Protein AF-0000000074729157 (afdb_homodimer)

pLDDT: mean 85.1, std 21.2, range [20.06, 98.94]

InterPro domains:
  IPR007848 Methyltransferase small domain [PF05175] (56-159)
  IPR029063 S-adenosyl-L-methionine-dependent methyltransferase superfamily [G3DSA:3.40.50.150] (53-272)
  IPR029063 S-adenosyl-L-methionine-dependent methyltransferase superfamily [SSF53335] (53-217)
  IPR050210 tRNA (adenine-N(6)-)-methyltransferase [PTHR47739] (27-270)

Foldseek 3Di:
DPPPPPPCPCLPPQVPQDWDDDPPPNQWTWTAWQQLLAIFIGGNDLDDDDGLQLLQLLLQDDQPDAEEEEEAQQFRNSNVLLNQSSHVRYAYEYEHQDVVRPVRNVVRLPDPSSVSRSVRYHYFHADLLDDPVRCVVRPLAFQQGLEYEYEAAADAPPPPPPPVPDPSPPPRHDDPVRCQSVVVSRLGRHHAQGKYKYKYFPVCVVVVVVSCPQFWAPKEWAFEAQEPPGGGGMIIIMTGTRDPDHYDYDPHDHQAYHDDNHGDPLNCCSTHVVHHPNDDDD/DPPPCVPCPCLPPQVPQDWDDDPPPNQWTWTAWQQLLAIFIGGPDQDDDDGLLLLQLLLQDDQPDAEEEEEAQQFRNSNVLLNQSRHVRYAYEYEHQDVVRLVRNVVRLPDPSSVSRSVRYHYFHDDLLDDPVRCVVRPLAFQQGLEYEYEAQADAPPPPPPPVPDPSSPPRHDDPVRCQSVVVSRLGRHHAFGKYKYKYFPVCVVVVVVSCPQFWAPKEWAFEAQEPPGGGGMIIIMTGTRDPDHYDYDPHDHQAYHDDNHGDPLNSCSTHVVHHPNDDDD

Radius of gyration: 26.29 Å; Cα contacts (8 Å, |Δi|>4): 1247; chains: 2; bounding box: 60×77×59 Å

Solvent-accessible surface area (backbone atoms only — not comparable to full-atom values): 29660 Å² total; per-residue (Å²): 133,81,74,77,76,70,75,71,71,70,76,55,75,56,87,75,49,47,75,42,77,46,81,82,58,90,55,38,32,35,35,33,38,39,73,58,55,33,56,37,37,40,56,68,66,81,55,91,67,84,49,65,64,29,53,51,47,28,21,57,47,36,84,81,51,59,46,34,32,33,24,49,64,27,54,40,28,56,29,52,48,46,30,37,64,60,25,85,59,38,34,32,36,34,27,20,65,52,64,72,43,39,49,29,27,54,54,25,46,67,34,79,69,24,53,93,40,32,86,40,54,44,81,37,72,37,53,65,66,53,55,68,69,57,28,38,74,50,65,57,37,72,49,68,18,42,25,33,36,35,58,66,59,77,50,51,66,80,74,52,76,62,63,89,76,62,87,58,63,68,88,58,34,35,56,96,69,49,65,45,42,54,47,51,41,48,58,45,22,27,26,80,73,16,36,40,37,37,34,43,52,29,56,44,48,66,60,54,53,59,59,33,57,92,44,36,13,42,30,38,40,32,37,34,15,59,26,69,86,36,48,28,58,30,27,38,37,38,27,23,28,70,37,83,50,65,40,38,42,41,65,49,48,48,42,22,36,82,72,72,86,44,60,23,71,68,38,44,38,32,52,37,66,46,37,55,73,77,50,75,85,130,134,82,73,77,76,70,74,70,71,70,76,55,76,56,86,75,50,47,75,42,77,46,81,83,57,89,54,38,32,34,35,34,37,40,73,57,56,33,56,36,37,40,58,67,66,83,55,92,66,84,50,66,63,31,52,51,48,28,20,59,47,37,84,81,51,61,46,36,32,34,23,50,65,26,54,42,30,55,28,52,48,48,31,37,64,59,26,85,59,37,33,33,36,35,27,23,64,51,63,72,42,40,48,30,28,54,55,23,44,67,33,79,68,24,53,91,41,32,87,41,53,46,82,38,73,36,53,66,66,52,56,68,70,56,27,39,74,50,66,57,38,73,49,69,19,41,24,32,37,35,58,67,59,77,53,51,63,79,75,52,75,60,63,89,75,63,85,58,62,68,88,60,34,36,57,97,69,48,65,46,43,54,47,50,42,47,56,44,22,27,24,79,74,15,37,40,38,37,34,42,52,28,56,43,49,65,62,55,53,58,60,33,57,92,43,37,14,42,32,38,38,32,36,34,13,58,26,69,84,36,47,27,57,30,26,37,37,37,26,23,28,70,37,81,50,65,42,38,42,42,65,50,49,48,40,23,35,83,72,72,87,42,61,23,70,67,38,45,37,33,52,36,66,45,38,54,72,77,51,75,85,131

Nearest PDB structures (foldseek):
  2ozv-assembly1_A  TM=9.471E-01  e=4.839E-24  Agrobacterium fabrum str. C58
  3lpm-assembly1_B  TM=9.005E-01  e=1.002E-17  Listeria monocytogenes serotype 4b str. CLIP 80459
  7wm6-assembly2_D  TM=8.726E-01  e=7.373E-18  Mycoplasma capricolum subsp. capricolum
  7wm6-assembly1_A  TM=8.474E-01  e=1.281E-17  Mycoplasma capricolum subsp. capricolum
  7wm5-assembly1_A-2  TM=8.295E-01  e=1.029E-14  Mycoplasma capricolum subsp. capricolum

Secondary structure (DSSP, 8-state):
--------------TT--EEE-SSSTTEEEEEEGGGTEEEEEESSSS----HHHHHHHHTS-TT--EEEEEET-TTSHHHHHHHHH-TTEEEEEEES-HHHHHHHHHHHTSGGGHHHHTTEEEEE--TTS-HHHHHHTT--TT-EEEEEE------TTTS---TT-GGGSTTS--TTTTHHHHHHHHHHEEEEEEEEEEEEGGGHHHHHHHHTTTEEEEEEEEEESSTTSPPSEEEEEEEET--PPPEE---EE-B-SSSSPBPHHHHHHHHH-----PPP-/--------------TT--EEE-SSSTTEEEEEEGGGTEEEEEESSSS----HHHHHHHHTS-TT--EEEEEET-TTSHHHHHHHHH-TTEEEEEEES-HHHHHHHHHHHTSGGGHHHHTTEEEEE--TTS-HHHHHHTT--TT-EEEEEE------TTT----TT-GGGSTTS--TTTTHHHHHHHHHHEEEEEEEEEEEEGGGHHHHHHHHTTTEEEEEEEEEESSTTSPPSEEEEEEEET--PPPEE---EE-B-SSSSPBPHHHHHHHHH-----PPP-

Structure (mmCIF, N/CA/C/O backbone):
data_AF-0000000074729157-model_v1
#
loop_
_entity.id
_entity.type
_entity.pdbx_description
1 polymer 'Methyltransferase small domain-containing protein'
#
loop_
_atom_site.group_PDB
_atom_site.id
_atom_site.type_symbol
_atom_site.label_atom_id
_atom_site.label_alt_id
_atom_site.label_comp_id
_atom_site.label_asym_id
_atom_site.label_entity_id
_atom_site.label_seq_id
_atom_site.pdbx_PDB_ins_code
_atom_site.Cartn_x
_atom_site.Cartn_y
_atom_site.Cartn_z
_atom_site.occupancy
_atom_site.B_iso_or_equiv
_atom_site.auth_seq_id
_atom_site.auth_comp_id
_atom_site.auth_asym_id
_atom_site.auth_atom_id
_atom_site.pdbx_PDB_model_num
ATOM 1 N N . MET A 1 1 ? -30.781 2.566 -0.365 1 21.08 1 MET A N 1
ATOM 2 C CA . MET A 1 1 ? -29.734 1.839 0.362 1 21.08 1 MET A CA 1
ATOM 3 C C . MET A 1 1 ? -28.891 1.007 -0.592 1 21.08 1 MET A C 1
ATOM 5 O O . MET A 1 1 ? -29.234 -0.137 -0.898 1 21.08 1 MET A O 1
ATOM 9 N N . LEU A 1 2 ? -28.438 1.643 -1.691 1 21.61 2 LEU A N 1
ATOM 10 C CA . LEU A 1 2 ? -27.906 1.044 -2.912 1 21.61 2 LEU A CA 1
ATOM 11 C C . LEU A 1 2 ? -26.609 0.288 -2.629 1 21.61 2 LEU A C 1
ATOM 13 O O . LEU A 1 2 ? -25.641 0.876 -2.156 1 21.61 2 LEU A O 1
ATOM 17 N N . ALA A 1 3 ? -26.734 -0.958 -2.129 1 22.89 3 ALA A N 1
ATOM 18 C CA . ALA A 1 3 ? -25.703 -1.984 -1.94 1 22.89 3 ALA A CA 1
ATOM 19 C C . ALA A 1 3 ? -24.734 -2.016 -3.117 1 22.89 3 ALA A C 1
ATOM 21 O O . ALA A 1 3 ? -25.156 -2.186 -4.266 1 22.89 3 ALA A O 1
ATOM 22 N N . TRP A 1 4 ? -23.719 -1.11 -3.049 1 23.73 4 TRP A N 1
ATOM 23 C CA . TRP A 1 4 ? -22.641 -1.076 -4.031 1 23.73 4 TRP A CA 1
ATOM 24 C C . TRP A 1 4 ? -22.078 -2.475 -4.273 1 23.73 4 TRP A C 1
ATOM 26 O O . TRP A 1 4 ? -21.625 -3.135 -3.34 1 23.73 4 TRP A O 1
ATOM 36 N N . ASN A 1 5 ? -22.766 -3.221 -5.09 1 26.5 5 ASN A N 1
ATOM 37 C CA . ASN A 1 5 ? -22.391 -4.512 -5.648 1 26.5 5 ASN A CA 1
ATOM 38 C C . ASN A 1 5 ? -20.922 -4.512 -6.102 1 26.5 5 ASN A C 1
ATOM 40 O O . ASN A 1 5 ? -20.594 -3.953 -7.148 1 26.5 5 ASN A O 1
ATOM 44 N N . THR A 1 6 ? -20.031 -4.215 -5.254 1 28.59 6 THR A N 1
ATOM 45 C CA . THR A 1 6 ? -18.609 -4.059 -5.52 1 28.59 6 THR A CA 1
ATOM 46 C C . THR A 1 6 ? -18.016 -5.355 -6.062 1 28.59 6 THR A C 1
ATOM 48 O O . THR A 1 6 ? -16.797 -5.496 -6.16 1 28.59 6 THR A O 1
ATOM 51 N N . ASN A 1 7 ? -18.891 -6.398 -6.086 1 28.98 7 ASN A N 1
ATOM 52 C CA . ASN A 1 7 ? -18.219 -7.598 -6.586 1 28.98 7 ASN A CA 1
ATOM 53 C C . ASN A 1 7 ? -17.797 -7.43 -8.039 1 28.98 7 ASN A C 1
ATOM 55 O O . ASN A 1 7 ? -18.547 -7.762 -8.953 1 28.98 7 ASN A O 1
ATOM 59 N N . CYS A 1 8 ? -17.312 -6.414 -8.531 1 29.88 8 CYS A N 1
ATOM 60 C CA . CYS A 1 8 ? -16.828 -6.465 -9.906 1 29.88 8 CYS A CA 1
ATOM 61 C C . CYS A 1 8 ? -15.961 -7.695 -10.141 1 29.88 8 CYS A C 1
ATOM 63 O O . CYS A 1 8 ? -14.773 -7.688 -9.828 1 29.88 8 CYS A O 1
ATOM 65 N N . ASP A 1 9 ? -16.406 -8.828 -9.969 1 32.38 9 ASP A N 1
ATOM 66 C CA . ASP A 1 9 ? -15.797 -10.008 -10.578 1 32.38 9 ASP A CA 1
ATOM 67 C C . ASP A 1 9 ? -15.344 -9.711 -12.008 1 32.38 9 ASP A C 1
ATOM 69 O O . ASP A 1 9 ? -16.141 -9.758 -12.938 1 32.38 9 ASP A O 1
ATOM 73 N N . LEU A 1 10 ? -14.594 -8.781 -12.289 1 32.84 10 LEU A N 1
ATOM 74 C CA . LEU A 1 10 ? -14.094 -8.578 -13.641 1 32.84 10 LEU A CA 1
ATOM 75 C C . LEU A 1 10 ? -13.578 -9.891 -14.227 1 32.84 10 LEU A C 1
ATOM 77 O O . LEU A 1 10 ? -12.414 -10.25 -14.023 1 32.84 10 LEU A O 1
ATOM 81 N N . GLN A 1 11 ? -14.336 -10.906 -14.203 1 33.84 11 GLN A N 1
ATOM 82 C CA . GLN A 1 11 ? -14 -11.93 -15.188 1 33.84 11 GLN A CA 1
ATOM 83 C C . GLN A 1 11 ? -13.672 -11.305 -16.547 1 33.84 11 GLN A C 1
ATOM 85 O O . GLN A 1 11 ? -14.523 -11.242 -17.422 1 33.84 11 GLN A O 1
ATOM 90 N N . GLU A 1 12 ? -12.914 -10.258 -16.5 1 42.5 12 GLU A N 1
ATOM 91 C CA . GLU A 1 12 ? -12.617 -9.68 -17.797 1 42.5 12 GLU A CA 1
ATOM 92 C C . GLU A 1 12 ? -11.961 -10.703 -18.734 1 42.5 12 GLU A C 1
ATOM 94 O O . GLU A 1 12 ? -11.055 -11.43 -18.312 1 42.5 12 GLU A O 1
ATOM 99 N N . THR A 1 13 ? -12.711 -11.078 -19.672 1 43.34 13 THR A N 1
ATOM 100 C CA . THR A 1 13 ? -12.273 -11.961 -20.75 1 43.34 13 THR A CA 1
ATOM 101 C C . THR A 1 13 ? -10.93 -11.492 -21.312 1 43.34 13 THR A C 1
ATOM 103 O O . THR A 1 13 ? -10.758 -10.312 -21.625 1 43.34 13 THR A O 1
ATOM 106 N N . ILE A 1 14 ? -9.914 -12.227 -20.938 1 47.62 14 ILE A N 1
ATOM 107 C CA . ILE A 1 14 ? -8.633 -12.016 -21.594 1 47.62 14 ILE A CA 1
ATOM 108 C C . ILE A 1 14 ? -8.828 -11.938 -23.109 1 47.62 14 ILE A C 1
ATOM 110 O O . ILE A 1 14 ? -9.562 -12.75 -23.688 1 47.62 14 ILE A O 1
ATOM 114 N N . PRO A 1 15 ? -8.391 -10.922 -23.594 1 41 15 PRO A N 1
ATOM 115 C CA . PRO A 1 15 ? -8.422 -10.984 -25.047 1 41 15 PRO A CA 1
ATOM 116 C C . PRO A 1 15 ? -7.828 -12.273 -25.609 1 41 15 PRO A C 1
ATOM 118 O O . PRO A 1 15 ? -6.723 -12.664 -25.219 1 41 15 PRO A O 1
ATOM 121 N N . ASP A 1 16 ? -8.641 -12.977 -26.375 1 43.91 16 ASP A N 1
ATOM 122 C CA . ASP A 1 16 ? -8.281 -14.148 -27.156 1 43.91 16 ASP A CA 1
ATOM 123 C C . ASP A 1 16 ? -8.242 -15.398 -26.281 1 43.91 16 ASP A C 1
ATOM 125 O O . ASP A 1 16 ? -7.484 -16.328 -26.578 1 43.91 16 ASP A O 1
ATOM 129 N N . MET A 1 17 ? -8.719 -15.18 -25.172 1 47.81 17 MET A N 1
ATOM 130 C CA . MET A 1 17 ? -9.016 -16.453 -24.531 1 47.81 17 MET A CA 1
ATOM 131 C C . MET A 1 17 ? -10.031 -17.25 -25.344 1 47.81 17 MET A C 1
ATOM 133 O O . MET A 1 17 ? -11.164 -16.797 -25.531 1 47.81 17 MET A O 1
ATOM 137 N N . THR A 1 18 ? -9.633 -18.031 -26.297 1 44.94 18 THR A N 1
ATOM 138 C CA . THR A 1 18 ? -10.547 -18.844 -27.078 1 44.94 18 THR A CA 1
ATOM 139 C C . THR A 1 18 ? -10.984 -20.078 -26.312 1 44.94 18 THR A C 1
ATOM 141 O O . THR A 1 18 ? -10.148 -20.812 -25.781 1 44.94 18 THR A O 1
ATOM 144 N N . GLU A 1 19 ? -12.172 -20.094 -25.906 1 48.84 19 GLU A N 1
ATOM 145 C CA . GLU A 1 19 ? -12.789 -21.297 -25.344 1 48.84 19 GLU A CA 1
ATOM 146 C C . GLU A 1 19 ? -12.969 -22.375 -26.406 1 48.84 19 GLU A C 1
ATOM 148 O O . GLU A 1 19 ? -13.586 -22.125 -27.453 1 48.84 19 GLU A O 1
ATOM 153 N N . VAL A 1 20 ? -12.078 -23.438 -26.422 1 46.75 20 VAL A N 1
ATOM 154 C CA . VAL A 1 20 ? -12.352 -24.578 -27.281 1 46.75 20 VAL A CA 1
ATOM 155 C C . VAL A 1 20 ? -13.133 -25.625 -26.5 1 46.75 20 VAL A C 1
ATOM 157 O O . VAL A 1 20 ? -12.711 -26.062 -25.422 1 46.75 20 VAL A O 1
ATOM 160 N N . GLN A 1 21 ? -14.391 -25.766 -26.812 1 44.75 21 GLN A N 1
ATOM 161 C CA . GLN A 1 21 ? -15.234 -26.781 -26.172 1 44.75 21 GLN A CA 1
ATOM 162 C C . GLN A 1 21 ? -14.688 -28.188 -26.422 1 44.75 21 GLN A C 1
ATOM 164 O O . GLN A 1 21 ? -14.352 -28.531 -27.547 1 44.75 21 GLN A O 1
ATOM 169 N N . ASP A 1 22 ? -14.016 -28.828 -25.5 1 46.47 22 ASP A N 1
ATOM 170 C CA . ASP A 1 22 ? -13.742 -30.25 -25.609 1 46.47 22 ASP A CA 1
ATOM 171 C C . ASP A 1 22 ? -15.031 -31.062 -25.531 1 46.47 22 ASP A C 1
ATOM 173 O O . ASP A 1 22 ? -15.773 -30.969 -24.562 1 46.47 22 ASP A O 1
ATOM 177 N N . PRO A 1 23 ? -15.406 -31.719 -26.578 1 46 23 PRO A N 1
ATOM 178 C CA . PRO A 1 23 ? -16.656 -32.5 -26.734 1 46 23 PRO A CA 1
ATOM 179 C C . PRO A 1 23 ? -16.828 -33.531 -25.625 1 46 23 PRO A C 1
ATOM 181 O O . PRO A 1 23 ? -17.938 -34.062 -25.453 1 46 23 PRO A O 1
ATOM 184 N N . SER A 1 24 ? -15.75 -34.156 -25.141 1 47.34 24 SER A N 1
ATOM 185 C CA . SER A 1 24 ? -16.078 -35.312 -24.328 1 47.34 24 SER A CA 1
ATOM 186 C C . SER A 1 24 ? -16.891 -34.938 -23.109 1 47.34 24 SER A C 1
ATOM 188 O O . SER A 1 24 ? -17.812 -35.656 -22.703 1 47.34 24 SER A O 1
ATOM 190 N N . SER A 1 25 ? -16.328 -34.312 -21.938 1 51.53 25 SER A N 1
ATOM 191 C CA . SER A 1 25 ? -17.141 -34.062 -20.75 1 51.53 25 SER A CA 1
ATOM 192 C C . SER A 1 25 ? -17.656 -32.625 -20.719 1 51.53 25 SER A C 1
ATOM 194 O O . SER A 1 25 ? -16.875 -31.672 -20.734 1 51.53 25 SER A O 1
ATOM 196 N N . GLY A 1 26 ? -18.891 -32.344 -21.234 1 61.12 26 GLY A N 1
ATOM 197 C CA . GLY A 1 26 ? -19.719 -31.156 -21.328 1 61.12 26 GLY A CA 1
ATOM 198 C C . GLY A 1 26 ? -19.453 -30.141 -20.234 1 61.12 26 GLY A C 1
ATOM 199 O O . GLY A 1 26 ? -19.875 -28.984 -20.328 1 61.12 26 GLY A O 1
ATOM 200 N N . ASP A 1 27 ? -18.562 -30.5 -19.188 1 81.62 27 ASP A N 1
ATOM 201 C CA . ASP A 1 27 ? -18.484 -29.625 -18.016 1 81.62 27 ASP A CA 1
ATOM 202 C C . ASP A 1 27 ? -17.094 -28.984 -17.906 1 81.62 27 ASP A C 1
ATOM 204 O O . ASP A 1 27 ? -16.797 -28.328 -16.906 1 81.62 27 ASP A O 1
ATOM 208 N N . VAL A 1 28 ? -16.172 -29.25 -19.047 1 88.06 28 VAL A N 1
ATOM 209 C CA . VAL A 1 28 ? -14.797 -28.734 -19 1 88.06 28 VAL A CA 1
ATOM 210 C C . VAL A 1 28 ? -14.508 -27.922 -20.266 1 88.06 28 VAL A C 1
ATOM 212 O O . VAL A 1 28 ? -14.938 -28.281 -21.359 1 88.06 28 VAL A O 1
ATOM 215 N N . THR A 1 29 ? -13.852 -26.766 -20.094 1 90.12 29 THR A N 1
ATOM 216 C CA . THR A 1 29 ? -13.445 -25.953 -21.234 1 90.12 29 THR A CA 1
ATOM 217 C C . THR A 1 29 ? -11.945 -26.047 -21.469 1 90.12 29 THR A C 1
ATOM 219 O O . THR A 1 29 ? -11.195 -26.453 -20.578 1 90.12 29 THR A O 1
ATOM 222 N N . HIS A 1 30 ? -11.555 -25.922 -22.688 1 93.06 30 HIS A N 1
ATOM 223 C CA . HIS A 1 30 ? -10.172 -25.859 -23.141 1 93.06 30 HIS A CA 1
ATOM 224 C C . HIS A 1 30 ? -9.789 -24.422 -23.516 1 93.06 30 HIS A C 1
ATOM 226 O O . HIS A 1 30 ? -10.188 -23.922 -24.562 1 93.06 30 HIS A O 1
ATOM 232 N N . ASP A 1 31 ? -8.992 -23.781 -22.641 1 92.38 31 ASP A N 1
ATOM 233 C CA . ASP A 1 31 ? -8.766 -22.344 -22.75 1 92.38 31 ASP A CA 1
ATOM 234 C C . ASP A 1 31 ? -7.301 -22.031 -23.047 1 92.38 31 ASP A C 1
ATOM 236 O O . ASP A 1 31 ? -6.406 -22.672 -22.469 1 92.38 31 ASP A O 1
ATOM 240 N N . ALA A 1 32 ? -7.094 -21.031 -23.953 1 94.25 32 ALA A N 1
ATOM 241 C CA . ALA A 1 32 ? -5.742 -20.609 -24.297 1 94.25 32 ALA A CA 1
ATOM 242 C C . ALA A 1 32 ? -5.324 -19.391 -23.5 1 94.25 32 ALA A C 1
ATOM 244 O O . ALA A 1 32 ? -6.129 -18.469 -23.281 1 94.25 32 ALA A O 1
ATOM 245 N N . PHE A 1 33 ? -4.082 -19.391 -23.078 1 93.5 33 PHE A N 1
ATOM 246 C CA . PHE A 1 33 ? -3.441 -18.25 -22.438 1 93.5 33 PHE A CA 1
ATOM 247 C C . PHE A 1 33 ? -2.145 -17.891 -23.156 1 93.5 33 PHE A C 1
ATOM 249 O O . PHE A 1 33 ? -1.596 -18.703 -23.906 1 93.5 33 PHE A O 1
ATOM 256 N N . LEU A 1 34 ? -1.656 -16.656 -22.953 1 94.69 34 LEU A N 1
ATOM 257 C CA . LEU A 1 34 ? -0.407 -16.156 -23.516 1 94.69 34 LEU A CA 1
ATOM 258 C C . LEU A 1 34 ? -0.372 -16.359 -25.031 1 94.69 34 LEU A C 1
ATOM 260 O O . LEU A 1 34 ? 0.605 -16.875 -25.562 1 94.69 34 LEU A O 1
ATOM 264 N N . GLY A 1 35 ? -1.46 -16.062 -25.656 1 90.5 35 GLY A N 1
ATOM 265 C CA . GLY A 1 35 ? -1.516 -16.125 -27.109 1 90.5 35 GLY A CA 1
ATOM 266 C C . GLY A 1 35 ? -1.432 -17.531 -27.656 1 90.5 35 GLY A C 1
ATOM 267 O O . GLY A 1 35 ? -0.866 -17.766 -28.734 1 90.5 35 GLY A O 1
ATOM 268 N N . GLY A 1 36 ? -1.784 -18.5 -26.812 1 93.94 36 GLY A N 1
ATOM 269 C CA . GLY A 1 36 ? -1.791 -19.875 -27.281 1 93.94 36 GLY A CA 1
ATOM 270 C C . GLY A 1 36 ? -0.552 -20.656 -26.859 1 93.94 36 GLY A C 1
ATOM 271 O O . GLY A 1 36 ? -0.355 -21.797 -27.297 1 93.94 36 GLY A O 1
ATOM 272 N N . ARG A 1 37 ? 0.252 -20.109 -26.078 1 95.69 37 ARG A N 1
ATOM 273 C CA . ARG A 1 37 ? 1.448 -20.797 -25.609 1 95.69 37 ARG A CA 1
ATOM 274 C C . ARG A 1 37 ? 1.126 -21.703 -24.422 1 95.69 37 ARG A C 1
ATOM 276 O O . ARG A 1 37 ? 1.926 -22.562 -24.062 1 95.69 37 ARG A O 1
ATOM 283 N N . VAL A 1 38 ? 0.023 -21.406 -23.844 1 97.12 38 VAL A N 1
ATOM 284 C CA . VAL A 1 38 ? -0.43 -22.188 -22.703 1 97.12 38 VAL A CA 1
ATOM 285 C C . VAL A 1 38 ? -1.897 -22.578 -22.875 1 97.12 38 VAL A C 1
ATOM 287 O O . VAL A 1 38 ? -2.729 -21.734 -23.219 1 97.12 38 VAL A O 1
ATOM 290 N N . TYR A 1 39 ? -2.203 -23.797 -22.672 1 96.5 39 TYR A N 1
ATOM 291 C CA . TYR A 1 39 ? -3.584 -24.281 -22.688 1 96.5 39 TYR A CA 1
ATOM 292 C C . TYR A 1 39 ? -3.943 -24.938 -21.359 1 96.5 39 TYR A C 1
ATOM 294 O O . TYR A 1 39 ? -3.137 -25.688 -20.797 1 96.5 39 TYR A O 1
ATOM 302 N N . VAL A 1 40 ? -5.117 -24.641 -20.891 1 96.25 40 VAL A N 1
ATOM 303 C CA . VAL A 1 40 ? -5.594 -25.25 -19.656 1 96.25 40 VAL A CA 1
ATOM 304 C C . VAL A 1 40 ? -6.992 -25.828 -19.875 1 96.25 40 VAL A C 1
ATOM 306 O O . VAL A 1 40 ? -7.699 -25.422 -20.812 1 96.25 40 VAL A O 1
ATOM 309 N N . TYR A 1 41 ? -7.305 -26.859 -19.125 1 94.38 41 TYR A N 1
ATOM 310 C CA . TYR A 1 41 ? -8.656 -27.422 -19.031 1 94.38 41 TYR A CA 1
ATOM 311 C C . TYR A 1 41 ? -9.336 -26.969 -17.734 1 94.38 41 TYR A C 1
ATOM 313 O O . TYR A 1 41 ? -8.812 -27.188 -16.641 1 94.38 41 TYR A O 1
ATOM 321 N N . GLN A 1 42 ? -10.414 -26.297 -17.906 1 90.88 42 GLN A N 1
ATOM 322 C CA . GLN A 1 42 ? -11.094 -25.766 -16.719 1 90.88 42 GLN A CA 1
ATOM 323 C C . GLN A 1 42 ? -12.562 -26.188 -16.703 1 90.88 42 GLN A C 1
ATOM 325 O O . GLN A 1 42 ? -13.203 -26.281 -17.75 1 90.88 42 GLN A O 1
ATOM 330 N N . PRO A 1 43 ? -13.062 -26.375 -15.422 1 84.62 43 PRO A N 1
ATOM 331 C CA . PRO A 1 43 ? -14.5 -26.625 -15.344 1 84.62 43 PRO A CA 1
ATOM 332 C C . PRO A 1 43 ? -15.336 -25.438 -15.828 1 84.62 43 PRO A C 1
ATOM 334 O O . PRO A 1 43 ? -14.969 -24.281 -15.586 1 84.62 43 PRO A O 1
ATOM 337 N N . LYS A 1 44 ? -16.422 -25.641 -16.562 1 75.38 44 LYS A N 1
ATOM 338 C CA . LYS A 1 44 ? -17.281 -24.594 -17.125 1 75.38 44 LYS A CA 1
ATOM 339 C C . LYS A 1 44 ? -17.984 -23.812 -16.016 1 75.38 44 LYS A C 1
ATOM 341 O O . LYS A 1 44 ? -18.141 -22.594 -16.109 1 75.38 44 LYS A O 1
ATOM 346 N N . LYS A 1 45 ? -18.578 -24.469 -15.047 1 66.19 45 LYS A N 1
ATOM 347 C CA . LYS A 1 45 ? -19.344 -23.828 -13.977 1 66.19 45 LYS A CA 1
ATOM 348 C C . LYS A 1 45 ? -18.734 -24.156 -12.609 1 66.19 45 LYS A C 1
ATOM 350 O O . LYS A 1 45 ? -17.984 -25.125 -12.469 1 66.19 45 LYS A O 1
ATOM 355 N N . GLY A 1 46 ? -19.047 -23.375 -11.648 1 55.78 46 GLY A N 1
ATOM 356 C CA . GLY A 1 46 ? -18.906 -23.672 -10.234 1 55.78 46 GLY A CA 1
ATOM 357 C C . GLY A 1 46 ? -17.531 -23.297 -9.68 1 55.78 46 GLY A C 1
ATOM 358 O O . GLY A 1 46 ? -17.391 -23.031 -8.484 1 55.78 46 GLY A O 1
ATOM 359 N N . ARG A 1 47 ? -16.375 -23.672 -10.43 1 59.09 47 ARG A N 1
ATOM 360 C CA . ARG A 1 47 ? -15.07 -23.531 -9.797 1 59.09 47 ARG A CA 1
ATOM 361 C C . ARG A 1 47 ? -14.375 -22.266 -10.273 1 59.09 47 ARG A C 1
ATOM 363 O O . ARG A 1 47 ? -14.797 -21.641 -11.25 1 59.09 47 ARG A O 1
ATOM 370 N N . HIS A 1 48 ? -13.516 -21.766 -9.375 1 63.56 48 HIS A N 1
ATOM 371 C CA . HIS A 1 48 ? -12.719 -20.594 -9.719 1 63.56 48 HIS A CA 1
ATOM 372 C C . HIS A 1 48 ? -12.008 -20.766 -11.055 1 63.56 48 HIS A C 1
ATOM 374 O O . HIS A 1 48 ? -11.273 -21.734 -11.242 1 63.56 48 HIS A O 1
ATOM 380 N N . ARG A 1 49 ? -12.461 -20.109 -11.992 1 72.94 49 ARG A N 1
ATOM 381 C CA . ARG A 1 49 ? -11.797 -20.109 -13.289 1 72.94 49 ARG A CA 1
ATOM 382 C C . ARG A 1 49 ? -10.625 -19.125 -13.305 1 72.94 49 ARG A C 1
ATOM 384 O O . ARG A 1 49 ? -10.711 -18.047 -12.734 1 72.94 49 ARG A O 1
ATOM 391 N N . ALA A 1 50 ? -9.5 -19.734 -13.789 1 74 50 ALA A N 1
ATOM 392 C CA . ALA A 1 50 ? -8.312 -18.891 -13.898 1 74 50 ALA A CA 1
ATOM 393 C C . ALA A 1 50 ? -8.539 -17.75 -14.891 1 74 50 ALA A C 1
ATOM 395 O O . ALA A 1 50 ? -9.25 -17.922 -15.883 1 74 50 ALA A O 1
ATOM 396 N N . GLY A 1 51 ? -8.07 -16.609 -14.547 1 83.69 51 GLY A N 1
ATOM 397 C CA . GLY A 1 51 ? -8.164 -15.438 -15.406 1 83.69 51 GLY A CA 1
ATOM 398 C C . GLY A 1 51 ? -6.945 -14.531 -15.336 1 83.69 51 GLY A C 1
ATOM 399 O O . GLY A 1 51 ? -5.812 -15.016 -15.336 1 83.69 51 GLY A O 1
ATOM 400 N N . LEU A 1 52 ? -7.129 -13.328 -15.391 1 87.12 52 LEU A N 1
ATOM 401 C CA . LEU A 1 52 ? -6.121 -12.273 -15.461 1 87.12 52 LEU A CA 1
ATOM 402 C C . LEU A 1 52 ? -5.16 -12.367 -14.281 1 87.12 52 LEU A C 1
ATOM 404 O O . LEU A 1 52 ? -3.957 -12.148 -14.438 1 87.12 52 LEU A O 1
ATOM 408 N N . ASP A 1 53 ? -5.625 -12.844 -13.18 1 94.06 53 ASP A N 1
ATOM 409 C CA . ASP A 1 53 ? -4.801 -12.898 -11.984 1 94.06 53 ASP A CA 1
ATOM 410 C C . ASP A 1 53 ? -3.639 -13.875 -12.156 1 94.06 53 ASP A C 1
ATOM 412 O O . ASP A 1 53 ? -2.5 -13.562 -11.797 1 94.06 53 ASP A O 1
ATOM 416 N N . ALA A 1 54 ? -3.934 -15.031 -12.734 1 95.75 54 ALA A N 1
ATOM 417 C CA . ALA A 1 54 ? -2.91 -16.062 -12.93 1 95.75 54 ALA A CA 1
ATOM 418 C C . ALA A 1 54 ? -1.803 -15.562 -13.852 1 95.75 54 ALA A C 1
ATOM 420 O O . ALA A 1 54 ? -0.619 -15.789 -13.594 1 95.75 54 ALA A O 1
ATOM 421 N N . VAL A 1 55 ? -2.219 -14.898 -14.914 1 95.69 55 VAL A N 1
ATOM 422 C CA . VAL A 1 55 ? -1.267 -14.422 -15.914 1 95.69 55 VAL A CA 1
ATOM 423 C C . VAL A 1 55 ? -0.369 -13.352 -15.297 1 95.69 55 VAL A C 1
ATOM 425 O O . VAL A 1 55 ? 0.85 -13.367 -15.484 1 95.69 55 VAL A O 1
ATOM 428 N N . PHE A 1 56 ? -0.958 -12.453 -14.516 1 96.06 56 PHE A N 1
ATOM 429 C CA . PHE A 1 56 ? -0.181 -11.383 -13.906 1 96.06 56 PHE A CA 1
ATOM 430 C C . PHE A 1 56 ? 0.709 -11.914 -12.797 1 96.06 56 PHE A C 1
ATOM 432 O O . PHE A 1 56 ? 1.812 -11.406 -12.578 1 96.06 56 PHE A O 1
ATOM 439 N N . LEU A 1 57 ? 0.21 -12.883 -12.055 1 97.69 57 LEU A N 1
ATOM 440 C CA . LEU A 1 57 ? 1.04 -13.539 -11.055 1 97.69 57 LEU A CA 1
ATOM 441 C C . LEU A 1 57 ? 2.309 -14.102 -11.68 1 97.69 57 LEU A C 1
ATOM 443 O O . LEU A 1 57 ? 3.414 -13.859 -11.188 1 97.69 57 LEU A O 1
ATOM 447 N N . ALA A 1 58 ? 2.17 -14.797 -12.781 1 98.12 58 ALA A N 1
ATOM 448 C CA . ALA A 1 58 ? 3.311 -15.359 -13.5 1 98.12 58 ALA A CA 1
ATOM 449 C C . ALA A 1 58 ? 4.211 -14.258 -14.047 1 98.12 58 ALA A C 1
ATOM 451 O O . ALA A 1 58 ? 5.441 -14.367 -13.992 1 98.12 58 ALA A O 1
ATOM 452 N N . ALA A 1 59 ? 3.598 -13.188 -14.562 1 97.38 59 ALA A N 1
ATOM 453 C CA . ALA A 1 59 ? 4.328 -12.078 -15.18 1 97.38 59 ALA A CA 1
ATOM 454 C C . ALA A 1 59 ? 5.156 -11.328 -14.141 1 97.38 59 ALA A C 1
ATOM 456 O O . ALA A 1 59 ? 6.086 -10.594 -14.484 1 97.38 59 ALA A O 1
ATOM 457 N N . ALA A 1 60 ? 4.797 -11.484 -12.891 1 97.31 60 ALA A N 1
ATOM 458 C CA . ALA A 1 60 ? 5.473 -10.766 -11.812 1 97.31 60 ALA A CA 1
ATOM 459 C C . ALA A 1 60 ? 6.824 -11.398 -11.5 1 97.31 60 ALA A C 1
ATOM 461 O O . ALA A 1 60 ? 7.648 -10.805 -10.797 1 97.31 60 ALA A O 1
ATOM 462 N N . LEU A 1 61 ? 7.094 -12.586 -11.945 1 97.56 61 LEU A N 1
ATOM 463 C CA . LEU A 1 61 ? 8.406 -13.203 -11.797 1 97.56 61 LEU A CA 1
ATOM 464 C C . LEU A 1 61 ? 9.414 -12.562 -12.75 1 97.56 61 LEU A C 1
ATOM 466 O O . LEU A 1 61 ? 9.172 -12.492 -13.961 1 97.56 61 LEU A O 1
ATOM 470 N N . PRO A 1 62 ? 10.5 -12.156 -12.258 1 96.19 62 PRO A N 1
ATOM 471 C CA . PRO A 1 62 ? 11.516 -11.562 -13.125 1 96.19 62 PRO A CA 1
ATOM 472 C C . PRO A 1 62 ? 12 -12.516 -14.211 1 96.19 62 PRO A C 1
ATOM 474 O O . PRO A 1 62 ? 11.992 -13.734 -14.008 1 96.19 62 PRO A O 1
ATOM 477 N N . VAL A 1 63 ? 12.469 -11.914 -15.242 1 94.25 63 VAL A N 1
ATOM 478 C CA . VAL A 1 63 ? 12.867 -12.688 -16.422 1 94.25 63 VAL A CA 1
ATOM 479 C C . VAL A 1 63 ? 14.078 -13.555 -16.078 1 94.25 63 VAL A C 1
ATOM 481 O O . VAL A 1 63 ? 14.273 -14.617 -16.672 1 94.25 63 VAL A O 1
ATOM 484 N N . GLU A 1 64 ? 14.797 -13.164 -15.055 1 94.38 64 GLU A N 1
ATOM 485 C CA . GLU A 1 64 ? 16.016 -13.883 -14.695 1 94.38 64 GLU A CA 1
ATOM 486 C C . GLU A 1 64 ? 15.719 -15 -13.695 1 94.38 64 GLU A C 1
ATOM 488 O O . GLU A 1 64 ? 16.625 -15.68 -13.234 1 94.38 64 GLU A O 1
ATOM 493 N N . THR A 1 65 ? 14.492 -15.203 -13.375 1 96.94 65 THR A N 1
ATOM 494 C CA . THR A 1 65 ? 14.125 -16.188 -12.367 1 96.94 65 THR A CA 1
ATOM 495 C C . THR A 1 65 ? 14.555 -17.594 -12.805 1 96.94 65 THR A C 1
ATOM 497 O O . THR A 1 65 ? 14.352 -17.984 -13.953 1 96.94 65 THR A O 1
ATOM 500 N N . THR A 1 66 ? 15.188 -18.312 -11.922 1 98.06 66 THR A N 1
ATOM 501 C CA . THR A 1 66 ? 15.602 -19.703 -12.141 1 98.06 66 THR A CA 1
ATOM 502 C C . THR A 1 66 ? 15.281 -20.562 -10.93 1 98.06 66 THR A C 1
ATOM 504 O O . THR A 1 66 ? 14.938 -20.047 -9.867 1 98.06 66 THR A O 1
ATOM 507 N N . GLY A 1 67 ? 15.328 -21.859 -11.133 1 98.5 67 GLY A N 1
ATOM 508 C CA . GLY A 1 67 ? 15.172 -22.766 -10 1 98.5 67 GLY A CA 1
ATOM 509 C C . GLY A 1 67 ? 13.758 -23.281 -9.844 1 98.5 67 GLY A C 1
ATOM 510 O O . GLY A 1 67 ? 13.016 -23.391 -10.828 1 98.5 67 GLY A O 1
ATOM 511 N N . ARG A 1 68 ? 13.422 -23.688 -8.656 1 98.88 68 ARG A N 1
ATOM 512 C CA . ARG A 1 68 ? 12.172 -24.391 -8.383 1 98.88 68 ARG A CA 1
ATOM 513 C C . ARG A 1 68 ? 11.109 -23.422 -7.867 1 98.88 68 ARG A C 1
ATOM 515 O O . ARG A 1 68 ? 11.328 -22.719 -6.887 1 98.88 68 ARG A O 1
ATOM 522 N N . ILE A 1 69 ? 9.992 -23.406 -8.508 1 98.88 69 ILE A N 1
ATOM 523 C CA . ILE A 1 69 ? 8.82 -22.625 -8.102 1 98.88 69 ILE A CA 1
ATOM 524 C C . ILE A 1 69 ? 7.73 -23.562 -7.594 1 98.88 69 ILE A C 1
ATOM 526 O O . ILE A 1 69 ? 7.457 -24.594 -8.211 1 98.88 69 ILE A O 1
ATOM 530 N N . VAL A 1 70 ? 7.195 -23.281 -6.48 1 98.94 70 VAL A N 1
ATOM 531 C CA . VAL A 1 70 ? 6.02 -23.984 -6.004 1 98.94 70 VAL A CA 1
ATOM 532 C C . VAL A 1 70 ? 4.789 -23.094 -6.098 1 98.94 70 VAL A C 1
ATOM 534 O O . VAL A 1 70 ? 4.785 -21.984 -5.559 1 98.94 70 VAL A O 1
ATOM 537 N N . ASP A 1 71 ? 3.771 -23.484 -6.848 1 98.81 71 ASP A N 1
ATOM 538 C CA . ASP A 1 71 ? 2.488 -22.797 -6.973 1 98.81 71 ASP A CA 1
ATOM 539 C C . ASP A 1 71 ? 1.482 -23.328 -5.953 1 98.81 71 ASP A C 1
ATOM 541 O O . ASP A 1 71 ? 0.906 -24.406 -6.137 1 98.81 71 ASP A O 1
ATOM 545 N N . LEU A 1 72 ? 1.251 -22.594 -4.875 1 98.5 72 LEU A N 1
ATOM 546 C CA . LEU A 1 72 ? 0.385 -23.016 -3.775 1 98.5 72 LEU A CA 1
ATOM 547 C C . LEU A 1 72 ? -1.079 -22.734 -4.105 1 98.5 72 LEU A C 1
ATOM 549 O O . LEU A 1 72 ? -1.465 -21.594 -4.34 1 98.5 72 LEU A O 1
ATOM 553 N N . GLY A 1 73 ? -1.917 -23.734 -4.035 1 96.12 73 GLY A N 1
ATOM 554 C CA . GLY A 1 73 ? -3.283 -23.578 -4.508 1 96.12 73 GLY A CA 1
ATOM 555 C C . GLY A 1 73 ? -3.371 -23.312 -6 1 96.12 73 GLY A C 1
ATOM 556 O O . GLY A 1 73 ? -3.994 -22.344 -6.426 1 96.12 73 GLY A O 1
ATOM 557 N N . SER A 1 74 ? -2.861 -24.281 -6.77 1 96.75 74 SER A N 1
ATOM 558 C CA . SER A 1 74 ? -2.555 -24.016 -8.172 1 96.75 74 SER A CA 1
ATOM 559 C C . SER A 1 74 ? -3.811 -24.094 -9.039 1 96.75 74 SER A C 1
ATOM 561 O O . SER A 1 74 ? -3.811 -23.625 -10.18 1 96.75 74 SER A O 1
ATOM 563 N N . GLY A 1 75 ? -4.922 -24.641 -8.508 1 94.25 75 GLY A N 1
ATOM 564 C CA . GLY A 1 75 ? -6.051 -24.922 -9.383 1 94.25 75 GLY A CA 1
ATOM 565 C C . GLY A 1 75 ? -5.684 -25.766 -10.578 1 94.25 75 GLY A C 1
ATOM 566 O O . GLY A 1 75 ? -5.012 -26.797 -10.438 1 94.25 75 GLY A O 1
ATOM 567 N N . VAL A 1 76 ? -6.133 -25.359 -11.711 1 95.12 76 VAL A N 1
ATOM 568 C CA . VAL A 1 76 ? -5.871 -26.156 -12.906 1 95.12 76 VAL A CA 1
ATOM 569 C C . VAL A 1 76 ? -4.473 -25.844 -13.438 1 95.12 76 VAL A C 1
ATOM 571 O O . VAL A 1 76 ? -4.09 -26.312 -14.508 1 95.12 76 VAL A O 1
ATOM 574 N N . GLY A 1 77 ? -3.732 -25.031 -12.742 1 97.31 77 GLY A N 1
ATOM 575 C CA . GLY A 1 77 ? -2.309 -24.891 -13 1 97.31 77 GLY A CA 1
ATOM 576 C C . GLY A 1 77 ? -1.98 -23.688 -13.867 1 97.31 77 GLY A C 1
ATOM 577 O O . GLY A 1 77 ? -0.853 -23.547 -14.344 1 97.31 77 GLY A O 1
ATOM 578 N N . THR A 1 78 ? -2.916 -22.75 -14.047 1 96.94 78 THR A N 1
ATOM 579 C CA . THR A 1 78 ? -2.768 -21.672 -15.016 1 96.94 78 THR A CA 1
ATOM 580 C C . THR A 1 78 ? -1.544 -20.812 -14.695 1 96.94 78 THR A C 1
ATOM 582 O O . THR A 1 78 ? -0.69 -20.594 -15.555 1 96.94 78 THR A O 1
ATOM 585 N N . ALA A 1 79 ? -1.388 -20.359 -13.492 1 98 79 ALA A N 1
ATOM 586 C CA . ALA A 1 79 ? -0.27 -19.484 -13.125 1 98 79 ALA A CA 1
ATOM 587 C C . ALA A 1 79 ? 1.062 -20.219 -13.289 1 98 79 ALA A C 1
ATOM 589 O O . ALA A 1 79 ? 2.006 -19.672 -13.867 1 98 79 ALA A O 1
ATOM 590 N N . GLY A 1 80 ? 1.154 -21.422 -12.789 1 98.69 80 GLY A N 1
ATOM 591 C CA . GLY A 1 80 ? 2.365 -22.219 -12.922 1 98.69 80 GLY A CA 1
ATOM 592 C C . GLY A 1 80 ? 2.748 -22.484 -14.367 1 98.69 80 GLY A C 1
ATOM 593 O O . GLY A 1 80 ? 3.922 -22.391 -14.727 1 98.69 80 GLY A O 1
ATOM 594 N N . PHE A 1 81 ? 1.729 -22.828 -15.203 1 98.56 81 PHE A N 1
ATOM 595 C CA . PHE A 1 81 ? 1.98 -23.078 -16.625 1 98.56 81 PHE A CA 1
ATOM 596 C C . PHE A 1 81 ? 2.496 -21.812 -17.297 1 98.56 81 PHE A C 1
ATOM 598 O O . PHE A 1 81 ? 3.457 -21.875 -18.078 1 98.56 81 PHE A O 1
ATOM 605 N N . CYS A 1 82 ? 1.829 -20.703 -16.984 1 98.06 82 CYS A N 1
ATOM 606 C CA . CYS A 1 82 ? 2.256 -19.438 -17.578 1 98.06 82 CYS A CA 1
ATOM 607 C C . CYS A 1 82 ? 3.688 -19.094 -17.188 1 98.06 82 CYS A C 1
ATOM 609 O O . CYS A 1 82 ? 4.477 -18.641 -18.016 1 98.06 82 CYS A O 1
ATOM 611 N N . ALA A 1 83 ? 4.031 -19.297 -15.961 1 98.5 83 ALA A N 1
ATOM 612 C CA . ALA A 1 83 ? 5.398 -19.062 -15.508 1 98.5 83 ALA A CA 1
ATOM 613 C C . ALA A 1 83 ? 6.395 -19.922 -16.266 1 98.5 83 ALA A C 1
ATOM 615 O O . ALA A 1 83 ? 7.418 -19.422 -16.75 1 98.5 83 ALA A O 1
ATOM 616 N N . ALA A 1 84 ? 6.074 -21.188 -16.391 1 98.5 84 ALA A N 1
ATOM 617 C CA . ALA A 1 84 ? 6.961 -22.141 -17.078 1 98.5 84 ALA A CA 1
ATOM 618 C C . ALA A 1 84 ? 7.117 -21.781 -18.547 1 98.5 84 ALA A C 1
ATOM 620 O O . ALA A 1 84 ? 8.203 -21.922 -19.125 1 98.5 84 ALA A O 1
ATOM 621 N N . ALA A 1 85 ? 6.027 -21.375 -19.125 1 97.75 85 ALA A N 1
ATOM 622 C CA . ALA A 1 85 ? 6.074 -21 -20.531 1 97.75 85 ALA A CA 1
ATOM 623 C C . ALA A 1 85 ? 6.941 -19.766 -20.75 1 97.75 85 ALA A C 1
ATOM 625 O O . ALA A 1 85 ? 7.656 -19.656 -21.75 1 97.75 85 ALA A O 1
ATOM 626 N N . ARG A 1 86 ? 6.91 -18.844 -19.828 1 96.94 86 ARG A N 1
ATOM 627 C CA . ARG A 1 86 ? 7.621 -17.578 -19.922 1 96.94 86 ARG A CA 1
ATOM 628 C C . ARG A 1 86 ? 9.102 -17.75 -19.594 1 96.94 86 ARG A C 1
ATOM 630 O O . ARG A 1 86 ? 9.953 -17.062 -20.156 1 96.94 86 ARG A O 1
ATOM 637 N N . LEU A 1 87 ? 9.367 -18.609 -18.625 1 97.56 87 LEU A N 1
ATOM 638 C CA . LEU A 1 87 ? 10.703 -18.703 -18.047 1 97.56 87 LEU A CA 1
ATOM 639 C C . LEU A 1 87 ? 11.305 -20.078 -18.281 1 97.56 87 LEU A C 1
ATOM 641 O O . LEU A 1 87 ? 10.969 -21.047 -17.594 1 97.56 87 LEU A O 1
ATOM 645 N N . PRO A 1 88 ? 12.258 -20.219 -19.125 1 96.44 88 PRO A N 1
ATOM 646 C CA . PRO A 1 88 ? 12.742 -21.531 -19.562 1 96.44 88 PRO A CA 1
ATOM 647 C C . PRO A 1 88 ? 13.602 -22.203 -18.5 1 96.44 88 PRO A C 1
ATOM 649 O O . PRO A 1 88 ? 13.797 -23.422 -18.547 1 96.44 88 PRO A O 1
ATOM 652 N N . ASP A 1 89 ? 14.086 -21.469 -17.484 1 97.88 89 ASP A N 1
ATOM 653 C CA . ASP A 1 89 ? 15.078 -22.047 -16.578 1 97.88 89 ASP A CA 1
ATOM 654 C C . ASP A 1 89 ? 14.453 -22.359 -15.219 1 97.88 89 ASP A C 1
ATOM 656 O O . ASP A 1 89 ? 15.156 -22.422 -14.211 1 97.88 89 ASP A O 1
ATOM 660 N N . ILE A 1 90 ? 13.125 -22.5 -15.211 1 98.5 90 ILE A N 1
ATOM 661 C CA . ILE A 1 90 ? 12.484 -22.859 -13.945 1 98.5 90 ILE A CA 1
ATOM 662 C C . ILE A 1 90 ? 11.805 -24.219 -14.07 1 98.5 90 ILE A C 1
ATOM 664 O O . ILE A 1 90 ? 11.523 -24.672 -15.18 1 98.5 90 ILE A O 1
ATOM 668 N N . SER A 1 91 ? 11.633 -24.906 -12.953 1 98.81 91 SER A N 1
ATOM 669 C CA . SER A 1 91 ? 10.68 -26 -12.781 1 98.81 91 SER A CA 1
ATOM 670 C C . SER A 1 91 ? 9.57 -25.609 -11.812 1 98.81 91 SER A C 1
ATOM 672 O O . SER A 1 91 ? 9.766 -24.766 -10.93 1 98.81 91 SER A O 1
ATOM 674 N N . VAL A 1 92 ? 8.406 -26.172 -12.023 1 98.88 92 VAL A N 1
ATOM 675 C CA . VAL A 1 92 ? 7.25 -25.75 -11.234 1 98.88 92 VAL A CA 1
ATOM 676 C C . VAL A 1 92 ? 6.59 -26.984 -10.594 1 98.88 92 VAL A C 1
ATOM 678 O O . VAL A 1 92 ? 6.426 -28.016 -11.25 1 98.88 92 VAL A O 1
ATOM 681 N N . THR A 1 93 ? 6.309 -26.922 -9.352 1 98.94 93 THR A N 1
ATOM 682 C CA . THR A 1 93 ? 5.426 -27.875 -8.688 1 98.94 93 THR A CA 1
ATOM 683 C C . THR A 1 93 ? 4.062 -27.25 -8.414 1 98.94 93 THR A C 1
ATOM 685 O O . THR A 1 93 ? 3.971 -26.234 -7.715 1 98.94 93 THR A O 1
ATOM 688 N N . LEU A 1 94 ? 3.027 -27.797 -9.008 1 98.81 94 LEU A N 1
ATOM 689 C CA . LEU A 1 94 ? 1.656 -27.391 -8.734 1 98.81 94 LEU A CA 1
ATOM 690 C C . LEU A 1 94 ? 1.102 -28.109 -7.516 1 98.81 94 LEU A C 1
ATOM 692 O O . LEU A 1 94 ? 1.078 -29.344 -7.48 1 98.81 94 LEU A O 1
ATOM 696 N N . VAL A 1 95 ? 0.662 -27.375 -6.504 1 98.62 95 VAL A N 1
ATOM 697 C CA . VAL A 1 95 ? 0.088 -27.984 -5.309 1 98.62 95 VAL A CA 1
ATOM 698 C C . VAL A 1 95 ? -1.408 -27.688 -5.246 1 98.62 95 VAL A C 1
ATOM 700 O O . VAL A 1 95 ? -1.817 -26.531 -5.227 1 98.62 95 VAL A O 1
ATOM 703 N N . GLU A 1 96 ? -2.162 -28.672 -5.23 1 96.12 96 GLU A N 1
ATOM 704 C CA . GLU A 1 96 ? -3.615 -28.547 -5.242 1 96.12 96 GLU A CA 1
ATOM 705 C C . GLU A 1 96 ? -4.273 -29.641 -4.41 1 96.12 96 GLU A C 1
ATOM 707 O O . GLU A 1 96 ? -3.852 -30.797 -4.453 1 96.12 96 GLU A O 1
ATOM 712 N N . ILE A 1 97 ? -5.234 -29.203 -3.654 1 94.62 97 ILE A N 1
ATOM 713 C CA . ILE A 1 97 ? -5.883 -30.125 -2.723 1 94.62 97 ILE A CA 1
ATOM 714 C C . ILE A 1 97 ? -6.969 -30.906 -3.447 1 94.62 97 ILE A C 1
ATOM 716 O O . ILE A 1 97 ? -7.277 -32.031 -3.066 1 94.62 97 ILE A O 1
ATOM 720 N N . ASP A 1 98 ? -7.648 -30.359 -4.418 1 92.12 98 ASP A N 1
ATOM 721 C CA . ASP A 1 98 ? -8.727 -31 -5.164 1 92.12 98 ASP A CA 1
ATOM 722 C C . ASP A 1 98 ? -8.172 -31.922 -6.25 1 92.12 98 ASP A C 1
ATOM 724 O O . ASP A 1 98 ? -7.664 -31.453 -7.27 1 92.12 98 ASP A O 1
ATOM 728 N N . GLU A 1 99 ? -8.352 -33.156 -6.086 1 93.19 99 GLU A N 1
ATOM 729 C CA . GLU A 1 99 ? -7.785 -34.156 -7 1 93.19 99 GLU A CA 1
ATOM 730 C C . GLU A 1 99 ? -8.383 -34 -8.398 1 93.19 99 GLU A C 1
ATOM 732 O O . GLU A 1 99 ? -7.691 -34.219 -9.398 1 93.19 99 GLU A O 1
ATOM 737 N N . ALA A 1 100 ? -9.641 -33.719 -8.414 1 91.38 100 ALA A N 1
ATOM 738 C CA . ALA A 1 100 ? -10.305 -33.562 -9.703 1 91.38 100 ALA A CA 1
ATOM 739 C C . ALA A 1 100 ? -9.719 -32.375 -10.484 1 91.38 100 ALA A C 1
ATOM 741 O O . ALA A 1 100 ? -9.539 -32.469 -11.703 1 91.38 100 ALA A O 1
ATOM 742 N N . VAL A 1 101 ? -9.461 -31.312 -9.797 1 92 101 VAL A N 1
ATOM 743 C CA . VAL A 1 101 ? -8.867 -30.125 -10.406 1 92 101 VAL A CA 1
ATOM 744 C C . VAL A 1 101 ? -7.438 -30.422 -10.844 1 92 101 VAL A C 1
ATOM 746 O O . VAL A 1 101 ? -7.031 -30.062 -11.953 1 92 101 VAL A O 1
ATOM 749 N N . LEU A 1 102 ? -6.719 -31.109 -10.047 1 94.69 102 LEU A N 1
ATOM 750 C CA . LEU A 1 102 ? -5.344 -31.5 -10.352 1 94.69 102 LEU A CA 1
ATOM 751 C C . LEU A 1 102 ? -5.297 -32.406 -11.57 1 94.69 102 LEU A C 1
ATOM 753 O O . LEU A 1 102 ? -4.348 -32.344 -12.359 1 94.69 102 LEU A O 1
ATOM 757 N N . SER A 1 103 ? -6.312 -33.25 -11.727 1 95.81 103 SER A N 1
ATOM 758 C CA . SER A 1 103 ? -6.391 -34.125 -12.875 1 95.81 103 SER A CA 1
ATOM 759 C C . SER A 1 103 ? -6.527 -33.344 -14.172 1 95.81 103 SER A C 1
ATOM 761 O O . SER A 1 103 ? -6.016 -33.75 -15.219 1 95.81 103 SER A O 1
ATOM 763 N N . LEU A 1 104 ? -7.238 -32.219 -14.039 1 95.44 104 LEU A N 1
ATOM 764 C CA . LEU A 1 104 ? -7.344 -31.375 -15.211 1 95.44 104 LEU A CA 1
ATOM 765 C C . LEU A 1 104 ? -5.984 -30.766 -15.562 1 95.44 104 LEU A C 1
ATOM 767 O O . LEU A 1 104 ? -5.664 -30.609 -16.75 1 95.44 104 LEU A O 1
ATOM 771 N N . ALA A 1 105 ? -5.211 -30.422 -14.594 1 97.19 105 ALA A N 1
ATOM 772 C CA . ALA A 1 105 ? -3.85 -29.969 -14.836 1 97.19 105 ALA A CA 1
ATOM 773 C C . ALA A 1 105 ? -3.01 -31.047 -15.5 1 97.19 105 ALA A C 1
ATOM 775 O O . ALA A 1 105 ? -2.24 -30.766 -16.422 1 97.19 105 ALA A O 1
ATOM 776 N N . GLN A 1 106 ? -3.158 -32.25 -15.047 1 97.75 106 GLN A N 1
ATOM 777 C CA . GLN A 1 106 ? -2.455 -33.375 -15.648 1 97.75 106 GLN A CA 1
ATOM 778 C C . GLN A 1 106 ? -2.834 -33.531 -17.125 1 97.75 106 GLN A C 1
ATOM 780 O O . GLN A 1 106 ? -1.968 -33.75 -17.969 1 97.75 106 GLN A O 1
ATOM 785 N N . LYS A 1 107 ? -4.113 -33.469 -17.344 1 97.06 107 LYS A N 1
ATOM 786 C CA . LYS A 1 107 ? -4.594 -33.531 -18.719 1 97.06 107 LYS A CA 1
ATOM 787 C C . LYS A 1 107 ? -3.949 -32.469 -19.578 1 97.06 107 LYS A C 1
ATOM 789 O O . LYS A 1 107 ? -3.557 -32.719 -20.719 1 97.06 107 LYS A O 1
ATOM 794 N N . ALA A 1 108 ? -3.867 -31.25 -19.031 1 97.81 108 ALA A N 1
ATOM 795 C CA . ALA A 1 108 ? -3.283 -30.125 -19.766 1 97.81 108 ALA A CA 1
ATOM 796 C C . ALA A 1 108 ? -1.818 -30.391 -20.094 1 97.81 108 ALA A C 1
ATOM 798 O O . ALA A 1 108 ? -1.324 -29.953 -21.141 1 97.81 108 ALA A O 1
ATOM 799 N N . LEU A 1 109 ? -1.109 -31.094 -19.281 1 98.06 109 LEU A N 1
ATOM 800 C CA . LEU A 1 109 ? 0.304 -31.391 -19.5 1 98.06 109 LEU A CA 1
ATOM 801 C C . LEU A 1 109 ? 0.486 -32.375 -20.656 1 98.06 109 LEU A C 1
ATOM 803 O O . LEU A 1 109 ? 1.589 -32.5 -21.203 1 98.06 109 LEU A O 1
ATOM 807 N N . GLN A 1 110 ? -0.578 -33.062 -21.016 1 97.19 110 GLN A N 1
ATOM 808 C CA . GLN A 1 110 ? -0.53 -33.969 -22.156 1 97.19 110 GLN A CA 1
ATOM 809 C C . GLN A 1 110 ? -0.927 -33.281 -23.453 1 97.19 110 GLN A C 1
ATOM 811 O O . GLN A 1 110 ? -0.875 -33.875 -24.531 1 97.19 110 GLN A O 1
ATOM 816 N N . ASP A 1 111 ? -1.422 -32.094 -23.266 1 96.12 111 ASP A N 1
ATOM 817 C CA . ASP A 1 111 ? -1.787 -31.328 -24.438 1 96.12 111 ASP A CA 1
ATOM 818 C C . ASP A 1 111 ? -0.571 -31.062 -25.328 1 96.12 111 ASP A C 1
ATOM 820 O O . ASP A 1 111 ? 0.466 -30.594 -24.844 1 96.12 111 ASP A O 1
ATOM 824 N N . PRO A 1 112 ? -0.632 -31.312 -26.641 1 96.44 112 PRO A N 1
ATOM 825 C CA . PRO A 1 112 ? 0.502 -31.094 -27.547 1 96.44 112 PRO A CA 1
ATOM 826 C C . PRO A 1 112 ? 1.018 -29.656 -27.516 1 96.44 112 PRO A C 1
ATOM 828 O O . PRO A 1 112 ? 2.211 -29.422 -27.719 1 96.44 112 PRO A O 1
ATOM 831 N N . GLU A 1 113 ? 0.159 -28.734 -27.266 1 95.62 113 GLU A N 1
ATOM 832 C CA . GLU A 1 113 ? 0.543 -27.328 -27.25 1 95.62 113 GLU A CA 1
ATOM 833 C C . GLU A 1 113 ? 1.349 -26.984 -26 1 95.62 113 GLU A C 1
ATOM 835 O O . GLU A 1 113 ? 1.979 -25.922 -25.938 1 95.62 113 GLU A O 1
ATOM 840 N N . ASN A 1 114 ? 1.326 -27.812 -25.016 1 98.12 114 ASN A N 1
ATOM 841 C CA . ASN A 1 114 ? 1.998 -27.547 -23.75 1 98.12 114 ASN A CA 1
ATOM 842 C C . ASN A 1 114 ? 3.303 -28.328 -23.625 1 98.12 114 ASN A C 1
ATOM 844 O O . ASN A 1 114 ? 3.957 -28.281 -22.578 1 98.12 114 ASN A O 1
ATOM 848 N N . THR A 1 115 ? 3.75 -29.016 -24.609 1 97.44 115 THR A N 1
ATOM 849 C CA . THR A 1 115 ? 4.887 -29.922 -24.562 1 97.44 115 THR A CA 1
ATOM 850 C C . THR A 1 115 ? 6.176 -29.172 -24.25 1 97.44 115 THR A C 1
ATOM 852 O O . THR A 1 115 ? 7.094 -29.734 -23.641 1 97.44 115 THR A O 1
ATOM 855 N N . HIS A 1 116 ? 6.281 -27.922 -24.641 1 96.94 116 HIS A N 1
ATOM 856 C CA . HIS A 1 116 ? 7.52 -27.156 -24.531 1 96.94 116 HIS A CA 1
ATOM 857 C C . HIS A 1 116 ? 7.852 -26.859 -23.078 1 96.94 116 HIS A C 1
ATOM 859 O O . HIS A 1 116 ? 8.977 -26.469 -22.766 1 96.94 116 HIS A O 1
ATOM 865 N N . PHE A 1 117 ? 6.902 -27.078 -22.141 1 98 117 PHE A N 1
ATOM 866 C CA . PHE A 1 117 ? 7.234 -26.859 -20.734 1 98 117 PHE A CA 1
ATOM 867 C C . PHE A 1 117 ? 6.734 -28.016 -19.875 1 98 117 PHE A C 1
ATOM 869 O O . PHE A 1 117 ? 6.992 -28.062 -18.672 1 98 117 PHE A O 1
ATOM 876 N N . ALA A 1 118 ? 6.016 -28.969 -20.359 1 98.56 118 ALA A N 1
ATOM 877 C CA . ALA A 1 118 ? 5.312 -30.016 -19.609 1 98.56 118 ALA A CA 1
ATOM 878 C C . ALA A 1 118 ? 6.285 -30.828 -18.766 1 98.56 118 ALA A C 1
ATOM 880 O O . ALA A 1 118 ? 5.957 -31.219 -17.641 1 98.56 118 ALA A O 1
ATOM 881 N N . ASP A 1 119 ? 7.461 -31.062 -19.25 1 98 119 ASP A N 1
ATOM 882 C CA . ASP A 1 119 ? 8.43 -31.922 -18.578 1 98 119 ASP A CA 1
ATOM 883 C C . ASP A 1 119 ? 9.008 -31.234 -17.344 1 98 119 ASP A C 1
ATOM 885 O O . ASP A 1 119 ? 9.664 -31.875 -16.516 1 98 119 ASP A O 1
ATOM 889 N N . ARG A 1 120 ? 8.797 -29.953 -17.172 1 98.69 120 ARG A N 1
ATOM 890 C CA . ARG A 1 120 ? 9.336 -29.203 -16.062 1 98.69 120 ARG A CA 1
ATOM 891 C C . ARG A 1 120 ? 8.266 -28.938 -15.008 1 98.69 120 ARG A C 1
ATOM 893 O O . ARG A 1 120 ? 8.445 -28.094 -14.117 1 98.69 120 ARG A O 1
ATOM 900 N N . ILE A 1 121 ? 7.09 -29.578 -15.141 1 98.81 121 ILE A N 1
ATOM 901 C CA . ILE A 1 121 ? 5.98 -29.375 -14.219 1 98.81 121 ILE A CA 1
ATOM 902 C C . ILE A 1 121 ? 5.734 -30.656 -13.422 1 98.81 121 ILE A C 1
ATOM 904 O O . ILE A 1 121 ? 5.617 -31.734 -13.992 1 98.81 121 ILE A O 1
ATOM 908 N N . ASP A 1 122 ? 5.699 -30.547 -12.172 1 98.56 122 ASP A N 1
ATOM 909 C CA . ASP A 1 122 ? 5.281 -31.641 -11.281 1 98.56 122 ASP A CA 1
ATOM 910 C C . ASP A 1 122 ? 3.953 -31.312 -10.609 1 98.56 122 ASP A C 1
ATOM 912 O O . ASP A 1 122 ? 3.623 -30.141 -10.414 1 98.56 122 ASP A O 1
ATOM 916 N N . LEU A 1 123 ? 3.209 -32.344 -10.305 1 98.56 123 LEU A N 1
ATOM 917 C CA . LEU A 1 123 ? 1.935 -32.188 -9.609 1 98.56 123 LEU A CA 1
ATOM 918 C C . LEU A 1 123 ? 2.018 -32.781 -8.203 1 98.56 123 LEU A C 1
ATOM 920 O O . LEU A 1 123 ? 2.602 -33.844 -8.008 1 98.56 123 LEU A O 1
ATOM 924 N N . LEU A 1 124 ? 1.513 -32.094 -7.27 1 98.56 124 LEU A N 1
ATOM 925 C CA . LEU A 1 124 ? 1.504 -32.531 -5.883 1 98.56 124 LEU A CA 1
ATOM 926 C C . LEU A 1 124 ? 0.121 -32.344 -5.262 1 98.56 124 LEU A C 1
ATOM 928 O O . LEU A 1 124 ? -0.376 -31.234 -5.152 1 98.56 124 LEU A O 1
ATOM 932 N N . HIS A 1 125 ? -0.543 -33.438 -4.93 1 97.31 125 HIS A N 1
ATOM 933 C CA . HIS A 1 125 ? -1.804 -33.438 -4.195 1 97.31 125 HIS A CA 1
ATOM 934 C C . HIS A 1 125 ? -1.57 -33.219 -2.703 1 97.31 125 HIS A C 1
ATOM 936 O O . HIS A 1 125 ? -1.11 -34.125 -2.016 1 97.31 125 HIS A O 1
ATOM 942 N N . ALA A 1 126 ? -1.871 -32.031 -2.189 1 96.94 126 ALA A N 1
ATOM 943 C CA . ALA A 1 126 ? -1.625 -31.75 -0.779 1 96.94 126 ALA A CA 1
ATOM 944 C C . ALA A 1 126 ? -2.518 -30.625 -0.288 1 96.94 126 ALA A C 1
ATOM 946 O O . ALA A 1 126 ? -2.926 -29.766 -1.072 1 96.94 126 ALA A O 1
ATOM 947 N N . ASP A 1 127 ? -2.818 -30.672 0.992 1 95.75 127 ASP A N 1
ATOM 948 C CA . ASP A 1 127 ? -3.469 -29.562 1.698 1 95.75 127 ASP A CA 1
ATOM 949 C C . ASP A 1 127 ? -2.438 -28.578 2.248 1 95.75 127 ASP A C 1
ATOM 951 O O . ASP A 1 127 ? -1.774 -28.875 3.248 1 95.75 127 ASP A O 1
ATOM 955 N N . ILE A 1 128 ? -2.359 -27.453 1.645 1 96.12 128 ILE A N 1
ATOM 956 C CA . ILE A 1 128 ? -1.322 -26.484 2.004 1 96.12 128 ILE A CA 1
ATOM 957 C C . ILE A 1 128 ? -1.622 -25.891 3.379 1 96.12 128 ILE A C 1
ATOM 959 O O . ILE A 1 128 ? -0.754 -25.266 3.996 1 96.12 128 ILE A O 1
ATOM 963 N N . THR A 1 129 ? -2.855 -26 3.877 1 95 129 THR A N 1
ATOM 964 C CA . THR A 1 129 ? -3.236 -25.391 5.145 1 95 129 THR A CA 1
ATOM 965 C C . THR A 1 129 ? -3.182 -26.406 6.277 1 95 129 THR A C 1
ATOM 967 O O . THR A 1 129 ? -3.539 -26.094 7.418 1 95 129 THR A O 1
ATOM 970 N N . ALA A 1 130 ? -2.785 -27.625 5.992 1 95.25 130 ALA A N 1
ATOM 971 C CA . ALA A 1 130 ? -2.682 -28.688 6.992 1 95.25 130 ALA A CA 1
ATOM 972 C C . ALA A 1 130 ? -1.539 -28.406 7.965 1 95.25 130 ALA A C 1
ATOM 974 O O . ALA A 1 130 ? -0.742 -27.484 7.754 1 95.25 130 ALA A O 1
ATOM 975 N N . LYS A 1 131 ? -1.459 -29.234 8.992 1 95.62 131 LYS A N 1
ATOM 976 C CA . LYS A 1 131 ? -0.346 -29.188 9.938 1 95.62 131 LYS A CA 1
ATOM 977 C C . LYS A 1 131 ? 0.974 -29.516 9.25 1 95.62 131 LYS A C 1
ATOM 979 O O . LYS A 1 131 ? 1.005 -30.312 8.305 1 95.62 131 LYS A O 1
ATOM 984 N N . GLY A 1 132 ? 2.049 -28.984 9.812 1 95.69 132 GLY A N 1
ATOM 985 C CA . GLY A 1 132 ? 3.367 -29.109 9.211 1 95.69 132 GLY A CA 1
ATOM 986 C C . GLY A 1 132 ? 3.754 -30.562 8.945 1 95.69 132 GLY A C 1
ATOM 987 O O . GLY A 1 132 ? 4.227 -30.891 7.852 1 95.69 132 GLY A O 1
ATOM 988 N N . SER A 1 133 ? 3.461 -31.391 9.891 1 96.62 133 SER A N 1
ATOM 989 C CA . SER A 1 133 ? 3.834 -32.781 9.758 1 96.62 133 SER A CA 1
ATOM 990 C C . SER A 1 133 ? 3.098 -33.469 8.602 1 96.62 133 SER A C 1
ATOM 992 O O . SER A 1 133 ? 3.68 -34.25 7.867 1 96.62 133 SER A O 1
ATOM 994 N N . LEU A 1 134 ? 1.887 -33.094 8.484 1 96.94 134 LEU A N 1
ATOM 995 C CA . LEU A 1 134 ? 1.088 -33.656 7.398 1 96.94 134 LEU A CA 1
ATOM 996 C C . LEU A 1 134 ? 1.536 -33.094 6.051 1 96.94 134 LEU A C 1
ATOM 998 O O . LEU A 1 134 ? 1.6 -33.844 5.062 1 96.94 134 LEU A O 1
ATOM 1002 N N . ARG A 1 135 ? 1.814 -31.797 5.977 1 97.44 135 ARG A N 1
ATOM 1003 C CA . ARG A 1 135 ? 2.326 -31.203 4.75 1 97.44 135 ARG A CA 1
ATOM 1004 C C . ARG A 1 135 ? 3.621 -31.875 4.309 1 97.44 135 ARG A C 1
ATOM 1006 O O . ARG A 1 135 ? 3.787 -32.188 3.133 1 97.44 135 ARG A O 1
ATOM 1013 N N . HIS A 1 136 ? 4.473 -32.156 5.297 1 98 136 HIS A N 1
ATOM 1014 C CA . HIS A 1 136 ? 5.754 -32.781 5.008 1 98 136 HIS A CA 1
ATOM 1015 C C . HIS A 1 136 ? 5.559 -34.219 4.512 1 98 136 HIS A C 1
ATOM 1017 O O . HIS A 1 136 ? 6.203 -34.625 3.547 1 98 136 HIS A O 1
ATOM 1023 N N . ALA A 1 137 ? 4.664 -34.875 5.129 1 97.5 137 ALA A N 1
ATOM 1024 C CA . ALA A 1 137 ? 4.379 -36.25 4.742 1 97.5 137 ALA A CA 1
ATOM 1025 C C . ALA A 1 137 ? 3.818 -36.312 3.322 1 97.5 137 ALA A C 1
ATOM 1027 O O . ALA A 1 137 ? 4.023 -37.312 2.615 1 97.5 137 ALA A O 1
ATOM 1028 N N . ASN A 1 138 ? 3.199 -35.219 2.953 1 97.06 138 ASN A N 1
ATOM 1029 C CA . ASN A 1 138 ? 2.574 -35.188 1.634 1 97.06 138 ASN A CA 1
ATOM 1030 C C . ASN A 1 138 ? 3.492 -34.562 0.594 1 97.06 138 ASN A C 1
ATOM 1032 O O . ASN A 1 138 ? 3.064 -34.281 -0.526 1 97.06 138 ASN A O 1
ATOM 1036 N N . GLY A 1 139 ? 4.68 -34.219 0.971 1 97.62 139 GLY A N 1
ATOM 1037 C CA . GLY A 1 139 ? 5.668 -33.875 -0.037 1 97.62 139 GLY A CA 1
ATOM 1038 C C . GLY A 1 139 ? 6.023 -32.406 -0.022 1 97.62 139 GLY A C 1
ATOM 1039 O O . GLY A 1 139 ? 6.898 -31.953 -0.772 1 97.62 139 GLY A O 1
ATOM 1040 N N . LEU A 1 140 ? 5.297 -31.625 0.773 1 98.12 140 LEU A N 1
ATOM 1041 C CA . LEU A 1 140 ? 5.691 -30.234 0.968 1 98.12 140 LEU A CA 1
ATOM 1042 C C . LEU A 1 140 ? 6.801 -30.125 2.01 1 98.12 140 LEU A C 1
ATOM 1044 O O . LEU A 1 140 ? 6.523 -29.953 3.197 1 98.12 140 LEU A O 1
ATOM 1048 N N . LEU A 1 141 ? 7.988 -30.109 1.529 1 98.19 141 LEU A N 1
ATOM 1049 C CA . LEU A 1 141 ? 9.133 -30.219 2.424 1 98.19 141 LEU A CA 1
ATOM 1050 C C . LEU A 1 141 ? 9.75 -28.844 2.697 1 98.19 141 LEU A C 1
ATOM 1052 O O . LEU A 1 141 ? 9.695 -27.953 1.848 1 98.19 141 LEU A O 1
ATOM 1056 N N . PRO A 1 142 ? 10.367 -28.719 3.848 1 98.31 142 PRO A N 1
ATOM 1057 C CA . PRO A 1 142 ? 11.031 -27.453 4.16 1 98.31 142 PRO A CA 1
ATOM 1058 C C 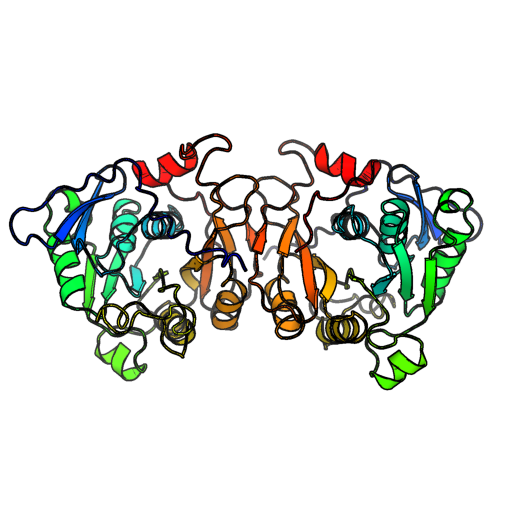. PRO A 1 142 ? 12.109 -27.078 3.143 1 98.31 142 PRO A C 1
ATOM 1060 O O . PRO A 1 142 ? 12.875 -27.953 2.707 1 98.31 142 PRO A O 1
ATOM 1063 N N . THR A 1 143 ? 12.172 -25.844 2.695 1 98.25 143 THR A N 1
ATOM 1064 C CA . THR A 1 143 ? 13.211 -25.234 1.865 1 98.25 143 THR A CA 1
ATOM 1065 C C . THR A 1 143 ? 13.297 -25.938 0.512 1 98.25 143 THR A C 1
ATOM 1067 O O . THR A 1 143 ? 14.359 -25.969 -0.113 1 98.25 143 THR A O 1
ATOM 1070 N N . MET A 1 144 ? 12.227 -26.531 0.069 1 98.5 144 MET A N 1
ATOM 1071 C CA . MET A 1 144 ? 12.266 -27.266 -1.198 1 98.5 144 MET A CA 1
ATOM 1072 C C . MET A 1 144 ? 12.195 -26.297 -2.379 1 98.5 144 MET A C 1
ATOM 1074 O O . MET A 1 144 ? 12.484 -26.688 -3.514 1 98.5 144 MET A O 1
ATOM 1078 N N . ALA A 1 145 ? 11.758 -25.094 -2.133 1 98.81 145 ALA A N 1
ATOM 1079 C CA . ALA A 1 145 ? 11.477 -24.172 -3.227 1 98.81 145 ALA A CA 1
ATOM 1080 C C . ALA A 1 145 ? 12.43 -22.984 -3.193 1 98.81 145 ALA A C 1
ATOM 1082 O O . ALA A 1 145 ? 12.766 -22.469 -2.119 1 98.81 145 ALA A O 1
ATOM 1083 N N . ASP A 1 146 ? 12.859 -22.5 -4.395 1 98.88 146 ASP A N 1
ATOM 1084 C CA . ASP A 1 146 ? 13.508 -21.203 -4.523 1 98.88 146 ASP A CA 1
ATOM 1085 C C . ASP A 1 146 ? 12.492 -20.062 -4.477 1 98.88 146 ASP A C 1
ATOM 1087 O O . ASP A 1 146 ? 12.781 -18.984 -3.969 1 98.88 146 ASP A O 1
ATOM 1091 N N . HIS A 1 147 ? 11.352 -20.312 -5.004 1 98.75 147 HIS A N 1
ATOM 1092 C CA . HIS A 1 147 ? 10.258 -19.344 -5.082 1 98.75 147 HIS A CA 1
ATOM 1093 C C . HIS A 1 147 ? 8.914 -20.016 -4.844 1 98.75 147 HIS A C 1
ATOM 1095 O O . HIS A 1 147 ? 8.734 -21.203 -5.164 1 98.75 147 HIS A O 1
ATOM 1101 N N . ALA A 1 148 ? 8.016 -19.328 -4.273 1 98.94 148 ALA A N 1
ATOM 1102 C CA . ALA A 1 148 ? 6.617 -19.719 -4.211 1 98.94 148 ALA A CA 1
ATOM 1103 C C . ALA A 1 148 ? 5.715 -18.656 -4.812 1 98.94 148 ALA A C 1
ATOM 1105 O O . ALA A 1 148 ? 6.02 -17.453 -4.738 1 98.94 148 ALA A O 1
ATOM 1106 N N . ILE A 1 149 ? 4.676 -19.016 -5.477 1 98.88 149 ILE A N 1
ATOM 1107 C CA . ILE A 1 149 ? 3.641 -18.109 -5.945 1 98.88 149 ILE A CA 1
ATOM 1108 C C . ILE A 1 149 ? 2.277 -18.562 -5.434 1 98.88 149 ILE A C 1
ATOM 1110 O O . ILE A 1 149 ? 2.072 -19.75 -5.164 1 98.88 149 ILE A O 1
ATOM 1114 N N . MET A 1 150 ? 1.392 -17.641 -5.258 1 97.88 150 MET A N 1
ATOM 1115 C CA . MET A 1 150 ? 0.047 -18.031 -4.848 1 97.88 150 MET A CA 1
ATOM 1116 C C . MET A 1 150 ? -0.976 -16.969 -5.238 1 97.88 150 MET A C 1
ATOM 1118 O O . MET A 1 150 ? -0.653 -15.789 -5.297 1 97.88 150 MET A O 1
ATOM 1122 N N . ASN A 1 151 ? -2.111 -17.359 -5.582 1 95.88 151 ASN A N 1
ATOM 1123 C CA . ASN A 1 151 ? -3.344 -16.609 -5.801 1 95.88 151 ASN A CA 1
ATOM 1124 C C . ASN A 1 151 ? -4.461 -17.078 -4.875 1 95.88 151 ASN A C 1
ATOM 1126 O O . ASN A 1 151 ? -5.41 -17.719 -5.316 1 95.88 151 ASN A O 1
ATOM 1130 N N . PRO A 1 152 ? -4.324 -16.719 -3.553 1 93.75 152 PRO A N 1
ATOM 1131 C CA . PRO A 1 152 ? -5.301 -17.219 -2.584 1 93.75 152 PRO A CA 1
ATOM 1132 C C . PRO A 1 152 ? -6.719 -16.734 -2.879 1 93.75 152 PRO A C 1
ATOM 1134 O O . PRO A 1 152 ? -6.906 -15.672 -3.459 1 93.75 152 PRO A O 1
ATOM 1137 N N . PRO A 1 153 ? -7.711 -17.547 -2.555 1 84.06 153 PRO A N 1
ATOM 1138 C CA . PRO A 1 153 ? -9.094 -17.094 -2.744 1 84.06 153 PRO A CA 1
ATOM 1139 C C . PRO A 1 153 ? -9.422 -15.852 -1.923 1 84.06 153 PRO A C 1
ATOM 1141 O O . PRO A 1 153 ? -8.812 -15.617 -0.876 1 84.06 153 PRO A O 1
ATOM 1144 N N . TYR A 1 154 ? -10.195 -14.844 -2.504 1 68.62 154 TYR A N 1
ATOM 1145 C CA . TYR A 1 154 ? -10.477 -13.539 -1.928 1 68.62 154 TYR A CA 1
ATOM 1146 C C . TYR A 1 154 ? -11.594 -13.625 -0.898 1 68.62 154 TYR A C 1
ATOM 1148 O O . TYR A 1 154 ? -11.703 -12.766 -0.015 1 68.62 154 TYR A O 1
ATOM 1156 N N . TYR A 1 155 ? -12.703 -14.391 -1.178 1 57.25 155 TYR A N 1
ATOM 1157 C CA . TYR A 1 155 ? -13.953 -14.234 -0.434 1 57.25 155 TYR A CA 1
ATOM 1158 C C . TYR A 1 155 ? -13.805 -14.758 0.989 1 57.25 155 TYR A C 1
ATOM 1160 O O . TYR A 1 155 ? -13.219 -15.82 1.206 1 57.25 155 TYR A O 1
ATOM 1168 N N . GLU A 1 156 ? -13.766 -13.68 1.945 1 50.5 156 GLU A N 1
ATOM 1169 C CA . GLU A 1 156 ? -13.945 -14.109 3.33 1 50.5 156 GLU A CA 1
ATOM 1170 C C . GLU A 1 156 ? -15.281 -14.828 3.518 1 50.5 156 GLU A C 1
ATOM 1172 O O . GLU A 1 156 ? -16.25 -14.523 2.828 1 50.5 156 GLU A O 1
ATOM 1177 N N . ALA A 1 157 ? -15.305 -15.883 4.242 1 42.97 157 ALA A N 1
ATOM 1178 C CA . ALA A 1 157 ? -16.516 -16.625 4.594 1 42.97 157 ALA A CA 1
ATOM 1179 C C . ALA A 1 157 ? -17.688 -15.68 4.812 1 42.97 157 ALA A C 1
ATOM 1181 O O . ALA A 1 157 ? -18.828 -15.984 4.43 1 42.97 157 ALA A O 1
ATOM 1182 N N . ASP A 1 158 ? -17.484 -14.547 5.531 1 41.5 158 ASP A N 1
ATOM 1183 C CA . ASP A 1 158 ? -18.641 -13.797 6.016 1 41.5 158 ASP A CA 1
ATOM 1184 C C . ASP A 1 158 ? -19.266 -12.953 4.898 1 41.5 158 ASP A C 1
ATOM 1186 O O . ASP A 1 158 ? -20.359 -12.414 5.055 1 41.5 158 ASP A O 1
ATOM 1190 N N . ARG A 1 159 ? -18.531 -12.43 4.023 1 40.88 159 ARG A N 1
ATOM 1191 C CA . ARG A 1 159 ? -19.188 -11.484 3.117 1 40.88 159 ARG A CA 1
ATOM 1192 C C . ARG A 1 159 ? -20.031 -12.219 2.084 1 40.88 159 ARG A C 1
ATOM 1194 O O . ARG A 1 159 ? -20.797 -11.602 1.345 1 40.88 159 ARG A O 1
ATOM 1201 N N . PHE A 1 160 ? -19.672 -13.328 1.523 1 36.44 160 PHE A N 1
ATOM 1202 C CA . PHE A 1 160 ? -20.578 -14.031 0.621 1 36.44 160 PHE A CA 1
ATOM 1203 C C . PHE A 1 160 ? -21.656 -14.758 1.402 1 36.44 160 PHE A C 1
ATOM 1205 O O . PHE A 1 160 ? -21.375 -15.695 2.156 1 36.44 160 PHE A O 1
ATOM 1212 N N . ARG A 1 161 ? -22.703 -14.109 1.751 1 35 161 ARG A N 1
ATOM 1213 C CA . ARG A 1 161 ? -23.891 -14.938 1.928 1 35 161 ARG A CA 1
ATOM 1214 C C . ARG A 1 161 ? -23.984 -16.016 0.852 1 35 161 ARG A C 1
ATOM 1216 O O . ARG A 1 161 ? -24.312 -15.727 -0.297 1 35 161 ARG A O 1
ATOM 1223 N N . ALA A 1 162 ? -23.078 -17 0.943 1 34.47 162 ALA A N 1
ATOM 1224 C CA . ALA A 1 162 ? -23.297 -18.172 0.101 1 34.47 162 ALA A CA 1
ATOM 1225 C C . ALA A 1 162 ? -24.797 -18.469 -0.054 1 34.47 162 ALA A C 1
ATOM 1227 O O . ALA A 1 162 ? -25.531 -18.516 0.935 1 34.47 162 ALA A O 1
ATOM 1228 N N . SER A 1 163 ? -25.516 -18.141 -0.989 1 34.88 163 SER A N 1
ATOM 1229 C CA . SER A 1 163 ? -26.797 -18.812 -1.129 1 34.88 163 SER A CA 1
ATOM 1230 C C . SER A 1 163 ? -26.719 -20.234 -0.592 1 34.88 163 SER A C 1
ATOM 1232 O O . SER A 1 163 ? -25.766 -20.953 -0.85 1 34.88 163 SER A O 1
ATOM 1234 N N . PRO A 1 164 ? -27.5 -20.734 0.462 1 35.88 164 PRO A N 1
ATOM 1235 C CA . PRO A 1 164 ? -27.562 -22.109 0.959 1 35.88 164 PRO A CA 1
ATOM 1236 C C . PRO A 1 164 ? -27.297 -23.141 -0.13 1 35.88 164 PRO A C 1
ATOM 1238 O O . PRO A 1 164 ? -27.156 -24.328 0.165 1 35.88 164 PRO A O 1
ATOM 1241 N N . LYS A 1 165 ? -28 -22.938 -1.27 1 35.69 165 LYS A N 1
ATOM 1242 C CA . LYS A 1 165 ? -28.203 -24.094 -2.145 1 35.69 165 LYS A CA 1
ATOM 1243 C C . LYS A 1 165 ? -26.891 -24.562 -2.75 1 35.69 165 LYS A C 1
ATOM 1245 O O . LYS A 1 165 ? -26.812 -25.641 -3.33 1 35.69 165 LYS A O 1
ATOM 1250 N N . SER A 1 166 ? -25.969 -23.656 -3.398 1 36.19 166 SER A N 1
ATOM 1251 C CA . SER A 1 166 ? -25.047 -24.375 -4.281 1 36.19 166 SER A CA 1
ATOM 1252 C C . SER A 1 166 ? -23.812 -24.859 -3.523 1 36.19 166 SER A C 1
ATOM 1254 O O . SER A 1 166 ? -23.266 -24.125 -2.701 1 36.19 166 SER A O 1
ATOM 1256 N N . GLY A 1 167 ? -23.516 -26.062 -3.189 1 35.06 167 GLY A N 1
ATOM 1257 C CA . GLY A 1 167 ? -22.391 -26.875 -2.762 1 35.06 167 GLY A CA 1
ATOM 1258 C C . GLY A 1 167 ? -21.047 -26.234 -3.078 1 35.06 167 GLY A C 1
ATOM 1259 O O . GLY A 1 167 ? -20 -26.844 -2.902 1 35.06 167 GLY A O 1
ATOM 1260 N N . ARG A 1 168 ? -21.047 -25.234 -3.857 1 40.03 168 ARG A N 1
ATOM 1261 C CA . ARG A 1 168 ? -19.797 -24.75 -4.441 1 40.03 168 ARG A CA 1
ATOM 1262 C C . ARG A 1 168 ? -19.031 -23.891 -3.447 1 40.03 168 ARG A C 1
ATOM 1264 O O . ARG A 1 168 ? -17.953 -23.375 -3.768 1 40.03 168 ARG A O 1
ATOM 1271 N N . ALA A 1 169 ? -19.5 -23.5 -2.373 1 42.75 169 ALA A N 1
ATOM 1272 C CA . ALA A 1 169 ? -18.953 -22.484 -1.478 1 42.75 169 ALA A CA 1
ATOM 1273 C C . ALA A 1 169 ? -17.703 -23 -0.757 1 42.75 169 ALA A C 1
ATOM 1275 O O . ALA A 1 169 ? -16.922 -22.219 -0.209 1 42.75 169 ALA A O 1
ATOM 1276 N N . GLY A 1 170 ? -17.469 -24.312 -0.593 1 41.09 170 GLY A N 1
ATOM 1277 C CA . GLY A 1 170 ? -16.531 -24.844 0.391 1 41.09 170 GLY A CA 1
ATOM 1278 C C . GLY A 1 170 ? -15.078 -24.656 0.014 1 41.09 170 GLY A C 1
ATOM 1279 O O . GLY A 1 170 ? -14.258 -24.297 0.86 1 41.09 170 GLY A O 1
ATOM 1280 N N . ALA A 1 171 ? -14.617 -25.016 -1.167 1 44.56 171 ALA A N 1
ATOM 1281 C CA . ALA A 1 171 ? -13.203 -25.188 -1.494 1 44.56 171 ALA A CA 1
ATOM 1282 C C . ALA A 1 171 ? -12.555 -23.844 -1.817 1 44.56 171 ALA A C 1
ATOM 1284 O O . ALA A 1 171 ? -11.328 -23.734 -1.889 1 44.56 171 ALA A O 1
ATOM 1285 N N . HIS A 1 172 ? -13.344 -22.812 -2.025 1 53.03 172 HIS A N 1
ATOM 1286 C CA . HIS A 1 172 ? -12.828 -21.594 -2.631 1 53.03 172 HIS A CA 1
ATOM 1287 C C . HIS A 1 172 ? -12.789 -20.438 -1.624 1 53.03 172 HIS A C 1
ATOM 1289 O O . HIS A 1 172 ? -12.695 -19.281 -2.008 1 53.03 172 HIS A O 1
ATOM 1295 N N . MET A 1 173 ? -12.961 -20.875 -0.419 1 60.97 173 MET A N 1
ATOM 1296 C CA . MET A 1 173 ? -12.953 -19.797 0.572 1 60.97 173 MET A CA 1
ATOM 1297 C C . MET A 1 173 ? -11.82 -19.984 1.57 1 60.97 173 MET A C 1
ATOM 1299 O O . MET A 1 173 ? -11.406 -21.109 1.844 1 60.97 173 MET A O 1
ATOM 1303 N N . LEU A 1 174 ? -11.148 -18.844 1.778 1 72.06 174 LEU A N 1
ATOM 1304 C CA . LEU A 1 174 ? -10.242 -18.891 2.924 1 72.06 174 LEU A CA 1
ATOM 1305 C C . LEU A 1 174 ? -10.977 -19.359 4.176 1 72.06 174 LEU A C 1
ATOM 1307 O O . LEU A 1 174 ? -12.133 -18.984 4.398 1 72.06 174 LEU A O 1
ATOM 1311 N N . ASP A 1 175 ? -10.375 -20.281 4.859 1 72.12 175 ASP A N 1
ATOM 1312 C CA . ASP A 1 175 ? -10.984 -20.672 6.129 1 72.12 175 ASP A CA 1
ATOM 1313 C C . ASP A 1 175 ? -10.852 -19.547 7.16 1 72.12 175 ASP A C 1
ATOM 1315 O O . ASP A 1 175 ? -10.445 -18.438 6.828 1 72.12 175 ASP A O 1
ATOM 1319 N N . GLU A 1 176 ? -11.305 -19.766 8.336 1 73.06 176 GLU A N 1
ATOM 1320 C CA . GLU A 1 176 ? -11.383 -18.734 9.375 1 73.06 176 GLU A CA 1
ATOM 1321 C C . GLU A 1 176 ? -9.992 -18.188 9.711 1 73.06 176 GLU A C 1
ATOM 1323 O O . GLU A 1 176 ? -9.867 -17.094 10.258 1 73.06 176 GLU A O 1
ATOM 1328 N N . ARG A 1 177 ? -9.008 -19.047 9.32 1 85.81 177 ARG A N 1
ATOM 1329 C CA . ARG A 1 177 ? -7.641 -18.656 9.641 1 85.81 177 ARG A CA 1
ATOM 1330 C C . ARG A 1 177 ? -7.094 -17.656 8.617 1 85.81 177 ARG A C 1
ATOM 1332 O O . ARG A 1 177 ? -6.031 -17.078 8.828 1 85.81 177 ARG A O 1
ATOM 1339 N N . GLY A 1 178 ? -7.801 -17.453 7.574 1 89 178 GLY A N 1
ATOM 1340 C CA . GLY A 1 178 ? -7.426 -16.469 6.57 1 89 178 GLY A CA 1
ATOM 1341 C C . GLY A 1 178 ? -6.16 -16.844 5.82 1 89 178 GLY A C 1
ATOM 1342 O O . GLY A 1 178 ? -5.996 -18 5.402 1 89 178 GLY A O 1
ATOM 1343 N N . LEU A 1 179 ? -5.273 -15.867 5.609 1 94.88 179 LEU A N 1
ATOM 1344 C CA . LEU A 1 179 ? -4.07 -16.047 4.805 1 94.88 179 LEU A CA 1
ATOM 1345 C C . LEU A 1 179 ? -2.959 -16.688 5.621 1 94.88 179 LEU A C 1
ATOM 1347 O O . LEU A 1 179 ? -1.962 -17.156 5.059 1 94.88 179 LEU A O 1
ATOM 1351 N N . GLU A 1 180 ? -3.08 -16.797 6.879 1 95.62 180 GLU A N 1
ATOM 1352 C CA . GLU A 1 180 ? -2.008 -17.188 7.789 1 95.62 180 GLU A CA 1
ATOM 1353 C C . GLU A 1 180 ? -1.479 -18.578 7.445 1 95.62 180 GLU A C 1
ATOM 1355 O O . GLU A 1 180 ? -0.27 -18.766 7.285 1 95.62 180 GLU A O 1
ATOM 1360 N N . PRO A 1 181 ? -2.318 -19.656 7.238 1 96.06 181 PRO A N 1
ATOM 1361 C CA . PRO A 1 181 ? -1.77 -20.969 6.914 1 96.06 181 PRO A CA 1
ATOM 1362 C C . PRO A 1 181 ? -1.046 -21 5.57 1 96.06 181 PRO A C 1
ATOM 1364 O O . PRO A 1 181 ? -0.091 -21.766 5.391 1 96.06 181 PRO A O 1
ATOM 1367 N N . TRP A 1 182 ? -1.515 -20.188 4.621 1 97 182 TRP A N 1
ATOM 1368 C CA . TRP A 1 182 ? -0.876 -20.109 3.312 1 97 182 TRP A CA 1
ATOM 1369 C C . TRP A 1 182 ? 0.547 -19.578 3.43 1 97 182 TRP A C 1
ATOM 1371 O O . TRP A 1 182 ? 1.486 -20.172 2.896 1 97 182 TRP A O 1
ATOM 1381 N N . VAL A 1 183 ? 0.662 -18.469 4.168 1 97.81 183 VAL A N 1
ATOM 1382 C CA . VAL A 1 183 ? 1.955 -17.812 4.293 1 97.81 183 VAL A CA 1
ATOM 1383 C C . VAL A 1 183 ? 2.885 -18.641 5.164 1 97.81 183 VAL A C 1
ATOM 1385 O O . VAL A 1 183 ? 4.09 -18.703 4.918 1 97.81 183 VAL A O 1
ATOM 1388 N N . LYS A 1 184 ? 2.326 -19.312 6.133 1 97.69 184 LYS A N 1
ATOM 1389 C CA . LYS A 1 184 ? 3.117 -20.234 6.949 1 97.69 184 LYS A CA 1
ATOM 1390 C C . LYS A 1 184 ? 3.738 -21.328 6.09 1 97.69 184 LYS A C 1
ATOM 1392 O O . LYS A 1 184 ? 4.918 -21.656 6.242 1 97.69 184 LYS A O 1
ATOM 1397 N N . THR A 1 185 ? 2.93 -21.891 5.238 1 98.38 185 THR A N 1
ATOM 1398 C CA . THR A 1 185 ? 3.43 -22.922 4.332 1 98.38 185 THR A CA 1
ATOM 1399 C C . THR A 1 185 ? 4.504 -22.359 3.408 1 98.38 185 THR A C 1
ATOM 1401 O O . THR A 1 185 ? 5.562 -22.953 3.232 1 98.38 185 THR A O 1
ATOM 1404 N N . ALA A 1 186 ? 4.234 -21.156 2.83 1 98.81 186 ALA A N 1
ATOM 1405 C CA . ALA A 1 186 ? 5.223 -20.531 1.963 1 98.81 186 ALA A CA 1
ATOM 1406 C C . ALA A 1 186 ? 6.543 -20.312 2.699 1 98.81 186 ALA A C 1
ATOM 1408 O O . ALA A 1 186 ? 7.617 -20.578 2.154 1 98.81 186 ALA A O 1
ATOM 1409 N N . ALA A 1 187 ? 6.441 -19.828 3.92 1 98.75 187 ALA A N 1
ATOM 1410 C CA . ALA A 1 187 ? 7.641 -19.562 4.711 1 98.75 187 ALA A CA 1
ATOM 1411 C C . ALA A 1 187 ? 8.406 -20.844 5 1 98.75 187 ALA A C 1
ATOM 1413 O O . ALA A 1 187 ? 9.633 -20.828 5.121 1 98.75 187 ALA A O 1
ATOM 1414 N N . ASP A 1 188 ? 7.68 -21.938 5.164 1 98.69 188 ASP A N 1
ATOM 1415 C CA . ASP A 1 188 ? 8.281 -23.234 5.453 1 98.69 188 ASP A CA 1
ATOM 1416 C C . ASP A 1 188 ? 9.008 -23.797 4.23 1 98.69 188 ASP A C 1
ATOM 1418 O O . ASP A 1 188 ? 10.141 -24.266 4.34 1 98.69 188 ASP A O 1
ATOM 1422 N N . ILE A 1 189 ? 8.453 -23.641 3.07 1 98.81 189 ILE A N 1
ATOM 1423 C CA . ILE A 1 189 ? 8.961 -24.375 1.917 1 98.81 189 ILE A CA 1
ATOM 1424 C C . ILE A 1 189 ? 9.977 -23.516 1.163 1 98.81 189 ILE A C 1
ATOM 1426 O O . ILE A 1 189 ? 10.828 -24.031 0.443 1 98.81 189 ILE A O 1
ATOM 1430 N N . VAL A 1 190 ? 9.883 -22.188 1.227 1 98.88 190 VAL A N 1
ATOM 1431 C CA . VAL A 1 190 ? 10.789 -21.312 0.504 1 98.88 190 VAL A CA 1
ATOM 1432 C C . VAL A 1 190 ? 12.102 -21.172 1.276 1 98.88 190 VAL A C 1
ATOM 1434 O O . VAL A 1 190 ? 12.094 -20.859 2.469 1 98.88 190 VAL A O 1
ATOM 1437 N N . ARG A 1 191 ? 13.188 -21.375 0.624 1 98.75 191 ARG A N 1
ATOM 1438 C CA . ARG A 1 191 ? 14.492 -21.219 1.27 1 98.75 191 ARG A CA 1
ATOM 1439 C C . ARG A 1 191 ? 14.75 -19.766 1.651 1 98.75 191 ARG A C 1
ATOM 1441 O O . ARG A 1 191 ? 14.188 -18.844 1.046 1 98.75 191 ARG A O 1
ATOM 1448 N N . GLU A 1 192 ? 15.641 -19.578 2.611 1 98.31 192 GLU A N 1
ATOM 1449 C CA . GLU A 1 192 ? 16.062 -18.219 2.906 1 98.31 192 GLU A CA 1
ATOM 1450 C C . GLU A 1 192 ? 16.672 -17.547 1.673 1 98.31 192 GLU A C 1
ATOM 1452 O O . GLU A 1 192 ? 17.438 -18.172 0.933 1 98.31 192 GLU A O 1
ATOM 1457 N N . GLY A 1 193 ? 16.281 -16.344 1.425 1 98.19 193 GLY A N 1
ATOM 1458 C CA . GLY A 1 193 ? 16.75 -15.633 0.244 1 98.19 193 GLY A CA 1
ATOM 1459 C C . GLY A 1 193 ? 15.898 -15.891 -0.982 1 98.19 193 GLY A C 1
ATOM 1460 O O . GLY A 1 193 ? 16.016 -15.188 -1.99 1 98.19 193 GLY A O 1
ATOM 1461 N N . GLY A 1 194 ? 15.016 -16.906 -0.886 1 98.69 194 GLY A N 1
ATOM 1462 C CA . GLY A 1 194 ? 14.047 -17.141 -1.94 1 98.69 194 GLY A CA 1
ATOM 1463 C C . GLY A 1 194 ? 12.891 -16.156 -1.912 1 98.69 194 GLY A C 1
ATOM 1464 O O . GLY A 1 194 ? 12.82 -15.305 -1.028 1 98.69 194 GLY A O 1
ATOM 1465 N N . SER A 1 195 ? 11.969 -16.25 -2.889 1 98.69 195 SER A N 1
ATOM 1466 C CA . SER A 1 195 ? 10.961 -15.211 -2.984 1 98.69 195 SER A CA 1
ATOM 1467 C C . SER A 1 195 ? 9.555 -15.789 -2.891 1 98.69 195 SER A C 1
ATOM 1469 O O . SER A 1 195 ? 9.344 -16.969 -3.152 1 98.69 195 SER A O 1
ATOM 1471 N N . LEU A 1 196 ? 8.648 -15.023 -2.438 1 98.88 196 LEU A N 1
ATOM 1472 C CA . LEU A 1 196 ? 7.211 -15.242 -2.484 1 98.88 196 LEU A CA 1
ATOM 1473 C C . LEU A 1 196 ? 6.523 -14.18 -3.334 1 98.88 196 LEU A C 1
ATOM 1475 O O . LEU A 1 196 ? 6.777 -12.984 -3.164 1 98.88 196 LEU A O 1
ATOM 1479 N N . THR A 1 197 ? 5.75 -14.562 -4.285 1 98.81 197 THR A N 1
ATOM 1480 C CA . THR A 1 197 ? 4.918 -13.664 -5.078 1 98.81 197 THR A CA 1
ATOM 1481 C C . THR A 1 197 ? 3.439 -13.992 -4.898 1 98.81 197 THR A C 1
ATOM 1483 O O . THR A 1 197 ? 3.037 -15.148 -5.039 1 98.81 197 THR A O 1
ATOM 1486 N N . VAL A 1 198 ? 2.641 -13.016 -4.543 1 98.56 198 VAL A N 1
ATOM 1487 C CA . VAL A 1 198 ? 1.217 -13.188 -4.27 1 98.56 198 VAL A CA 1
ATOM 1488 C C . VAL A 1 198 ? 0.409 -12.18 -5.086 1 98.56 198 VAL A C 1
ATOM 1490 O O . VAL A 1 198 ? 0.799 -11.016 -5.207 1 98.56 198 VAL A O 1
ATOM 1493 N N . ILE A 1 199 ? -0.654 -12.609 -5.703 1 97.81 199 ILE A N 1
ATOM 1494 C CA . ILE A 1 199 ? -1.652 -11.672 -6.203 1 97.81 199 ILE A CA 1
ATOM 1495 C C . ILE A 1 199 ? -2.895 -11.719 -5.316 1 97.81 199 ILE A C 1
ATOM 1497 O O . ILE A 1 199 ? -3.355 -12.797 -4.941 1 97.81 199 ILE A O 1
ATOM 1501 N N . PHE A 1 200 ? -3.459 -10.586 -4.891 1 96.5 200 PHE A N 1
ATOM 1502 C CA . PHE A 1 200 ? -4.543 -10.484 -3.918 1 96.5 200 PHE A CA 1
ATOM 1503 C C . PHE A 1 200 ? -5.375 -9.234 -4.168 1 96.5 200 PHE A C 1
ATOM 1505 O O . PHE A 1 200 ? -4.992 -8.375 -4.969 1 96.5 200 PHE A O 1
ATOM 1512 N N . ARG A 1 201 ? -6.504 -9.242 -3.592 1 95.62 201 ARG A N 1
ATOM 1513 C CA . ARG A 1 201 ? -7.324 -8.039 -3.625 1 95.62 201 ARG A CA 1
ATOM 1514 C C . ARG A 1 201 ? -6.586 -6.859 -2.996 1 95.62 201 ARG A C 1
ATOM 1516 O O . ARG A 1 201 ? -5.961 -7.004 -1.943 1 95.62 201 ARG A O 1
ATOM 1523 N N . ALA A 1 202 ? -6.773 -5.672 -3.594 1 97.38 202 ALA A N 1
ATOM 1524 C CA . ALA A 1 202 ? -6.035 -4.496 -3.143 1 97.38 202 ALA A CA 1
ATOM 1525 C C . ALA A 1 202 ? -6.473 -4.078 -1.742 1 97.38 202 ALA A C 1
ATOM 1527 O O . ALA A 1 202 ? -5.656 -3.617 -0.941 1 97.38 202 ALA A O 1
ATOM 1528 N N . ASP A 1 203 ? -7.742 -4.215 -1.415 1 96.56 203 ASP A N 1
ATOM 1529 C CA . ASP A 1 203 ? -8.25 -3.783 -0.115 1 96.56 203 ASP A CA 1
ATOM 1530 C C . ASP A 1 203 ? -7.801 -4.738 0.991 1 96.56 203 ASP A C 1
ATOM 1532 O O . ASP A 1 203 ? -8.062 -4.492 2.17 1 96.56 203 ASP A O 1
ATOM 1536 N N . GLY A 1 204 ? -7.137 -5.883 0.668 1 95.75 204 GLY A N 1
ATOM 1537 C CA . GLY A 1 204 ? -6.574 -6.816 1.631 1 95.75 204 GLY A CA 1
ATOM 1538 C C . GLY A 1 204 ? -5.109 -6.559 1.923 1 95.75 204 GLY A C 1
ATOM 1539 O O . GLY A 1 204 ? -4.438 -7.387 2.543 1 95.75 204 GLY A O 1
ATOM 1540 N N . LEU A 1 205 ? -4.57 -5.418 1.501 1 97.62 205 LEU A N 1
ATOM 1541 C CA . LEU A 1 205 ? -3.152 -5.09 1.608 1 97.62 205 LEU A CA 1
ATOM 1542 C C . LEU A 1 205 ? -2.672 -5.223 3.049 1 97.62 205 LEU A C 1
ATOM 1544 O O . LEU A 1 205 ? -1.647 -5.859 3.311 1 97.62 205 LEU A O 1
ATOM 1548 N N . HIS A 1 206 ? -3.363 -4.648 3.988 1 96.94 206 HIS A N 1
ATOM 1549 C CA . HIS A 1 206 ? -2.941 -4.707 5.383 1 96.94 206 HIS A CA 1
ATOM 1550 C C . HIS A 1 206 ? -2.896 -6.145 5.887 1 96.94 206 HIS A C 1
ATOM 1552 O O . HIS A 1 206 ? -1.964 -6.531 6.59 1 96.94 206 HIS A O 1
ATOM 1558 N N . GLU A 1 207 ? -3.912 -6.906 5.559 1 94.94 207 GLU A N 1
ATOM 1559 C CA . GLU A 1 207 ? -3.965 -8.312 5.945 1 94.94 207 GLU A CA 1
ATOM 1560 C C . GLU A 1 207 ? -2.74 -9.07 5.438 1 94.94 207 GLU A C 1
ATOM 1562 O O . GLU A 1 207 ? -2.098 -9.797 6.195 1 94.94 207 GLU A O 1
ATOM 1567 N N . LEU A 1 208 ? -2.473 -8.875 4.211 1 97.31 208 LEU A N 1
ATOM 1568 C CA . LEU A 1 208 ? -1.351 -9.562 3.584 1 97.31 208 LEU A CA 1
ATOM 1569 C C . LEU A 1 208 ? -0.031 -9.148 4.23 1 97.31 208 LEU A C 1
ATOM 1571 O O . LEU A 1 208 ? 0.786 -10.008 4.582 1 97.31 208 LEU A O 1
ATOM 1575 N N . LEU A 1 209 ? 0.193 -7.828 4.434 1 98.25 209 LEU A N 1
ATOM 1576 C CA . LEU A 1 209 ? 1.42 -7.344 5.055 1 98.25 209 LEU A CA 1
ATOM 1577 C C . LEU A 1 209 ? 1.566 -7.895 6.469 1 98.25 209 LEU A C 1
ATOM 1579 O O . LEU A 1 209 ? 2.674 -8.227 6.898 1 98.25 209 LEU A O 1
ATOM 1583 N N . SER A 1 210 ? 0.5 -8.031 7.168 1 97.25 210 SER A N 1
ATOM 1584 C CA . SER A 1 210 ? 0.515 -8.492 8.555 1 97.25 210 SER A CA 1
ATOM 1585 C C . SER A 1 210 ? 0.986 -9.938 8.656 1 97.25 210 SER A C 1
ATOM 1587 O O . SER A 1 210 ? 1.783 -10.281 9.531 1 97.25 210 SER A O 1
ATOM 1589 N N . VAL A 1 211 ? 0.52 -10.789 7.727 1 97 211 VAL A N 1
ATOM 1590 C CA . VAL A 1 211 ? 0.862 -12.211 7.828 1 97 211 VAL A CA 1
ATOM 1591 C C . VAL A 1 211 ? 2.287 -12.43 7.328 1 97 211 VAL A C 1
ATOM 1593 O O . VAL A 1 211 ? 2.904 -13.453 7.633 1 97 211 VAL A O 1
ATOM 1596 N N . LEU A 1 212 ? 2.844 -11.5 6.547 1 98.25 212 LEU A N 1
ATOM 1597 C CA . LEU A 1 212 ? 4.199 -11.633 6.027 1 98.25 212 LEU A CA 1
ATOM 1598 C C . LEU A 1 212 ? 5.227 -11.203 7.07 1 98.25 212 LEU A C 1
ATOM 1600 O O . LEU A 1 212 ? 6.406 -11.547 6.965 1 98.25 212 LEU A O 1
ATOM 1604 N N . GLN A 1 213 ? 4.75 -10.359 8 1 96.19 213 GLN A N 1
ATOM 1605 C CA . GLN A 1 213 ? 5.645 -9.758 8.984 1 96.19 213 GLN A CA 1
ATOM 1606 C C . GLN A 1 213 ? 6.449 -10.828 9.719 1 96.19 213 GLN A C 1
ATOM 1608 O O . GLN A 1 213 ? 5.887 -11.805 10.211 1 96.19 213 GLN A O 1
ATOM 1613 N N . GLY A 1 214 ? 7.746 -10.664 9.773 1 96.12 214 GLY A N 1
ATOM 1614 C CA . GLY A 1 214 ? 8.625 -11.57 10.492 1 96.12 214 GLY A CA 1
ATOM 1615 C C . GLY A 1 214 ? 9.07 -12.758 9.656 1 96.12 214 GLY A C 1
ATOM 1616 O O . GLY A 1 214 ? 9.961 -13.516 10.062 1 96.12 214 GLY A O 1
ATOM 1617 N N . ARG A 1 215 ? 8.484 -12.992 8.5 1 98.19 215 ARG A N 1
ATOM 1618 C CA . ARG A 1 215 ? 8.773 -14.148 7.648 1 98.19 215 ARG A CA 1
ATOM 1619 C C . ARG A 1 215 ? 9.43 -13.711 6.34 1 98.19 215 ARG A C 1
ATOM 1621 O O . ARG A 1 215 ? 10.352 -14.367 5.859 1 98.19 215 ARG A O 1
ATOM 1628 N N . PHE A 1 216 ? 8.883 -12.672 5.859 1 98.62 216 PHE A N 1
ATOM 1629 C CA . PHE A 1 216 ? 9.336 -12.125 4.582 1 98.62 216 PHE A CA 1
ATOM 1630 C C . PHE A 1 216 ? 9.586 -10.625 4.688 1 98.62 216 PHE A C 1
ATOM 1632 O O . PHE A 1 216 ? 8.852 -9.922 5.379 1 98.62 216 PHE A O 1
ATOM 1639 N N . GLY A 1 217 ? 10.594 -10.141 4.059 1 98.12 217 GLY A N 1
ATOM 1640 C CA . GLY A 1 217 ? 10.891 -8.727 3.9 1 98.12 217 GLY A CA 1
ATOM 1641 C C . GLY A 1 217 ? 11.18 -8.336 2.465 1 98.12 217 GLY A C 1
ATOM 1642 O O . GLY A 1 217 ? 10.719 -8.992 1.53 1 98.12 217 GLY A O 1
ATOM 1643 N N . ALA A 1 218 ? 11.844 -7.125 2.301 1 97.94 218 ALA A N 1
ATOM 1644 C CA . ALA A 1 218 ? 12.062 -6.641 0.94 1 97.94 218 ALA A CA 1
ATOM 1645 C C . ALA A 1 218 ? 10.781 -6.746 0.114 1 97.94 218 ALA A C 1
ATOM 1647 O O . ALA A 1 218 ? 10.789 -7.293 -0.993 1 97.94 218 ALA A O 1
ATOM 1648 N N . ILE A 1 219 ? 9.742 -6.281 0.721 1 98.44 219 ILE A N 1
ATOM 1649 C CA . ILE A 1 219 ? 8.422 -6.418 0.116 1 98.44 219 ILE A CA 1
ATOM 1650 C C . ILE A 1 219 ? 8.234 -5.352 -0.958 1 98.44 219 ILE A C 1
ATOM 1652 O O . ILE A 1 219 ? 8.352 -4.152 -0.681 1 98.44 219 ILE A O 1
ATOM 1656 N N . ASP A 1 220 ? 7.961 -5.715 -2.174 1 98.25 220 ASP A N 1
ATOM 1657 C CA . ASP A 1 220 ? 7.5 -4.836 -3.246 1 98.25 220 ASP A CA 1
ATOM 1658 C C . ASP A 1 220 ? 5.988 -4.934 -3.42 1 98.25 220 ASP A C 1
ATOM 1660 O O . ASP A 1 220 ? 5.453 -6.016 -3.664 1 98.25 220 ASP A O 1
ATOM 1664 N N . VAL A 1 221 ? 5.281 -3.85 -3.244 1 98.62 221 VAL A N 1
ATOM 1665 C CA . VAL A 1 221 ? 3.85 -3.77 -3.512 1 98.62 221 VAL A CA 1
ATOM 1666 C C . VAL A 1 221 ? 3.617 -3.186 -4.902 1 98.62 221 VAL A C 1
ATOM 1668 O O . VAL A 1 221 ? 4.039 -2.062 -5.191 1 98.62 221 VAL A O 1
ATOM 1671 N N . ILE A 1 222 ? 2.947 -3.918 -5.746 1 98 222 ILE A N 1
ATOM 1672 C CA . ILE A 1 222 ? 2.709 -3.547 -7.137 1 98 222 ILE A CA 1
ATOM 1673 C C . ILE A 1 222 ? 1.208 -3.471 -7.398 1 98 222 ILE A C 1
ATOM 1675 O O . ILE A 1 222 ? 0.562 -4.492 -7.648 1 98 222 ILE A O 1
ATOM 1679 N N . PRO A 1 223 ? 0.648 -2.266 -7.398 1 98.12 223 PRO A N 1
ATOM 1680 C CA . PRO A 1 223 ? -0.79 -2.129 -7.645 1 98.12 223 PRO A CA 1
ATOM 1681 C C . PRO A 1 223 ? -1.168 -2.395 -9.102 1 98.12 223 PRO A C 1
ATOM 1683 O O . PRO A 1 223 ? -0.432 -2.01 -10.016 1 98.12 223 PRO A O 1
ATOM 1686 N N . LEU A 1 224 ? -2.211 -3.107 -9.305 1 96.62 224 LEU A N 1
ATOM 1687 C CA . LEU A 1 224 ? -2.863 -3.26 -10.602 1 96.62 224 LEU A CA 1
ATOM 1688 C C . LEU A 1 224 ? -4.168 -2.473 -10.648 1 96.62 224 LEU A C 1
ATOM 1690 O O . LEU A 1 224 ? -5.102 -2.766 -9.898 1 96.62 224 LEU A O 1
ATOM 1694 N N . ARG A 1 225 ? -4.195 -1.508 -11.531 1 95.81 225 ARG A N 1
ATOM 1695 C CA . ARG A 1 225 ? -5.344 -0.614 -11.633 1 95.81 225 ARG A CA 1
ATOM 1696 C C . ARG A 1 225 ? -6.105 -0.845 -12.93 1 95.81 225 ARG A C 1
ATOM 1698 O O . ARG A 1 225 ? -5.5 -1.016 -13.992 1 95.81 225 ARG A O 1
ATOM 1705 N N . PRO A 1 226 ? -7.457 -0.867 -12.859 1 93.44 226 PRO A N 1
ATOM 1706 C CA . PRO A 1 226 ? -8.219 -1.034 -14.102 1 93.44 226 PRO A CA 1
ATOM 1707 C C . PRO A 1 226 ? -8.047 0.144 -15.062 1 93.44 226 PRO A C 1
ATOM 1709 O O . PRO A 1 226 ? -7.93 -0.052 -16.266 1 93.44 226 PRO A O 1
ATOM 1712 N N . ARG A 1 227 ? -8.008 1.359 -14.492 1 92.81 227 ARG A N 1
ATOM 1713 C CA . ARG A 1 227 ? -7.824 2.6 -15.242 1 92.81 227 ARG A CA 1
ATOM 1714 C C . ARG A 1 227 ? -6.828 3.518 -14.539 1 92.81 227 ARG A C 1
ATOM 1716 O O . ARG A 1 227 ? -6.566 3.363 -13.344 1 92.81 227 ARG A O 1
ATOM 1723 N N . PRO A 1 228 ? -6.289 4.477 -15.289 1 90.19 228 PRO A N 1
ATOM 1724 C CA . PRO A 1 228 ? -5.215 5.301 -14.734 1 90.19 228 PRO A CA 1
ATOM 1725 C C . PRO A 1 228 ? -5.629 6.016 -13.445 1 90.19 228 PRO A C 1
ATOM 1727 O O . PRO A 1 228 ? -4.828 6.133 -12.516 1 90.19 228 PRO A O 1
ATOM 1730 N N . ASP A 1 229 ? -6.848 6.441 -13.312 1 91.56 229 ASP A N 1
ATOM 1731 C CA . ASP A 1 229 ? -7.262 7.273 -12.188 1 91.56 229 ASP A CA 1
ATOM 1732 C C . ASP A 1 229 ? -8.039 6.453 -11.156 1 91.56 229 ASP A C 1
ATOM 1734 O O . ASP A 1 229 ? -8.461 6.984 -10.125 1 91.56 229 ASP A O 1
ATOM 1738 N N . ALA A 1 230 ? -8.203 5.184 -11.391 1 94.5 230 ALA A N 1
ATOM 1739 C CA . ALA A 1 230 ? -8.992 4.328 -10.5 1 94.5 230 ALA A CA 1
ATOM 1740 C C . ALA A 1 230 ? -8.109 3.695 -9.43 1 94.5 230 ALA A C 1
ATOM 1742 O O . ALA A 1 230 ? -6.93 3.439 -9.656 1 94.5 230 ALA A O 1
ATOM 1743 N N . PRO A 1 231 ? -8.672 3.441 -8.258 1 96.81 231 PRO A N 1
ATOM 1744 C CA . PRO A 1 231 ? -7.93 2.656 -7.27 1 96.81 231 PRO A CA 1
ATOM 1745 C C . PRO A 1 231 ? -7.543 1.272 -7.785 1 96.81 231 PRO A C 1
ATOM 1747 O O . PRO A 1 231 ? -8.195 0.738 -8.68 1 96.81 231 PRO A O 1
ATOM 1750 N N . ALA A 1 232 ? -6.469 0.758 -7.191 1 98.06 232 ALA A N 1
ATOM 1751 C CA . ALA A 1 232 ? -6.074 -0.609 -7.52 1 98.06 232 ALA A CA 1
ATOM 1752 C C . ALA A 1 232 ? -7.164 -1.604 -7.133 1 98.06 232 ALA A C 1
ATOM 1754 O O . ALA A 1 232 ? -7.781 -1.475 -6.074 1 98.06 232 ALA A O 1
ATOM 1755 N N . THR A 1 233 ? -7.426 -2.521 -7.992 1 96.5 233 THR A N 1
ATOM 1756 C CA . THR A 1 233 ? -8.344 -3.6 -7.656 1 96.5 233 THR A CA 1
ATOM 1757 C C . THR A 1 233 ? -7.586 -4.828 -7.16 1 96.5 233 THR A C 1
ATOM 1759 O O . THR A 1 233 ? -8.102 -5.594 -6.344 1 96.5 233 THR A O 1
ATOM 1762 N N . ARG A 1 234 ? -6.387 -4.98 -7.719 1 96.44 234 ARG A N 1
ATOM 1763 C CA . ARG A 1 234 ? -5.477 -6.043 -7.297 1 96.44 234 ARG A CA 1
ATOM 1764 C C . ARG A 1 234 ? -4.121 -5.473 -6.902 1 96.44 234 ARG A C 1
ATOM 1766 O O . ARG A 1 234 ? -3.781 -4.344 -7.266 1 96.44 234 ARG A O 1
ATOM 1773 N N . ILE A 1 235 ? -3.477 -6.262 -6.113 1 97.94 235 ILE A N 1
ATOM 1774 C CA . ILE A 1 235 ? -2.061 -6.023 -5.852 1 97.94 235 ILE A CA 1
ATOM 1775 C C . ILE A 1 235 ? -1.267 -7.305 -6.098 1 97.94 235 ILE A C 1
ATOM 1777 O O . ILE A 1 235 ? -1.747 -8.406 -5.809 1 97.94 235 ILE A O 1
ATOM 1781 N N . VAL A 1 236 ? -0.138 -7.152 -6.695 1 98.06 236 VAL A N 1
ATOM 1782 C CA . VAL A 1 236 ? 0.894 -8.18 -6.656 1 98.06 236 VAL A CA 1
ATOM 1783 C C . VAL A 1 236 ? 1.941 -7.824 -5.605 1 98.06 236 VAL A C 1
ATOM 1785 O O . VAL A 1 236 ? 2.395 -6.68 -5.535 1 98.06 236 VAL A O 1
ATOM 1788 N N . LEU A 1 237 ? 2.262 -8.727 -4.746 1 98.19 237 LEU A N 1
ATOM 1789 C CA . LEU A 1 237 ? 3.303 -8.539 -3.74 1 98.19 237 LEU A CA 1
ATOM 1790 C C . LEU A 1 237 ? 4.441 -9.531 -3.947 1 98.19 237 LEU A C 1
ATOM 1792 O O . LEU A 1 237 ? 4.207 -10.734 -4.066 1 98.19 237 LEU A O 1
ATOM 1796 N N . ARG A 1 238 ? 5.625 -9.055 -4.062 1 98.38 238 ARG A N 1
ATOM 1797 C CA . ARG A 1 238 ? 6.832 -9.883 -4.055 1 98.38 238 ARG A CA 1
ATOM 1798 C C . ARG A 1 238 ? 7.641 -9.656 -2.783 1 98.38 238 ARG A C 1
ATOM 1800 O O . ARG A 1 238 ? 7.84 -8.516 -2.361 1 98.38 238 ARG A O 1
ATOM 1807 N N . ALA A 1 239 ? 8.125 -10.688 -2.209 1 98.69 239 ALA A N 1
ATOM 1808 C CA . ALA A 1 239 ? 8.844 -10.602 -0.943 1 98.69 239 ALA A CA 1
ATOM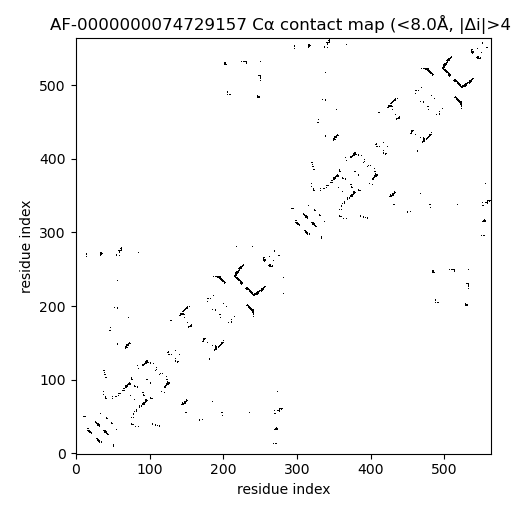 1809 C C . ALA A 1 239 ? 9.969 -11.633 -0.882 1 98.69 239 ALA A C 1
ATOM 1811 O O . ALA A 1 239 ? 9.938 -12.633 -1.603 1 98.69 239 ALA A O 1
ATOM 1812 N N . ILE A 1 240 ? 10.953 -11.367 -0.041 1 98.81 240 ILE A N 1
ATOM 1813 C CA . ILE A 1 240 ? 12.109 -12.25 0.102 1 98.81 240 ILE A CA 1
ATOM 1814 C C . ILE A 1 240 ? 12.094 -12.891 1.486 1 98.81 240 ILE A C 1
ATOM 1816 O O . ILE A 1 240 ? 11.977 -12.203 2.5 1 98.81 240 ILE A O 1
ATOM 1820 N N . ARG A 1 241 ? 12.195 -14.18 1.504 1 98.81 241 ARG A N 1
ATOM 1821 C CA . ARG A 1 241 ? 12.188 -14.945 2.748 1 98.81 241 ARG A CA 1
ATOM 1822 C C . ARG A 1 241 ? 13.297 -14.484 3.682 1 98.81 241 ARG A C 1
ATOM 1824 O O . ARG A 1 241 ? 14.453 -14.367 3.271 1 98.81 241 ARG A O 1
ATOM 1831 N N . ALA A 1 242 ? 12.984 -14.133 4.887 1 98.25 242 ALA A N 1
ATOM 1832 C CA . ALA A 1 242 ? 13.875 -13.812 5.992 1 98.25 242 ALA A CA 1
ATOM 1833 C C . ALA A 1 242 ? 14.609 -12.492 5.738 1 98.25 242 ALA A C 1
ATOM 1835 O O . ALA A 1 242 ? 15.625 -12.211 6.375 1 98.25 242 ALA A O 1
ATOM 1836 N N . SER A 1 243 ? 14.227 -11.711 4.789 1 98.12 243 SER A N 1
ATOM 1837 C CA . SER A 1 243 ? 14.836 -10.398 4.559 1 98.12 243 SER A CA 1
ATOM 1838 C C . SER A 1 243 ? 14.305 -9.359 5.539 1 98.12 243 SER A C 1
ATOM 1840 O O . SER A 1 243 ? 13.148 -9.438 5.961 1 98.12 243 SER A O 1
ATOM 1842 N N . LYS A 1 244 ? 15.125 -8.414 5.812 1 95.88 244 LYS A N 1
ATOM 1843 C CA . LYS A 1 244 ? 14.711 -7.309 6.668 1 95.88 244 LYS A CA 1
ATOM 1844 C C . LYS A 1 244 ? 14.711 -5.992 5.898 1 95.88 244 LYS A C 1
ATOM 1846 O O . LYS A 1 244 ? 14.492 -4.926 6.48 1 95.88 244 LYS A O 1
ATOM 1851 N N . ALA A 1 245 ? 15.039 -6.078 4.57 1 96.56 245 ALA A N 1
ATOM 1852 C CA . ALA A 1 245 ? 15.062 -4.871 3.748 1 96.56 245 ALA A CA 1
ATOM 1853 C C . ALA A 1 245 ? 13.695 -4.195 3.723 1 96.56 245 ALA A C 1
ATOM 1855 O O . ALA A 1 245 ? 12.664 -4.855 3.889 1 96.56 245 ALA A O 1
ATOM 1856 N N . PRO A 1 246 ? 13.633 -2.908 3.494 1 96.44 246 PRO A N 1
ATOM 1857 C CA . PRO A 1 246 ? 12.391 -2.137 3.633 1 96.44 246 PRO A CA 1
ATOM 1858 C C . PRO A 1 246 ? 11.391 -2.418 2.512 1 96.44 246 PRO A C 1
ATOM 1860 O O . PRO A 1 246 ? 11.789 -2.855 1.426 1 96.44 246 PRO A O 1
ATOM 1863 N N . LEU A 1 247 ? 10.156 -2.166 2.797 1 97.94 247 LEU A N 1
ATOM 1864 C CA . LEU A 1 247 ? 9.055 -2.238 1.846 1 97.94 247 LEU A CA 1
ATOM 1865 C C . LEU A 1 247 ? 9.18 -1.151 0.784 1 97.94 247 LEU A C 1
ATOM 1867 O O . LEU A 1 247 ? 9.57 -0.023 1.088 1 97.94 247 LEU A O 1
ATOM 1871 N N . LYS A 1 248 ? 8.883 -1.479 -0.453 1 98.12 248 LYS A N 1
ATOM 1872 C CA . LYS A 1 248 ? 8.766 -0.513 -1.542 1 98.12 248 LYS A CA 1
ATOM 1873 C C . LYS A 1 248 ? 7.367 -0.536 -2.146 1 98.12 248 LYS A C 1
ATOM 1875 O O . LYS A 1 248 ? 6.812 -1.606 -2.404 1 98.12 248 LYS A O 1
ATOM 1880 N N . LEU A 1 249 ? 6.766 0.58 -2.258 1 98.25 249 LEU A N 1
ATOM 1881 C CA . LEU A 1 249 ? 5.531 0.758 -3.01 1 98.25 249 LEU A CA 1
ATOM 1882 C C . LEU A 1 249 ? 5.82 1.22 -4.434 1 98.25 249 LEU A C 1
ATOM 1884 O O . LEU A 1 249 ? 6.207 2.371 -4.652 1 98.25 249 LEU A O 1
ATOM 1888 N N . LEU A 1 250 ? 5.633 0.358 -5.379 1 97.56 250 LEU A N 1
ATOM 1889 C CA . LEU A 1 250 ? 6.012 0.604 -6.766 1 97.56 250 LEU A CA 1
ATOM 1890 C C . LEU A 1 250 ? 4.855 1.234 -7.539 1 97.56 250 LEU A C 1
ATOM 1892 O O . LEU A 1 250 ? 3.715 1.228 -7.074 1 97.56 250 LEU A O 1
ATOM 1896 N N . PRO A 1 251 ? 5.086 1.847 -8.703 1 94.62 251 PRO A N 1
ATOM 1897 C CA . PRO A 1 251 ? 4.051 2.555 -9.461 1 94.62 251 PRO A CA 1
ATOM 1898 C C . PRO A 1 251 ? 2.887 1.648 -9.859 1 94.62 251 PRO A C 1
ATOM 1900 O O . PRO A 1 251 ? 1.739 2.098 -9.906 1 94.62 251 PRO A O 1
ATOM 1903 N N . GLY A 1 252 ? 3.264 0.408 -10.156 1 93.81 252 GLY A N 1
ATOM 1904 C CA . GLY A 1 252 ? 2.238 -0.533 -10.578 1 93.81 252 GLY A CA 1
ATOM 1905 C C . GLY A 1 252 ? 1.917 -0.447 -12.055 1 93.81 252 GLY A C 1
ATOM 1906 O O . GLY A 1 252 ? 2.744 0.008 -12.852 1 93.81 252 GLY A O 1
ATOM 1907 N N . PHE A 1 253 ? 0.667 -1.062 -12.414 1 92.12 253 PHE A N 1
ATOM 1908 C CA . PHE A 1 253 ? 0.298 -1.193 -13.82 1 92.12 253 PHE A CA 1
ATOM 1909 C C . PHE A 1 253 ? -1.178 -0.871 -14.023 1 92.12 253 PHE A C 1
ATOM 1911 O O . PHE A 1 253 ? -2 -1.114 -13.141 1 92.12 253 PHE A O 1
ATOM 1918 N N . VAL A 1 254 ? -1.458 -0.286 -15.211 1 92.5 254 VAL A N 1
ATOM 1919 C CA . VAL A 1 254 ? -2.828 0.002 -15.617 1 92.5 254 VAL A CA 1
ATOM 1920 C C . VAL A 1 254 ? -3.283 -1.017 -16.656 1 92.5 254 VAL A C 1
ATOM 1922 O O . VAL A 1 254 ? -2.604 -1.232 -17.672 1 92.5 254 VAL A O 1
ATOM 1925 N N . LEU A 1 255 ? -4.414 -1.604 -16.469 1 90.75 255 LEU A N 1
ATOM 1926 C CA . LEU A 1 255 ? -4.875 -2.715 -17.297 1 90.75 255 LEU A CA 1
ATOM 1927 C C . LEU A 1 255 ? -5.559 -2.207 -18.562 1 90.75 255 LEU A C 1
ATOM 1929 O O . LEU A 1 255 ? -5.367 -2.768 -19.641 1 90.75 255 LEU A O 1
ATOM 1933 N N . HIS A 1 256 ? -6.348 -1.125 -18.406 1 88.44 256 HIS A N 1
ATOM 1934 C CA . HIS A 1 256 ? -7.133 -0.623 -19.531 1 88.44 256 HIS A CA 1
ATOM 1935 C C . HIS A 1 256 ? -6.801 0.835 -19.828 1 88.44 256 HIS A C 1
ATOM 1937 O O . HIS A 1 256 ? -6.41 1.583 -18.922 1 88.44 256 HIS A O 1
ATOM 1943 N N . GLU A 1 257 ? -6.973 1.158 -21.094 1 81 257 GLU A N 1
ATOM 1944 C CA . GLU A 1 257 ? -6.812 2.561 -21.469 1 81 257 GLU A CA 1
ATOM 1945 C C . GLU A 1 257 ? -7.898 3.426 -20.828 1 81 257 GLU A C 1
ATOM 1947 O O . GLU A 1 257 ? -8.914 2.912 -20.359 1 81 257 GLU A O 1
ATOM 1952 N N . SER A 1 258 ? -7.617 4.742 -20.781 1 71.38 258 SER A N 1
ATOM 1953 C CA . SER A 1 258 ? -8.531 5.68 -20.141 1 71.38 258 SER A CA 1
ATOM 1954 C C . SER A 1 258 ? -9.914 5.625 -20.781 1 71.38 258 SER A C 1
ATOM 1956 O O . SER A 1 258 ? -10.93 5.602 -20.078 1 71.38 258 SER A O 1
ATOM 1958 N N . GLU A 1 259 ? -9.828 5.695 -22.031 1 70.81 259 GLU A N 1
ATOM 1959 C CA . GLU A 1 259 ? -11.094 5.648 -22.75 1 70.81 259 GLU A CA 1
ATOM 1960 C C . GLU A 1 259 ? -11.32 4.281 -23.391 1 70.81 259 GLU A C 1
ATOM 1962 O O 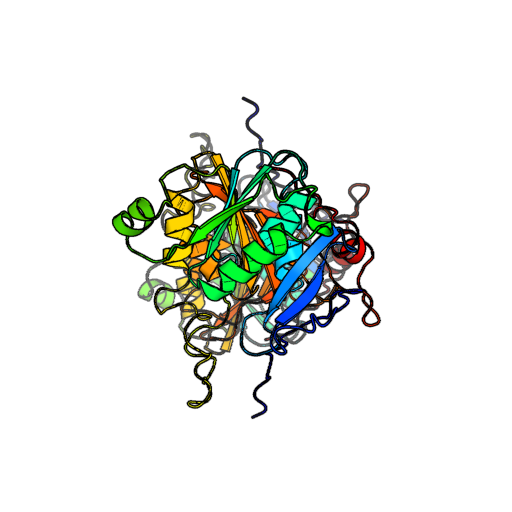. GLU A 1 259 ? -10.375 3.658 -23.891 1 70.81 259 GLU A O 1
ATOM 1967 N N . GLY A 1 260 ? -12.516 3.641 -23.031 1 69.62 260 GLY A N 1
ATOM 1968 C CA . GLY A 1 260 ? -12.914 2.404 -23.688 1 69.62 260 GLY A CA 1
ATOM 1969 C C . GLY A 1 260 ? -12.539 1.164 -22.906 1 69.62 260 GLY A C 1
ATOM 1970 O O . GLY A 1 260 ? -12.141 1.26 -21.734 1 69.62 260 GLY A O 1
ATOM 1971 N N . SER A 1 261 ? -12.727 0.009 -23.453 1 72.88 261 SER A N 1
ATOM 1972 C CA . SER A 1 261 ? -12.508 -1.276 -22.797 1 72.88 261 SER A CA 1
ATOM 1973 C C . SER A 1 261 ? -11.227 -1.94 -23.297 1 72.88 261 SER A C 1
ATOM 1975 O O . SER A 1 261 ? -10.914 -3.068 -22.906 1 72.88 261 SER A O 1
ATOM 1977 N N . ASP A 1 262 ? -10.484 -1.089 -23.938 1 78.88 262 ASP A N 1
ATOM 1978 C CA . ASP A 1 262 ? -9.281 -1.683 -24.516 1 78.88 262 ASP A CA 1
ATOM 1979 C C . ASP A 1 262 ? -8.172 -1.802 -23.469 1 78.88 262 ASP A C 1
ATOM 1981 O O . ASP A 1 262 ? -7.957 -0.883 -22.672 1 78.88 262 ASP A O 1
ATOM 1985 N N . PHE A 1 263 ? -7.59 -2.986 -23.5 1 80.25 263 PHE A N 1
ATOM 1986 C CA . PHE A 1 263 ? -6.391 -3.178 -22.703 1 80.25 263 PHE A CA 1
ATOM 1987 C C . PHE A 1 263 ? -5.266 -2.26 -23.172 1 80.25 263 PHE A C 1
ATOM 1989 O O . PHE A 1 263 ? -5.18 -1.933 -24.344 1 80.25 263 PHE A O 1
ATOM 1996 N N . THR A 1 264 ? -4.41 -1.83 -22.234 1 83.75 264 THR A N 1
ATOM 1997 C CA . THR A 1 264 ? -3.213 -1.08 -22.594 1 83.75 264 THR A CA 1
ATOM 1998 C C . THR A 1 264 ? -2.25 -1.951 -23.391 1 83.75 264 THR A C 1
ATOM 2000 O O . THR A 1 264 ? -2.363 -3.18 -23.375 1 83.75 264 THR A O 1
ATOM 2003 N N . SER A 1 265 ? -1.391 -1.294 -24.078 1 83.56 265 SER A N 1
ATOM 2004 C CA . SER A 1 265 ? -0.372 -2.035 -24.812 1 83.56 265 SER A CA 1
ATOM 2005 C C . SER A 1 265 ? 0.446 -2.926 -23.891 1 83.56 265 SER A C 1
ATOM 2007 O O . SER A 1 265 ? 0.77 -4.062 -24.234 1 83.56 265 SER A O 1
ATOM 2009 N N . GLN A 1 266 ? 0.758 -2.443 -22.75 1 85.25 266 GLN A N 1
ATOM 2010 C CA . GLN A 1 266 ? 1.52 -3.213 -21.766 1 85.25 266 GLN A CA 1
ATOM 2011 C C . GLN A 1 266 ? 0.744 -4.449 -21.312 1 85.25 266 GLN A C 1
ATOM 2013 O O . GLN A 1 266 ? 1.298 -5.547 -21.25 1 85.25 266 GLN A O 1
ATOM 2018 N N . SER A 1 267 ? -0.495 -4.266 -21.094 1 86.19 267 SER A N 1
ATOM 2019 C CA . SER A 1 267 ? -1.34 -5.379 -20.672 1 86.19 267 SER A CA 1
ATOM 2020 C C . SER A 1 267 ? -1.444 -6.434 -21.766 1 86.19 267 SER A C 1
ATOM 2022 O O . SER A 1 267 ? -1.385 -7.633 -21.484 1 86.19 267 SER A O 1
ATOM 2024 N N . LYS A 1 268 ? -1.552 -5.988 -22.922 1 86.06 268 LYS A N 1
ATOM 2025 C CA . LYS A 1 268 ? -1.624 -6.91 -24.047 1 86.06 268 LYS A CA 1
ATOM 2026 C C . LYS A 1 268 ? -0.332 -7.711 -24.188 1 86.06 268 LYS A C 1
ATOM 2028 O O . LYS A 1 268 ? -0.365 -8.922 -24.438 1 86.06 268 LYS A O 1
ATOM 2033 N N . ASN A 1 269 ? 0.761 -7.027 -24.016 1 87.81 269 ASN A N 1
ATOM 2034 C CA . ASN A 1 269 ? 2.055 -7.691 -24.125 1 87.81 269 ASN A CA 1
ATOM 2035 C C . ASN A 1 269 ? 2.236 -8.75 -23.047 1 87.81 269 ASN A C 1
ATOM 2037 O O . ASN A 1 269 ? 2.85 -9.797 -23.297 1 87.81 269 ASN A O 1
ATOM 2041 N N . ILE A 1 270 ? 1.706 -8.477 -21.953 1 87.62 270 ILE A N 1
ATOM 2042 C CA . ILE A 1 270 ? 1.785 -9.43 -20.844 1 87.62 270 ILE A CA 1
ATOM 2043 C C . ILE A 1 270 ? 0.851 -10.609 -21.109 1 87.62 270 ILE A C 1
ATOM 2045 O O . ILE A 1 270 ? 1.272 -11.766 -21.062 1 87.62 270 ILE A O 1
ATOM 2049 N N . MET A 1 271 ? -0.369 -10.336 -21.484 1 85.62 271 MET A N 1
ATOM 2050 C CA . MET A 1 271 ? -1.414 -11.352 -21.594 1 85.62 271 MET A CA 1
ATOM 2051 C C . MET A 1 271 ? -1.236 -12.188 -22.844 1 85.62 271 MET A C 1
ATOM 2053 O O . MET A 1 271 ? -1.513 -13.391 -22.844 1 85.62 271 MET A O 1
ATOM 2057 N N . ARG A 1 272 ? -0.683 -11.57 -23.875 1 84.88 272 ARG A N 1
ATOM 2058 C CA . ARG A 1 272 ? -0.546 -12.281 -25.141 1 84.88 272 ARG A CA 1
ATOM 2059 C C . ARG A 1 272 ? 0.905 -12.672 -25.406 1 84.88 272 ARG A C 1
ATOM 2061 O O . ARG A 1 272 ? 1.18 -13.773 -25.875 1 84.88 272 ARG A O 1
ATOM 2068 N N . GLY A 1 273 ? 1.785 -11.797 -25.078 1 84.5 273 GLY A N 1
ATOM 2069 C CA . GLY A 1 273 ? 3.182 -11.992 -25.438 1 84.5 273 GLY A CA 1
ATOM 2070 C C . GLY A 1 273 ? 3.982 -12.688 -24.359 1 84.5 273 GLY A C 1
ATOM 2071 O O . GLY A 1 273 ? 5.133 -13.07 -24.562 1 84.5 273 GLY A O 1
ATOM 2072 N N . GLY A 1 274 ? 3.395 -12.812 -23.188 1 86.69 274 GLY A N 1
ATOM 2073 C CA . GLY A 1 274 ? 4.109 -13.445 -22.094 1 86.69 274 GLY A CA 1
ATOM 2074 C C . GLY A 1 274 ? 5.215 -12.578 -21.531 1 86.69 274 GLY A C 1
ATOM 2075 O O . GLY A 1 274 ? 6.176 -13.094 -20.953 1 86.69 274 GLY A O 1
ATOM 2076 N N . GLN A 1 275 ? 5.145 -11.32 -21.766 1 88.88 275 GLN A N 1
ATOM 2077 C CA . GLN A 1 275 ? 6.125 -10.398 -21.203 1 88.88 275 GLN A CA 1
ATOM 2078 C C . GLN A 1 275 ? 5.961 -10.281 -19.688 1 88.88 275 GLN A C 1
ATOM 2080 O O . GLN A 1 275 ? 4.844 -10.359 -19.172 1 88.88 275 GLN A O 1
ATOM 2085 N N . GLY A 1 276 ? 7.082 -10.125 -19 1 93.31 276 GLY A N 1
ATOM 2086 C CA . GLY A 1 276 ? 7.031 -9.867 -17.578 1 93.31 276 GLY A CA 1
ATOM 2087 C C . GLY A 1 276 ? 6.629 -8.445 -17.234 1 93.31 276 GLY A C 1
ATOM 2088 O O . GLY A 1 276 ? 6.465 -7.609 -18.125 1 93.31 276 GLY A O 1
ATOM 2089 N N . LEU A 1 277 ? 6.441 -8.211 -15.984 1 92.38 277 LEU A N 1
ATOM 2090 C CA . LEU A 1 277 ? 6.082 -6.879 -15.516 1 92.38 277 LEU A CA 1
ATOM 2091 C C . LEU A 1 277 ? 7.305 -5.965 -15.484 1 92.38 277 LEU A C 1
ATOM 2093 O O . LEU A 1 277 ? 7.191 -4.781 -15.164 1 92.38 277 LEU A O 1
ATOM 2097 N N . GLY A 1 278 ? 8.461 -6.5 -15.828 1 89.88 278 GLY A N 1
ATOM 2098 C CA . GLY A 1 278 ? 9.68 -5.707 -15.852 1 89.88 278 GLY A CA 1
ATOM 2099 C C . GLY A 1 278 ? 10.219 -5.402 -14.461 1 89.88 278 GLY A C 1
ATOM 2100 O O . GLY A 1 278 ? 10.875 -4.383 -14.258 1 89.88 278 GLY A O 1
ATOM 2101 N N . LEU A 1 279 ? 9.938 -6.266 -13.531 1 90.38 279 LEU A N 1
ATOM 2102 C CA . LEU A 1 279 ? 10.391 -6.086 -12.156 1 90.38 279 LEU A CA 1
ATOM 2103 C C . LEU A 1 279 ? 11.828 -6.582 -11.992 1 90.38 279 LEU A C 1
ATOM 2105 O O . LEU A 1 279 ? 12.211 -7.594 -12.586 1 90.38 279 LEU A O 1
ATOM 2109 N N . THR A 1 280 ? 12.57 -5.84 -11.18 1 87.38 280 THR A N 1
ATOM 2110 C CA . THR A 1 280 ? 13.938 -6.242 -10.859 1 87.38 280 THR A CA 1
ATOM 2111 C C . THR A 1 280 ? 13.977 -7.012 -9.539 1 87.38 280 THR A C 1
ATOM 2113 O O . THR A 1 280 ? 13.305 -6.633 -8.578 1 87.38 280 THR A O 1
ATOM 2116 N N . PRO A 1 281 ? 14.789 -8.102 -9.586 1 86.25 281 PRO A N 1
ATOM 2117 C CA . PRO A 1 281 ? 14.922 -8.836 -8.32 1 86.25 281 PRO A CA 1
ATOM 2118 C C . PRO A 1 281 ? 15.516 -7.98 -7.207 1 86.25 281 PRO A C 1
ATOM 2120 O O . PRO A 1 281 ? 16.328 -7.09 -7.469 1 86.25 281 PRO A O 1
ATOM 2123 N N . ARG A 1 282 ? 15.023 -8.227 -6.008 1 87.19 282 ARG A N 1
ATOM 2124 C CA . ARG A 1 282 ? 15.555 -7.535 -4.832 1 87.19 282 ARG A CA 1
ATOM 2125 C C . ARG A 1 282 ? 16.797 -8.234 -4.301 1 87.19 282 ARG A C 1
ATOM 2127 O O . ARG A 1 282 ? 16.922 -9.461 -4.402 1 87.19 282 ARG A O 1
ATOM 2134 N N . MET B 1 1 ? 31.484 -2.625 0.785 1 21.42 1 MET B N 1
ATOM 2135 C CA . MET B 1 1 ? 30.25 -2.828 1.54 1 21.42 1 MET B CA 1
ATOM 2136 C C . MET B 1 1 ? 29.422 -1.546 1.595 1 21.42 1 MET B C 1
ATOM 2138 O O . MET B 1 1 ? 29.625 -0.707 2.473 1 21.42 1 MET B O 1
ATOM 2142 N N . LEU B 1 2 ? 29.188 -0.932 0.403 1 20.06 2 LEU B N 1
ATOM 2143 C CA . LEU B 1 2 ? 28.766 0.444 0.166 1 20.06 2 LEU B CA 1
ATOM 2144 C C . LEU B 1 2 ? 27.359 0.681 0.708 1 20.06 2 LEU B C 1
ATOM 2146 O O . LEU B 1 2 ? 26.406 0.027 0.281 1 20.06 2 LEU B O 1
ATOM 2150 N N . ALA B 1 3 ? 27.25 0.93 2.012 1 23.7 3 ALA B N 1
ATOM 2151 C CA . ALA B 1 3 ? 26.078 1.396 2.742 1 23.7 3 ALA B CA 1
ATOM 2152 C C . ALA B 1 3 ? 25.312 2.441 1.936 1 23.7 3 ALA B C 1
ATOM 2154 O O . ALA B 1 3 ? 25.875 3.457 1.527 1 23.7 3 ALA B O 1
ATOM 2155 N N . TRP B 1 4 ? 24.391 1.985 1.073 1 24.03 4 TRP B N 1
ATOM 2156 C CA . TRP B 1 4 ? 23.484 2.855 0.319 1 24.03 4 TRP B CA 1
ATOM 2157 C C . TRP B 1 4 ? 22.844 3.898 1.229 1 24.03 4 TRP B C 1
ATOM 2159 O O . TRP B 1 4 ? 22.172 3.553 2.197 1 24.03 4 TRP B O 1
ATOM 2169 N N . ASN B 1 5 ? 23.547 4.941 1.563 1 25.72 5 ASN B N 1
ATOM 2170 C CA . ASN B 1 5 ? 23.156 6.18 2.219 1 25.72 5 ASN B CA 1
ATOM 2171 C C . ASN B 1 5 ? 21.828 6.703 1.678 1 25.72 5 ASN B C 1
ATOM 2173 O O . ASN B 1 5 ? 21.797 7.359 0.637 1 25.72 5 ASN B O 1
ATOM 2177 N N . THR B 1 6 ? 20.828 5.906 1.613 1 28.8 6 THR B N 1
ATOM 2178 C CA . THR B 1 6 ? 19.562 6.25 0.995 1 28.8 6 THR B CA 1
ATOM 2179 C C . THR B 1 6 ? 18.891 7.402 1.74 1 28.8 6 THR B C 1
ATOM 2181 O O . THR B 1 6 ? 17.688 7.625 1.601 1 28.8 6 THR B O 1
ATOM 2184 N N . ASN B 1 7 ? 19.641 8.008 2.664 1 29.44 7 ASN B N 1
ATOM 2185 C CA . ASN B 1 7 ? 18.984 9.156 3.275 1 29.44 7 ASN B CA 1
ATOM 2186 C C . ASN B 1 7 ? 18.641 10.227 2.242 1 29.44 7 ASN B C 1
ATOM 2188 O O . ASN B 1 7 ? 19.453 11.125 1.987 1 29.44 7 ASN B O 1
ATOM 2192 N N . CYS B 1 8 ? 18.234 10 1.103 1 30.41 8 CYS B N 1
ATOM 2193 C CA . CYS B 1 8 ? 17.859 11.141 0.276 1 30.41 8 CYS B CA 1
ATOM 2194 C C . CYS B 1 8 ? 16.938 12.086 1.038 1 30.41 8 CYS B C 1
ATOM 2196 O O . CYS B 1 8 ? 15.734 11.844 1.131 1 30.41 8 CYS B O 1
ATOM 2198 N N . ASP B 1 9 ? 17.312 12.633 2.084 1 33.5 9 ASP B N 1
ATOM 2199 C CA . ASP B 1 9 ? 16.703 13.875 2.559 1 33.5 9 ASP B CA 1
ATOM 2200 C C . ASP B 1 9 ? 16.375 14.812 1.395 1 33.5 9 ASP B C 1
ATOM 2202 O O . ASP B 1 9 ? 17.266 15.5 0.875 1 33.5 9 ASP B O 1
ATOM 2206 N N . LEU B 1 10 ? 15.711 14.453 0.47 1 33.06 10 LEU B N 1
ATOM 2207 C CA . LEU B 1 10 ? 15.336 15.398 -0.578 1 33.06 10 LEU B CA 1
ATOM 2208 C C . LEU B 1 10 ? 14.812 16.703 0.023 1 33.06 10 LEU B C 1
ATOM 2210 O O . LEU B 1 10 ? 13.633 16.797 0.375 1 33.06 10 LEU B O 1
ATOM 2214 N N . GLN B 1 11 ? 15.531 17.312 0.9 1 34.12 11 GLN B N 1
ATOM 2215 C CA . GLN B 1 11 ? 15.227 18.734 1.035 1 34.12 11 GLN B CA 1
ATOM 2216 C C . GLN B 1 11 ? 14.977 19.375 -0.327 1 34.12 11 GLN B C 1
ATOM 2218 O O . GLN B 1 11 ? 15.891 19.953 -0.926 1 34.12 11 GLN B O 1
ATOM 2223 N N . GLU B 1 12 ? 14.234 18.719 -1.099 1 42.41 12 GLU B N 1
ATOM 2224 C CA . GLU B 1 12 ? 14.016 19.359 -2.389 1 42.41 12 GLU B CA 1
ATOM 2225 C C . GLU B 1 12 ? 13.414 20.75 -2.211 1 42.41 12 GLU B C 1
ATOM 2227 O O . GLU B 1 12 ? 12.453 20.938 -1.463 1 42.41 12 GLU B O 1
ATOM 2232 N N . THR B 1 13 ? 14.242 21.703 -2.439 1 44.16 13 THR B N 1
ATOM 2233 C CA . THR B 1 13 ? 13.859 23.109 -2.439 1 44.16 13 THR B CA 1
ATOM 2234 C C . THR B 1 13 ? 12.594 23.328 -3.26 1 44.16 13 THR B C 1
ATOM 2236 O O . THR B 1 13 ? 12.484 22.844 -4.387 1 44.16 13 THR B O 1
ATOM 2239 N N . ILE B 1 14 ? 11.508 23.547 -2.52 1 48.16 14 ILE B N 1
ATOM 2240 C CA . ILE B 1 14 ? 10.297 24 -3.201 1 48.16 14 ILE B CA 1
ATOM 2241 C C . ILE B 1 14 ? 10.641 25.109 -4.188 1 48.16 14 ILE B C 1
ATOM 2243 O O . ILE B 1 14 ? 11.398 26.031 -3.861 1 48.16 14 ILE B O 1
ATOM 2247 N N . PRO B 1 15 ? 10.281 24.875 -5.316 1 41.09 15 PRO B N 1
ATOM 2248 C CA . PRO B 1 15 ? 10.445 26.047 -6.176 1 41.09 15 PRO B CA 1
ATOM 2249 C C . PRO B 1 15 ? 9.859 27.312 -5.562 1 41.09 15 PRO B C 1
ATOM 2251 O O . PRO B 1 15 ? 8.711 27.312 -5.117 1 41.09 15 PRO B O 1
ATOM 2254 N N . ASP B 1 16 ? 10.695 28.312 -5.43 1 44.47 16 ASP B N 1
ATOM 2255 C CA . ASP B 1 16 ? 10.367 29.672 -5.039 1 44.47 16 ASP B CA 1
ATOM 2256 C C . ASP B 1 16 ? 10.211 29.781 -3.525 1 44.47 16 ASP B C 1
ATOM 2258 O O . ASP B 1 16 ? 9.453 30.625 -3.037 1 44.47 16 ASP B O 1
ATOM 2262 N N . MET B 1 17 ? 10.594 28.766 -2.957 1 47.81 17 MET B N 1
ATOM 2263 C CA . MET B 1 17 ? 10.781 29.047 -1.537 1 47.81 17 MET B CA 1
ATOM 2264 C C . MET B 1 17 ? 11.836 30.141 -1.332 1 47.81 17 MET B C 1
ATOM 2266 O O . MET B 1 17 ? 12.992 29.969 -1.711 1 47.81 17 MET B O 1
ATOM 2270 N N . THR B 1 18 ? 11.477 31.391 -1.327 1 45.34 18 THR B N 1
ATOM 2271 C CA . THR B 1 18 ? 12.422 32.469 -1.101 1 45.34 18 THR B CA 1
ATOM 2272 C C . THR B 1 18 ? 12.742 32.625 0.385 1 45.34 18 THR B C 1
ATOM 2274 O O . THR B 1 18 ? 11.828 32.688 1.215 1 45.34 18 THR B O 1
ATOM 2277 N N . GLU B 1 19 ? 13.883 32.281 0.752 1 49.12 19 GLU B N 1
ATOM 2278 C CA . GLU B 1 19 ? 14.398 32.562 2.092 1 49.12 19 GLU B CA 1
ATOM 2279 C C . GLU B 1 19 ? 14.625 34.062 2.299 1 49.12 19 GLU B C 1
ATOM 2281 O O . GLU B 1 19 ? 15.344 34.688 1.523 1 49.12 19 GLU B O 1
ATOM 2286 N N . VAL B 1 20 ? 13.703 34.75 3.049 1 47.12 20 VAL B N 1
ATOM 2287 C CA . VAL B 1 20 ? 14.008 36.125 3.441 1 47.12 20 VAL B CA 1
ATOM 2288 C C . VAL B 1 20 ? 14.656 36.125 4.824 1 47.12 20 VAL B C 1
ATOM 2290 O O . VAL B 1 20 ? 14.125 35.562 5.773 1 47.12 20 VAL B O 1
ATOM 2293 N N . GLN B 1 21 ? 15.922 36.406 4.863 1 44.94 21 GLN B N 1
ATOM 2294 C CA . GLN B 1 21 ? 16.656 36.5 6.125 1 44.94 21 GLN B CA 1
ATOM 2295 C C . GLN B 1 21 ? 16.047 37.562 7.027 1 44.94 21 GLN B C 1
ATOM 2297 O O . GLN B 1 21 ? 15.773 38.688 6.578 1 44.94 21 GLN B O 1
ATOM 2302 N N . ASP B 1 22 ? 15.305 37.25 8.062 1 46.28 22 ASP B N 1
ATOM 2303 C CA . ASP B 1 22 ? 14.969 38.25 9.086 1 46.28 22 ASP B CA 1
ATOM 2304 C C . ASP B 1 22 ? 16.203 38.656 9.875 1 46.28 22 ASP B C 1
ATOM 2306 O O . ASP B 1 22 ? 16.891 37.812 10.461 1 46.28 22 ASP B O 1
ATOM 2310 N N . PRO B 1 23 ? 16.609 39.875 9.766 1 46.06 23 PRO B N 1
ATOM 2311 C CA . PRO B 1 23 ? 17.812 40.438 10.375 1 46.06 23 PRO B CA 1
ATOM 2312 C C . PRO B 1 23 ? 17.875 40.25 11.883 1 46.06 23 PRO B C 1
ATOM 2314 O O . PRO B 1 23 ? 18.938 40.406 12.492 1 46.06 23 PRO B O 1
ATOM 2317 N N . SER B 1 24 ? 16.734 40.25 12.57 1 47.44 24 SER B N 1
ATOM 2318 C CA . SER B 1 24 ? 16.938 40.375 14.008 1 47.44 24 SER B CA 1
ATOM 2319 C C . SER B 1 24 ? 17.656 39.156 14.562 1 47.44 24 SER B C 1
ATOM 2321 O O . SER B 1 24 ? 18.453 39.25 15.492 1 47.44 24 SER B O 1
ATOM 2323 N N . SER B 1 25 ? 17.062 37.844 14.648 1 51.53 25 SER B N 1
ATOM 2324 C CA . SER B 1 25 ? 17.766 36.719 15.258 1 51.53 25 SER B CA 1
ATOM 2325 C C . SER B 1 25 ? 18.359 35.812 14.195 1 51.53 25 SER B C 1
ATOM 2327 O O . SER B 1 25 ? 17.625 35.25 13.367 1 51.53 25 SER B O 1
ATOM 2329 N N . GLY B 1 26 ? 19.656 36 13.773 1 61.22 26 GLY B N 1
ATOM 2330 C CA . GLY B 1 26 ? 20.547 35.281 12.852 1 61.22 26 GLY B CA 1
ATOM 2331 C C . GLY B 1 26 ? 20.234 33.812 12.711 1 61.22 26 GLY B C 1
ATOM 2332 O O . GLY B 1 26 ? 20.734 33.156 11.797 1 61.22 26 GLY B O 1
ATOM 2333 N N . ASP B 1 27 ? 19.25 33.25 13.562 1 81.69 27 ASP B N 1
ATOM 2334 C CA . ASP B 1 27 ? 19.109 31.812 13.594 1 81.69 27 ASP B CA 1
ATOM 2335 C C . ASP B 1 27 ? 17.75 31.375 13.055 1 81.69 27 ASP B C 1
ATOM 2337 O O . ASP B 1 27 ? 17.406 30.188 13.117 1 81.69 27 ASP B O 1
ATOM 2341 N N . VAL B 1 28 ? 16.906 32.469 12.477 1 88 28 VAL B N 1
ATOM 2342 C CA . VAL B 1 28 ? 15.562 32.188 11.992 1 88 28 VAL B CA 1
ATOM 2343 C C . VAL B 1 28 ? 15.406 32.656 10.547 1 88 28 VAL B C 1
ATOM 2345 O O . VAL B 1 28 ? 15.898 33.719 10.195 1 88 28 VAL B O 1
ATOM 2348 N N . THR B 1 29 ? 14.797 31.828 9.695 1 90.06 29 THR B N 1
ATOM 2349 C CA . THR B 1 29 ? 14.523 32.219 8.32 1 90.06 29 THR B CA 1
ATOM 2350 C C . THR B 1 29 ? 13.039 32.531 8.133 1 90.06 29 THR B C 1
ATOM 2352 O O . THR B 1 29 ? 12.203 32.125 8.938 1 90.06 29 THR B O 1
ATOM 2355 N N . HIS B 1 30 ? 12.742 33.406 7.238 1 93 30 HIS B N 1
ATOM 2356 C CA . HIS B 1 30 ? 11.406 33.781 6.785 1 93 30 HIS B CA 1
ATOM 2357 C C . HIS B 1 30 ? 11.117 33.188 5.41 1 93 30 HIS B C 1
ATOM 2359 O O . HIS B 1 30 ? 11.617 33.688 4.398 1 93 30 HIS B O 1
ATOM 2365 N N . ASP B 1 31 ? 10.281 32.156 5.379 1 92.31 31 ASP B N 1
ATOM 2366 C CA . ASP B 1 31 ? 10.133 31.359 4.164 1 92.31 31 ASP B CA 1
ATOM 2367 C C . ASP B 1 31 ? 8.703 31.438 3.623 1 92.31 31 ASP B C 1
ATOM 2369 O O . ASP B 1 31 ? 7.742 31.422 4.391 1 92.31 31 ASP B O 1
ATOM 2373 N N . ALA B 1 32 ? 8.609 31.547 2.266 1 94.19 32 ALA B N 1
ATOM 2374 C CA . ALA B 1 32 ? 7.312 31.609 1.602 1 94.19 32 ALA B CA 1
ATOM 2375 C C . ALA B 1 32 ? 6.883 30.219 1.104 1 94.19 32 ALA B C 1
ATOM 2377 O O . ALA B 1 32 ? 7.707 29.453 0.6 1 94.19 32 ALA B O 1
ATOM 2378 N N . PHE B 1 33 ? 5.609 29.953 1.261 1 93.38 33 PHE B N 1
ATOM 2379 C CA . PHE B 1 33 ? 4.969 28.766 0.706 1 93.38 33 PHE B CA 1
ATOM 2380 C C . PHE B 1 33 ? 3.754 29.156 -0.129 1 93.38 33 PHE B C 1
ATOM 2382 O O . PHE B 1 33 ? 3.238 30.266 -0.01 1 93.38 33 PHE B O 1
ATOM 2389 N N . LEU B 1 34 ? 3.303 28.25 -0.994 1 94.62 34 LEU B N 1
ATOM 2390 C CA . LEU B 1 34 ? 2.127 28.422 -1.84 1 94.62 34 LEU B CA 1
ATOM 2391 C C . LEU B 1 34 ? 2.207 29.734 -2.621 1 94.62 34 LEU B C 1
ATOM 2393 O O . LEU B 1 34 ? 1.257 30.516 -2.627 1 94.62 34 LE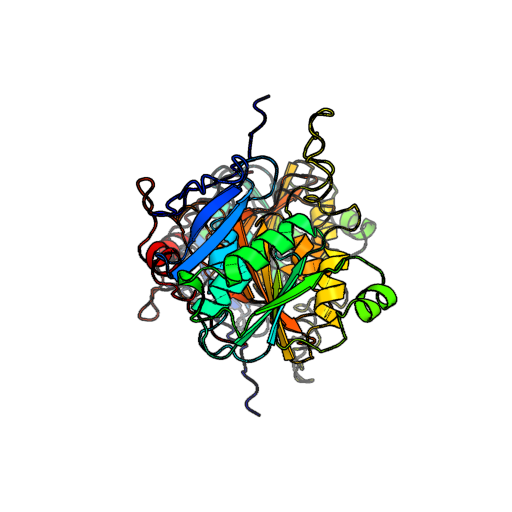U B O 1
ATOM 2397 N N . GLY B 1 35 ? 3.354 30 -3.156 1 90.44 35 GLY B N 1
ATOM 2398 C CA . GLY B 1 35 ? 3.523 31.172 -4 1 90.44 35 GLY B CA 1
ATOM 2399 C C . GLY B 1 35 ? 3.424 32.469 -3.236 1 90.44 35 GLY B C 1
ATOM 2400 O O . GLY B 1 35 ? 2.941 33.469 -3.77 1 90.44 35 GLY B O 1
ATOM 2401 N N . GLY B 1 36 ? 3.658 32.406 -1.931 1 93.94 36 GLY B N 1
ATOM 2402 C CA . GLY B 1 36 ? 3.645 33.625 -1.135 1 93.94 36 GLY B CA 1
ATOM 2403 C C . GLY B 1 36 ? 2.346 33.812 -0.377 1 93.94 36 GLY B C 1
ATOM 2404 O O . GLY B 1 36 ? 2.137 34.875 0.238 1 93.94 36 GLY B O 1
ATOM 2405 N N . ARG B 1 37 ? 1.501 32.906 -0.389 1 95.62 37 ARG B N 1
ATOM 2406 C CA . ARG B 1 37 ? 0.242 33 0.343 1 95.62 37 ARG B CA 1
ATOM 2407 C C . ARG B 1 37 ? 0.429 32.625 1.809 1 95.62 37 ARG B C 1
ATOM 2409 O O . ARG B 1 37 ? -0.432 32.906 2.643 1 95.62 37 ARG B O 1
ATOM 2416 N N . VAL B 1 38 ? 1.498 31.953 2.029 1 97.12 38 VAL B N 1
ATOM 2417 C CA . VAL B 1 38 ? 1.826 31.531 3.387 1 97.12 38 VAL B CA 1
ATOM 2418 C C . VAL B 1 38 ? 3.287 31.859 3.691 1 97.12 38 VAL B C 1
ATOM 2420 O O . VAL B 1 38 ? 4.176 31.562 2.891 1 97.12 38 VAL B O 1
ATOM 2423 N N . TYR B 1 39 ? 3.533 32.469 4.805 1 96.5 39 TYR B N 1
ATOM 2424 C CA . TYR B 1 39 ? 4.891 32.719 5.281 1 96.5 39 TYR B CA 1
ATOM 2425 C C . TYR B 1 39 ? 5.109 32.062 6.652 1 96.5 39 TYR B C 1
ATOM 2427 O O . TYR B 1 39 ? 4.234 32.125 7.516 1 96.5 39 TYR B O 1
ATOM 2435 N N . VAL B 1 40 ? 6.25 31.469 6.797 1 96.19 40 VAL B N 1
ATOM 2436 C CA . VAL B 1 40 ? 6.602 30.859 8.078 1 96.19 40 VAL B CA 1
ATOM 2437 C C . VAL B 1 40 ? 7.984 31.344 8.516 1 96.19 40 VAL B C 1
ATOM 2439 O O . VAL B 1 40 ? 8.781 31.781 7.688 1 96.19 40 VAL B O 1
ATOM 2442 N N . TYR B 1 41 ? 8.188 31.375 9.828 1 94.31 41 TYR B N 1
ATOM 2443 C CA . TYR B 1 41 ? 9.5 31.594 10.422 1 94.31 41 TYR B CA 1
ATOM 2444 C C . TYR B 1 41 ? 10.094 30.297 10.93 1 94.31 41 TYR B C 1
ATOM 2446 O O . TYR B 1 41 ? 9.477 29.578 11.727 1 94.31 41 TYR B O 1
ATOM 2454 N N . GLN B 1 42 ? 11.203 29.953 10.391 1 90.88 42 GLN B N 1
ATOM 2455 C CA . GLN B 1 42 ? 11.812 28.672 10.758 1 90.88 42 GLN B CA 1
ATOM 2456 C C . GLN B 1 42 ? 13.25 28.859 11.227 1 90.88 42 GLN B C 1
ATOM 2458 O O . GLN B 1 42 ? 13.969 29.719 10.711 1 90.88 42 GLN B O 1
ATOM 2463 N N . PRO B 1 43 ? 13.641 27.969 12.195 1 84.5 43 PRO B N 1
ATOM 2464 C CA . PRO B 1 43 ? 15.062 28 12.562 1 84.5 43 PRO B CA 1
ATOM 2465 C C . PRO B 1 43 ? 15.977 27.609 11.398 1 84.5 43 PRO B C 1
ATOM 2467 O O . PRO B 1 43 ? 15.641 26.734 10.609 1 84.5 43 PRO B O 1
ATOM 2470 N N . LYS B 1 44 ? 17.109 28.266 11.203 1 75.12 44 LYS B N 1
ATOM 2471 C CA . LYS B 1 44 ? 18.062 28.016 10.117 1 75.12 44 LYS B CA 1
ATOM 2472 C C . LYS B 1 44 ? 18.703 26.641 10.258 1 75.12 44 LYS B C 1
ATOM 2474 O O . LYS B 1 44 ? 18.922 25.953 9.258 1 75.12 44 LYS B O 1
ATOM 2479 N N . LYS B 1 45 ? 19.172 26.266 11.406 1 65.88 45 LYS B N 1
ATOM 2480 C CA . LYS B 1 45 ? 19.875 25.016 11.641 1 65.88 45 LYS B CA 1
ATOM 2481 C C . LYS B 1 45 ? 19.156 24.156 12.68 1 65.88 45 LYS B C 1
ATOM 2483 O O . LYS B 1 45 ? 18.344 24.672 13.461 1 65.88 45 LYS B O 1
ATOM 2488 N N . GLY B 1 46 ? 19.391 22.906 12.688 1 55.94 46 GLY B N 1
ATOM 2489 C CA . GLY B 1 46 ? 19.125 21.984 13.766 1 55.94 46 GLY B CA 1
ATOM 2490 C C . GLY B 1 46 ? 17.734 21.375 13.711 1 55.94 46 GLY B C 1
ATOM 2491 O O . GLY B 1 46 ? 17.5 20.266 14.188 1 55.94 46 GLY B O 1
ATOM 2492 N N . ARG B 1 47 ? 16.625 22.25 13.461 1 59.19 47 ARG B N 1
ATOM 2493 C CA . ARG B 1 47 ? 15.273 21.719 13.633 1 59.19 47 ARG B CA 1
ATOM 2494 C C . ARG B 1 47 ? 14.672 21.328 12.289 1 59.19 47 ARG B C 1
ATOM 2496 O O . ARG B 1 47 ? 15.203 21.688 11.234 1 59.19 47 ARG B O 1
ATOM 2503 N N . HIS B 1 48 ? 13.773 20.344 12.383 1 63.84 48 HIS B N 1
ATOM 2504 C CA . HIS B 1 48 ? 13.07 19.891 11.188 1 63.84 48 HIS B CA 1
ATOM 2505 C C . HIS B 1 48 ? 12.461 21.078 10.438 1 63.84 48 HIS B C 1
ATOM 2507 O O . HIS B 1 48 ? 11.688 21.844 11.008 1 63.84 48 HIS B O 1
ATOM 2513 N N . ARG B 1 49 ? 13.016 21.391 9.383 1 73.31 49 ARG B N 1
ATOM 2514 C CA . ARG B 1 49 ? 12.453 22.438 8.523 1 73.31 49 ARG B CA 1
ATOM 2515 C C . ARG B 1 49 ? 11.328 21.891 7.656 1 73.31 49 ARG B C 1
ATOM 2517 O O . ARG B 1 49 ? 11.414 20.766 7.16 1 73.31 49 ARG B O 1
ATOM 2524 N N . ALA B 1 50 ? 10.227 22.688 7.73 1 74.31 50 ALA B N 1
ATOM 2525 C CA . ALA B 1 50 ? 9.094 22.297 6.902 1 74.31 50 ALA B CA 1
ATOM 2526 C C . ALA B 1 50 ? 9.445 22.344 5.418 1 74.31 50 ALA B C 1
ATOM 2528 O O . ALA B 1 50 ? 10.227 23.203 4.996 1 74.31 50 ALA B O 1
ATOM 2529 N N . GLY B 1 51 ? 8.977 21.391 4.684 1 83.75 51 GLY B N 1
ATOM 2530 C CA . GLY B 1 51 ? 9.195 21.328 3.248 1 83.75 51 GLY B CA 1
ATOM 2531 C C . GLY B 1 51 ? 8.016 20.75 2.49 1 83.75 51 GLY B C 1
ATOM 2532 O O . GLY B 1 51 ? 6.867 21.109 2.764 1 83.75 51 GLY B O 1
ATOM 2533 N N . LEU B 1 52 ? 8.258 20.031 1.531 1 87.19 52 LEU B N 1
ATOM 2534 C CA . LEU B 1 52 ? 7.305 19.469 0.585 1 87.19 52 LEU B CA 1
ATOM 2535 C C . LEU B 1 52 ? 6.246 18.641 1.311 1 87.19 52 LEU B C 1
ATOM 2537 O O . LEU B 1 52 ? 5.07 18.672 0.938 1 87.19 52 LEU B O 1
ATOM 2541 N N . ASP B 1 53 ? 6.602 18.062 2.389 1 94 53 ASP B N 1
ATOM 2542 C CA . ASP B 1 53 ? 5.68 17.188 3.109 1 94 53 ASP B CA 1
ATOM 2543 C C . ASP B 1 53 ? 4.496 17.984 3.664 1 94 53 ASP B C 1
ATOM 2545 O O . ASP B 1 53 ? 3.348 17.547 3.553 1 94 53 ASP B O 1
ATOM 2549 N N . ALA B 1 54 ? 4.797 19.141 4.238 1 95.69 54 ALA B N 1
ATOM 2550 C CA . ALA B 1 54 ? 3.754 19.969 4.836 1 95.69 54 ALA B CA 1
ATOM 2551 C C . ALA B 1 54 ? 2.748 20.438 3.781 1 95.69 54 ALA B C 1
ATOM 2553 O O . ALA B 1 54 ? 1.538 20.406 4.023 1 95.69 54 ALA B O 1
ATOM 2554 N N . VAL B 1 55 ? 3.271 20.828 2.641 1 95.62 55 VAL B N 1
ATOM 2555 C CA . VAL B 1 55 ? 2.424 21.344 1.571 1 95.62 55 VAL B CA 1
ATOM 2556 C C . VAL B 1 55 ? 1.522 20.234 1.041 1 95.62 55 VAL B C 1
ATOM 2558 O O . VAL B 1 55 ? 0.323 20.438 0.841 1 95.62 55 VAL B O 1
ATOM 2561 N N . PHE B 1 56 ? 2.082 19.047 0.886 1 96 56 PHE B N 1
ATOM 2562 C CA . PHE B 1 56 ? 1.302 17.938 0.352 1 96 56 PHE B CA 1
ATOM 2563 C C . PHE B 1 56 ? 0.301 17.438 1.386 1 96 56 PHE B C 1
ATOM 2565 O O . PHE B 1 56 ? -0.794 16.984 1.032 1 96 56 PHE B O 1
ATOM 2572 N N . LEU B 1 57 ? 0.701 17.438 2.635 1 97.69 57 LEU B N 1
ATOM 2573 C CA . LEU B 1 57 ? -0.235 17.094 3.697 1 97.69 57 LEU B CA 1
ATOM 2574 C C . LEU B 1 57 ? -1.471 17.984 3.646 1 97.69 57 LEU B C 1
ATOM 2576 O O . LEU B 1 57 ? -2.6 17.5 3.664 1 97.69 57 LEU B O 1
ATOM 2580 N N . ALA B 1 58 ? -1.271 19.281 3.518 1 98.12 58 ALA B N 1
ATOM 2581 C CA . ALA B 1 58 ? -2.371 20.234 3.418 1 98.12 58 ALA B CA 1
ATOM 2582 C C . ALA B 1 58 ? -3.178 20.016 2.143 1 98.12 58 ALA B C 1
ATOM 2584 O O . ALA B 1 58 ? -4.41 20.094 2.156 1 98.12 58 ALA B O 1
ATOM 2585 N N . ALA B 1 59 ? -2.482 19.719 1.037 1 97.31 59 ALA B N 1
ATOM 2586 C CA . ALA B 1 59 ? -3.113 19.547 -0.268 1 97.31 59 ALA B CA 1
ATOM 2587 C C . ALA B 1 59 ? -3.992 18.297 -0.285 1 97.31 59 ALA B C 1
ATOM 2589 O O . ALA B 1 59 ? -4.859 18.156 -1.15 1 97.31 59 ALA B O 1
ATOM 2590 N N . ALA B 1 60 ? -3.742 17.406 0.642 1 97.31 60 ALA B N 1
ATOM 2591 C CA . ALA B 1 60 ? -4.477 16.141 0.685 1 97.31 60 ALA B CA 1
ATOM 2592 C C . ALA B 1 60 ? -5.875 16.344 1.26 1 97.31 60 ALA B C 1
ATOM 2594 O O . ALA B 1 60 ? -6.73 15.453 1.156 1 97.31 60 ALA B O 1
ATOM 2595 N N . LEU B 1 61 ? -6.156 17.438 1.896 1 97.56 61 LEU B N 1
ATOM 2596 C CA . LEU B 1 61 ? -7.5 17.766 2.355 1 97.56 61 LEU B CA 1
ATOM 2597 C C . LEU B 1 61 ? -8.398 18.156 1.183 1 97.56 61 LEU B C 1
ATOM 2599 O O . LEU B 1 61 ? -8.055 19.031 0.398 1 97.56 61 LEU B O 1
ATOM 2603 N N . PRO B 1 62 ? -9.5 17.547 1.073 1 96.19 62 PRO B N 1
ATOM 2604 C CA . PRO B 1 62 ? -10.414 17.891 -0.015 1 96.19 62 PRO B CA 1
ATOM 2605 C C . PRO B 1 62 ? -10.852 19.359 0.027 1 96.19 62 PRO B C 1
ATOM 2607 O O . PRO B 1 62 ? -10.914 19.953 1.104 1 96.19 62 PRO B O 1
ATOM 2610 N N . VAL B 1 63 ? -11.211 19.812 -1.129 1 94.19 63 VAL B N 1
ATOM 2611 C CA . VAL B 1 63 ? -11.547 21.219 -1.284 1 94.19 63 VAL B CA 1
ATOM 2612 C C . VAL B 1 63 ? -12.82 21.531 -0.494 1 94.19 63 VAL B C 1
ATOM 2614 O O . VAL B 1 63 ? -13.008 22.672 -0.043 1 94.19 63 VAL B O 1
ATOM 2617 N N . GLU B 1 64 ? -13.594 20.516 -0.222 1 94.25 64 GLU B N 1
ATOM 2618 C CA . GLU B 1 64 ? -14.859 20.734 0.463 1 94.25 64 GLU B CA 1
ATOM 2619 C C . GLU B 1 64 ? -14.695 20.641 1.977 1 94.25 64 GLU B C 1
ATOM 2621 O O . GLU B 1 64 ? -15.672 20.734 2.723 1 94.25 64 GLU B O 1
ATOM 2626 N N . THR B 1 65 ? -13.508 20.469 2.432 1 96.94 65 THR B N 1
ATOM 2627 C CA . THR B 1 65 ? -13.273 20.281 3.859 1 96.94 65 THR B CA 1
ATOM 2628 C C . THR B 1 65 ? -13.719 21.516 4.648 1 96.94 65 THR B C 1
ATOM 2630 O O . THR B 1 65 ? -13.438 22.641 4.258 1 96.94 65 THR B O 1
ATOM 2633 N N . THR B 1 66 ? -14.453 21.312 5.711 1 98.06 66 THR B N 1
ATOM 2634 C CA . THR B 1 66 ? -14.906 22.359 6.617 1 98.06 66 THR B CA 1
ATOM 2635 C C . THR B 1 66 ? -14.727 21.938 8.07 1 98.06 66 THR B C 1
ATOM 2637 O O . THR B 1 66 ? -14.453 20.766 8.352 1 98.06 66 THR B O 1
ATOM 2640 N N . GLY B 1 67 ? -14.805 22.891 8.953 1 98.5 67 GLY B N 1
ATOM 2641 C CA . GLY B 1 67 ? -14.781 22.562 10.367 1 98.5 67 GLY B CA 1
ATOM 2642 C C . GLY B 1 67 ? -13.406 22.719 10.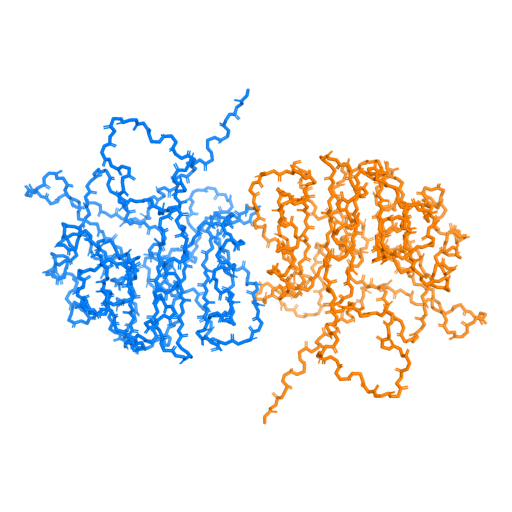992 1 98.5 67 GLY B C 1
ATOM 2643 O O . GLY B 1 67 ? -12.586 23.516 10.531 1 98.5 67 GLY B O 1
ATOM 2644 N N . ARG B 1 68 ? -13.18 22.016 12.062 1 98.88 68 ARG B N 1
ATOM 2645 C CA . ARG B 1 68 ? -11.984 22.203 12.883 1 98.88 68 ARG B CA 1
ATOM 2646 C C . ARG B 1 68 ? -10.922 21.156 12.539 1 98.88 68 ARG B C 1
ATOM 2648 O O . ARG B 1 68 ? -11.195 19.953 12.57 1 98.88 68 ARG B O 1
ATOM 2655 N N . ILE B 1 69 ? -9.758 21.594 12.219 1 98.88 69 ILE B N 1
ATOM 2656 C CA . ILE B 1 69 ? -8.602 20.734 11.969 1 98.88 69 ILE B CA 1
ATOM 2657 C C . ILE B 1 69 ? -7.594 20.891 13.109 1 98.88 69 ILE B C 1
ATOM 2659 O O . ILE B 1 69 ? -7.316 22 13.555 1 98.88 69 ILE B O 1
ATOM 2663 N N . VAL B 1 70 ? -7.129 19.812 13.617 1 98.94 70 VAL B N 1
ATOM 2664 C CA . VAL B 1 70 ? -6.023 19.844 14.57 1 98.94 70 VAL B CA 1
ATOM 2665 C C . VAL B 1 70 ? -4.758 19.312 13.906 1 98.94 70 VAL B C 1
ATOM 2667 O O . VAL B 1 70 ? -4.75 18.203 13.375 1 98.94 70 VAL B O 1
ATOM 2670 N N . ASP B 1 71 ? -3.701 20.109 13.828 1 98.81 71 ASP B N 1
ATOM 2671 C CA . ASP B 1 71 ? -2.383 19.734 13.32 1 98.81 71 ASP B CA 1
ATOM 2672 C C . ASP B 1 71 ? -1.488 19.219 14.453 1 98.81 71 ASP B C 1
ATOM 2674 O O . ASP B 1 71 ? -0.944 20.016 15.227 1 98.81 71 ASP B O 1
ATOM 2678 N N . LEU B 1 72 ? -1.32 17.922 14.562 1 98.5 72 LEU B N 1
ATOM 2679 C CA . LEU B 1 72 ? -0.567 17.281 15.641 1 98.5 72 LEU B CA 1
ATOM 2680 C C . LEU B 1 72 ? 0.93 17.312 15.352 1 98.5 72 LEU B C 1
ATOM 2682 O O . LEU B 1 72 ? 1.381 16.766 14.336 1 98.5 72 LEU B O 1
ATOM 2686 N N . GLY B 1 73 ? 1.717 17.844 16.25 1 96.06 73 GLY B N 1
ATOM 2687 C CA . GLY B 1 73 ? 3.123 18.062 15.953 1 96.06 73 GLY B CA 1
ATOM 2688 C C . GLY B 1 73 ? 3.342 19.062 14.836 1 96.06 73 GLY B C 1
ATOM 2689 O O . GLY B 1 73 ? 4.039 18.766 13.859 1 96.06 73 GLY B O 1
ATOM 2690 N N . SER B 1 74 ? 2.852 20.281 15.062 1 96.75 74 SER B N 1
ATOM 2691 C CA . SER B 1 74 ? 2.674 21.234 13.961 1 96.75 74 SER B CA 1
ATOM 2692 C C . SER B 1 74 ? 3.994 21.906 13.594 1 96.75 74 SER B C 1
ATOM 2694 O O . SER B 1 74 ? 4.105 22.516 12.523 1 96.75 74 SER B O 1
ATOM 2696 N N . GLY B 1 75 ? 5.039 21.781 14.453 1 94.25 75 GLY B N 1
ATOM 2697 C CA . GLY B 1 75 ? 6.223 22.594 14.211 1 94.25 75 GLY B CA 1
ATOM 2698 C C . GLY B 1 75 ? 5.922 24.078 14.102 1 94.25 75 GLY B C 1
ATOM 2699 O O . GLY B 1 75 ? 5.199 24.625 14.93 1 94.25 75 GLY B O 1
ATOM 2700 N N . VAL B 1 76 ? 6.473 24.688 13.125 1 95.12 76 VAL B N 1
ATOM 2701 C CA . VAL B 1 76 ? 6.281 26.125 12.977 1 95.12 76 VAL B CA 1
ATOM 2702 C C . VAL B 1 76 ? 4.945 26.406 12.297 1 95.12 76 VAL B C 1
ATOM 2704 O O . VAL B 1 76 ? 4.637 27.547 11.961 1 95.12 76 VAL B O 1
ATOM 2707 N N . GLY B 1 77 ? 4.18 25.375 12.039 1 97.31 77 GLY B N 1
ATOM 2708 C CA . GLY B 1 77 ? 2.789 25.547 11.641 1 97.31 77 GLY B CA 1
ATOM 2709 C C . GLY B 1 77 ? 2.58 25.484 10.141 1 97.31 77 GLY B C 1
ATOM 2710 O O . GLY B 1 77 ? 1.5 25.812 9.648 1 97.31 77 GLY B O 1
ATOM 2711 N N . THR B 1 78 ? 3.566 25.016 9.359 1 96.88 78 THR B N 1
ATOM 2712 C CA . THR B 1 78 ? 3.541 25.109 7.906 1 96.88 78 THR B CA 1
ATOM 2713 C C . THR B 1 78 ? 2.332 24.375 7.34 1 96.88 78 THR B C 1
ATOM 2715 O O . THR B 1 78 ? 1.562 24.938 6.562 1 96.88 78 THR B O 1
ATOM 2718 N N . ALA B 1 79 ? 2.096 23.156 7.707 1 98 79 ALA B N 1
ATOM 2719 C CA . ALA B 1 79 ? 0.987 22.375 7.164 1 98 79 ALA B CA 1
ATOM 2720 C C . ALA B 1 79 ? -0.356 23 7.52 1 98 79 ALA B C 1
ATOM 2722 O O . ALA B 1 79 ? -1.226 23.156 6.66 1 98 79 ALA B O 1
ATOM 2723 N N . GLY B 1 80 ? -0.532 23.359 8.766 1 98.69 80 GLY B N 1
ATOM 2724 C CA . GLY B 1 80 ? -1.76 24.016 9.203 1 98.69 80 GLY B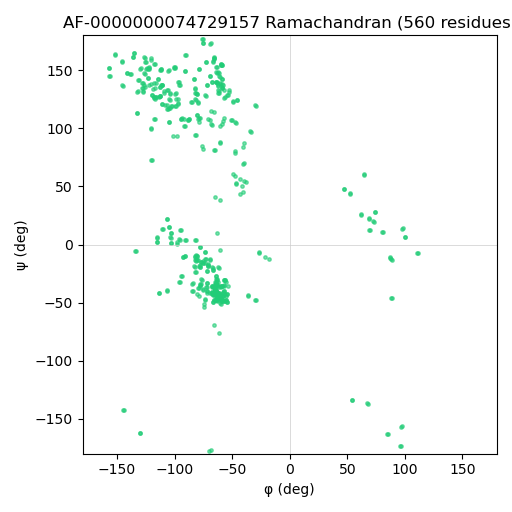 CA 1
ATOM 2725 C C . GLY B 1 80 ? -2.035 25.312 8.484 1 98.69 80 GLY B C 1
ATOM 2726 O O . GLY B 1 80 ? -3.17 25.578 8.086 1 98.69 80 GLY B O 1
ATOM 2727 N N . PHE B 1 81 ? -0.961 26.156 8.336 1 98.5 81 PHE B N 1
ATOM 2728 C CA . PHE B 1 81 ? -1.107 27.422 7.633 1 98.5 81 PHE B CA 1
ATOM 2729 C C . PHE B 1 81 ? -1.512 27.188 6.184 1 98.5 81 PHE B C 1
ATOM 2731 O O . PHE B 1 81 ? -2.408 27.859 5.668 1 98.5 81 PHE B O 1
ATOM 2738 N N . CYS B 1 82 ? -0.835 26.219 5.547 1 98.06 82 CYS B N 1
ATOM 2739 C CA . CYS B 1 82 ? -1.159 25.922 4.16 1 98.06 82 CYS B CA 1
ATOM 2740 C C . CYS B 1 82 ? -2.604 25.453 4.027 1 98.06 82 CYS B C 1
ATOM 2742 O O . CYS B 1 82 ? -3.301 25.844 3.088 1 98.06 82 CYS B O 1
ATOM 2744 N N . ALA B 1 83 ? -3.053 24.641 4.914 1 98.5 83 ALA B N 1
ATOM 2745 C CA . ALA B 1 83 ? -4.441 24.188 4.895 1 98.5 83 ALA B CA 1
ATOM 2746 C C . ALA B 1 83 ? -5.406 25.375 5.02 1 98.5 83 ALA B C 1
ATOM 2748 O O . ALA B 1 83 ? -6.359 25.484 4.246 1 98.5 83 ALA B O 1
ATOM 2749 N N . ALA B 1 84 ? -5.121 26.25 5.957 1 98.44 84 ALA B N 1
ATOM 2750 C CA . ALA B 1 84 ? -5.992 27.391 6.203 1 98.44 84 ALA B CA 1
ATOM 2751 C C . ALA B 1 84 ? -6.008 28.328 5 1 98.44 84 ALA B C 1
ATOM 2753 O O . ALA B 1 84 ? -7.047 28.906 4.672 1 98.44 84 ALA B O 1
ATOM 2754 N N . ALA B 1 85 ? -4.859 28.484 4.418 1 97.69 85 ALA B N 1
ATOM 2755 C CA . ALA B 1 85 ? -4.773 29.359 3.246 1 97.69 85 ALA B CA 1
ATOM 2756 C C . ALA B 1 85 ? -5.57 28.781 2.078 1 97.69 85 ALA B C 1
ATOM 2758 O O . ALA B 1 85 ? -6.199 29.531 1.322 1 97.69 85 ALA B O 1
ATOM 2759 N N . ARG B 1 86 ? -5.594 27.5 1.941 1 96.88 86 ARG B N 1
ATOM 2760 C CA . ARG B 1 86 ? -6.238 26.812 0.83 1 96.88 86 ARG B CA 1
ATOM 2761 C C . ARG B 1 86 ? -7.746 26.719 1.041 1 96.88 86 ARG B C 1
ATOM 2763 O O . ARG B 1 86 ? -8.516 26.766 0.08 1 96.88 86 ARG B O 1
ATOM 2770 N N . LEU B 1 87 ? -8.125 26.5 2.289 1 97.5 87 LEU B N 1
ATOM 2771 C CA . LEU B 1 87 ? -9.508 26.156 2.604 1 97.5 87 LEU B CA 1
ATOM 2772 C C . LEU B 1 87 ? -10.148 27.219 3.48 1 97.5 87 LEU B C 1
ATOM 2774 O O . LEU B 1 87 ? -9.906 27.266 4.691 1 97.5 87 LEU B O 1
ATOM 2778 N N . PRO B 1 88 ? -11.039 28 2.977 1 96.38 88 PRO B N 1
ATOM 2779 C CA . PRO B 1 88 ? -11.539 29.172 3.701 1 96.38 88 PRO B CA 1
ATOM 2780 C C . PRO B 1 88 ? -12.508 28.797 4.824 1 96.38 88 PRO B C 1
ATOM 2782 O O . PRO B 1 88 ? -12.742 29.594 5.73 1 96.38 88 PRO B O 1
ATOM 2785 N N . ASP B 1 89 ? -13.039 27.578 4.828 1 97.88 89 ASP B N 1
ATOM 2786 C CA . ASP B 1 89 ? -14.117 27.25 5.758 1 97.88 89 ASP B CA 1
ATOM 2787 C C . ASP B 1 89 ? -13.617 26.359 6.891 1 97.88 89 ASP B C 1
ATOM 2789 O O . ASP B 1 89 ? -14.398 25.625 7.5 1 97.88 89 ASP B O 1
ATOM 2793 N N . ILE B 1 90 ? -12.297 26.406 7.129 1 98.5 90 ILE B N 1
ATOM 2794 C CA . ILE B 1 90 ? -11.781 25.609 8.234 1 98.5 90 ILE B CA 1
ATOM 2795 C C . ILE B 1 90 ? -11.148 26.531 9.281 1 98.5 90 ILE B C 1
ATOM 2797 O O . ILE B 1 90 ? -10.797 27.672 8.977 1 98.5 90 ILE B O 1
ATOM 2801 N N . SER B 1 91 ? -11.094 26.078 10.516 1 98.81 91 SER B N 1
ATOM 2802 C CA . SER B 1 91 ? -10.195 26.578 11.555 1 98.81 91 SER B CA 1
ATOM 2803 C C . SER B 1 91 ? -9.156 25.547 11.938 1 98.81 91 SER B C 1
ATOM 2805 O O . SER B 1 91 ? -9.383 24.344 11.805 1 98.81 91 SER B O 1
ATOM 2807 N N . VAL B 1 92 ? -8.008 26 12.352 1 98.88 92 VAL B N 1
ATOM 2808 C CA . VAL B 1 92 ? -6.902 25.094 12.609 1 98.88 92 VAL B CA 1
ATOM 2809 C C . VAL B 1 92 ? -6.352 25.328 14.008 1 98.88 92 VAL B C 1
ATOM 2811 O O . VAL B 1 92 ? -6.172 26.469 14.43 1 98.88 92 VAL B O 1
ATOM 2814 N N . THR B 1 93 ? -6.164 24.312 14.766 1 98.94 93 THR B N 1
ATOM 2815 C CA . THR B 1 93 ? -5.379 24.344 15.992 1 98.94 93 THR B CA 1
ATOM 2816 C C . THR B 1 93 ? -4.02 23.688 15.789 1 98.94 93 THR B C 1
ATOM 2818 O O . THR B 1 93 ? -3.943 22.5 15.43 1 98.94 93 THR B O 1
ATOM 2821 N N . LEU B 1 94 ? -2.965 24.453 15.945 1 98.81 94 LEU B N 1
ATOM 2822 C CA . LEU B 1 94 ? -1.606 23.922 15.898 1 98.81 94 LEU B CA 1
ATOM 2823 C C . LEU B 1 94 ? -1.183 23.406 17.266 1 98.81 94 LEU B C 1
ATOM 2825 O O . LEU B 1 94 ? -1.205 24.141 18.25 1 98.81 94 LEU B O 1
ATOM 2829 N N . VAL B 1 95 ? -0.806 22.141 17.359 1 98.62 95 VAL B N 1
ATOM 2830 C CA . VAL B 1 95 ? -0.359 21.562 18.625 1 98.62 95 VAL B CA 1
ATOM 2831 C C . VAL B 1 95 ? 1.139 21.266 18.547 1 98.62 95 VAL B C 1
ATOM 2833 O O . VAL B 1 95 ? 1.593 20.516 17.688 1 98.62 95 VAL B O 1
ATOM 2836 N N . GLU B 1 96 ? 1.843 21.828 19.391 1 96.12 96 GLU B N 1
ATOM 2837 C CA . GLU B 1 96 ? 3.297 21.703 19.406 1 96.12 96 GLU B CA 1
ATOM 2838 C C . GLU B 1 96 ? 3.836 21.703 20.844 1 96.12 96 GLU B C 1
ATOM 2840 O O . GLU B 1 96 ? 3.367 22.484 21.672 1 96.12 96 GLU B O 1
ATOM 2845 N N . ILE B 1 97 ? 4.758 20.828 21.031 1 94.62 97 ILE B N 1
ATOM 2846 C CA . ILE B 1 97 ? 5.289 20.641 22.375 1 94.62 97 ILE B CA 1
ATOM 2847 C C . ILE B 1 97 ? 6.391 21.656 22.641 1 94.62 97 ILE B C 1
ATOM 2849 O O . ILE B 1 97 ? 6.625 22.047 23.797 1 94.62 97 ILE B O 1
ATOM 2853 N N . ASP B 1 98 ? 7.172 22.047 21.672 1 92.06 98 ASP B N 1
ATOM 2854 C CA . ASP B 1 98 ? 8.273 22.984 21.797 1 92.06 98 ASP B CA 1
ATOM 2855 C C . ASP B 1 98 ? 7.773 24.422 21.797 1 92.06 98 ASP B C 1
ATOM 2857 O O . ASP B 1 98 ? 7.371 24.953 20.766 1 92.06 98 ASP B O 1
ATOM 2861 N N . GLU B 1 99 ? 7.883 25.062 22.891 1 93.12 99 GLU B N 1
ATOM 2862 C CA . GLU B 1 99 ? 7.355 26.406 23.047 1 93.12 99 GLU B CA 1
ATOM 2863 C C . GLU B 1 99 ? 8.07 27.391 22.125 1 93.12 99 GLU B C 1
ATOM 2865 O O . GLU B 1 99 ? 7.457 28.328 21.609 1 93.12 99 GLU B O 1
ATOM 2870 N N . ALA B 1 100 ? 9.336 27.172 21.984 1 91.31 100 ALA B N 1
ATOM 2871 C CA . ALA B 1 100 ? 10.109 28.062 21.125 1 91.31 100 ALA B CA 1
ATOM 2872 C C . ALA B 1 100 ? 9.648 27.969 19.672 1 91.31 100 ALA B C 1
ATOM 2874 O O . ALA B 1 100 ? 9.562 28.969 18.969 1 91.31 100 ALA B O 1
ATOM 2875 N N . VAL B 1 101 ? 9.375 26.766 19.25 1 91.88 101 VAL B N 1
ATOM 2876 C CA . VAL B 1 101 ? 8.891 26.516 17.891 1 91.88 101 VAL B CA 1
ATOM 2877 C C . VAL B 1 101 ? 7.488 27.109 17.734 1 91.88 101 VAL B C 1
ATOM 2879 O O . VAL B 1 101 ? 7.188 27.766 16.734 1 91.88 101 VAL B O 1
ATOM 2882 N N . LEU B 1 102 ? 6.68 26.938 18.703 1 94.69 102 LEU B N 1
ATOM 2883 C CA . LEU B 1 102 ? 5.324 27.469 18.703 1 94.69 102 LEU B CA 1
ATOM 2884 C C . LEU B 1 102 ? 5.34 29 18.656 1 94.69 102 LEU B C 1
ATOM 2886 O O . LEU B 1 102 ? 4.465 29.609 18.031 1 94.69 102 LEU B O 1
ATOM 2890 N N . SER B 1 103 ? 6.32 29.594 19.297 1 95.75 103 SER B N 1
ATOM 2891 C CA . SER B 1 103 ? 6.461 31.047 19.281 1 95.75 103 SER B CA 1
ATOM 2892 C C . SER B 1 103 ? 6.738 31.578 17.875 1 95.75 103 SER B C 1
ATOM 2894 O O . SER B 1 103 ? 6.297 32.656 17.516 1 95.75 103 SER B O 1
ATOM 2896 N N . LEU B 1 104 ? 7.48 30.734 17.156 1 95.44 104 LEU B N 1
ATOM 2897 C CA . LEU B 1 104 ? 7.715 31.109 15.766 1 95.44 104 LEU B CA 1
ATOM 2898 C C . LEU B 1 104 ? 6.418 31.062 14.961 1 95.44 104 LEU B C 1
ATOM 2900 O O . LEU B 1 104 ? 6.199 31.906 14.086 1 95.44 104 LEU B O 1
ATOM 2904 N N . ALA B 1 105 ? 5.582 30.125 15.242 1 97.12 105 ALA B N 1
ATOM 2905 C CA . ALA B 1 105 ? 4.266 30.078 14.609 1 97.12 105 ALA B CA 1
ATOM 2906 C C . ALA B 1 105 ? 3.438 31.297 14.977 1 97.12 105 ALA B C 1
ATOM 2908 O O . ALA B 1 105 ? 2.762 31.875 14.125 1 97.12 105 ALA B O 1
ATOM 2909 N N . GLN B 1 106 ? 3.498 31.688 16.188 1 97.75 106 GLN B N 1
ATOM 2910 C CA . GLN B 1 106 ? 2.799 32.875 16.641 1 97.75 106 GLN B CA 1
ATOM 2911 C C . GLN B 1 106 ? 3.291 34.125 15.898 1 97.75 106 GLN B C 1
ATOM 2913 O O . GLN B 1 106 ? 2.488 34.938 15.469 1 97.75 106 GLN B O 1
ATOM 2918 N N . LYS B 1 107 ? 4.59 34.219 15.805 1 97.06 107 LYS B N 1
ATOM 2919 C CA . LYS B 1 107 ? 5.176 35.312 15.055 1 97.06 107 LYS B CA 1
ATOM 2920 C C . LYS B 1 107 ? 4.652 35.344 13.617 1 97.06 107 LYS B C 1
ATOM 2922 O O . LYS B 1 107 ? 4.34 36.406 13.094 1 97.06 107 LYS B O 1
ATOM 2927 N N . ALA B 1 108 ? 4.562 34.156 13.016 1 97.75 108 ALA B N 1
ATOM 2928 C CA . ALA B 1 108 ? 4.086 34.062 11.641 1 97.75 108 ALA B CA 1
ATOM 2929 C C . ALA B 1 108 ? 2.646 34.531 11.516 1 97.75 108 ALA B C 1
ATOM 2931 O O . ALA B 1 108 ? 2.26 35.094 10.492 1 97.75 108 ALA B O 1
ATOM 2932 N N . LEU B 1 109 ? 1.854 34.375 12.516 1 98.06 109 LEU B N 1
ATOM 2933 C CA . LEU B 1 109 ? 0.453 34.781 12.492 1 98.06 109 LEU B CA 1
ATOM 2934 C C . LEU B 1 109 ? 0.328 36.312 12.516 1 98.06 109 LEU B C 1
ATOM 2936 O O . LEU B 1 109 ? -0.731 36.844 12.203 1 98.06 109 LEU B O 1
ATOM 2940 N N . GLN B 1 110 ? 1.386 36.969 12.922 1 97.19 110 GLN B N 1
ATOM 2941 C CA . GLN B 1 110 ? 1.396 38.438 12.945 1 97.19 110 GLN B CA 1
ATOM 2942 C C . GLN B 1 110 ? 1.925 39 11.633 1 97.19 110 GLN B C 1
ATOM 2944 O O . GLN B 1 110 ? 1.938 40.219 11.43 1 97.19 110 GLN B O 1
ATOM 2949 N N . ASP B 1 111 ? 2.436 38.094 10.859 1 96.12 111 ASP B N 1
ATOM 2950 C CA . ASP B 1 111 ? 2.93 38.531 9.555 1 96.12 111 ASP B CA 1
ATOM 2951 C C . ASP B 1 111 ? 1.802 39.094 8.703 1 96.12 111 ASP B C 1
ATOM 2953 O O . ASP B 1 111 ? 0.748 38.469 8.555 1 96.12 111 ASP B O 1
ATOM 2957 N N . PRO B 1 112 ? 1.969 40.281 8.102 1 96.38 112 PRO B N 1
ATOM 2958 C CA . PRO B 1 112 ? 0.922 40.906 7.281 1 96.38 112 PRO B CA 1
ATOM 2959 C C . PRO B 1 112 ? 0.463 40 6.133 1 96.38 112 PRO B C 1
ATOM 2961 O O . PRO B 1 112 ? -0.699 40.062 5.723 1 96.38 112 PRO B O 1
ATOM 2964 N N . GLU B 1 113 ? 1.336 39.188 5.641 1 95.56 113 GLU B N 1
ATOM 2965 C CA . GLU B 1 113 ? 1.01 38.344 4.512 1 95.56 113 GLU B CA 1
ATOM 2966 C C . GLU B 1 113 ? 0.12 37.156 4.945 1 95.56 113 GLU B C 1
ATOM 2968 O O . GLU B 1 113 ? -0.468 36.5 4.105 1 95.56 113 GLU B O 1
ATOM 2973 N N . ASN B 1 114 ? 0.021 36.906 6.207 1 98.06 114 ASN B N 1
ATOM 2974 C CA . ASN B 1 114 ? -0.74 35.75 6.719 1 98.06 114 ASN B CA 1
ATOM 2975 C C . ASN B 1 114 ? -2.08 36.219 7.297 1 98.06 114 ASN B C 1
ATOM 2977 O O . ASN B 1 114 ? -2.812 35.406 7.867 1 98.06 114 ASN B O 1
ATOM 2981 N N . THR B 1 115 ? -2.473 37.438 7.191 1 97.38 115 THR B N 1
ATOM 2982 C CA . THR B 1 115 ? -3.643 38 7.844 1 97.38 115 THR B CA 1
ATOM 2983 C C . THR B 1 115 ? -4.922 37.344 7.344 1 97.38 115 THR B C 1
ATOM 2985 O O . THR B 1 115 ? -5.91 37.25 8.078 1 97.38 115 THR B O 1
ATOM 2988 N N . HIS B 1 116 ? -4.949 36.875 6.109 1 96.94 116 HIS B N 1
ATOM 2989 C CA . HIS B 1 116 ? -6.16 36.375 5.484 1 96.94 116 HIS B CA 1
ATOM 2990 C C . HIS B 1 116 ? -6.598 35.062 6.125 1 96.94 116 HIS B C 1
ATOM 2992 O O . HIS B 1 116 ? -7.727 34.594 5.918 1 96.94 116 HIS B O 1
ATOM 2998 N N . PHE B 1 117 ? -5.727 34.406 6.945 1 98 117 PHE B N 1
ATOM 2999 C CA . PHE B 1 117 ? -6.16 33.188 7.617 1 98 117 PHE B CA 1
ATOM 3000 C C . PHE B 1 117 ? -5.777 33.219 9.094 1 98 117 PHE B C 1
ATOM 3002 O O . PHE B 1 117 ? -6.129 32.312 9.852 1 98 117 PHE B O 1
ATOM 3009 N N . ALA B 1 118 ? -5.059 34.188 9.594 1 98.5 118 ALA B N 1
ATOM 3010 C CA . ALA B 1 118 ? -4.465 34.219 10.93 1 98.5 118 ALA B CA 1
ATOM 3011 C C . ALA B 1 118 ? -5.531 34.094 12.008 1 98.5 118 ALA B C 1
ATOM 3013 O O . ALA B 1 118 ? -5.316 33.438 13.039 1 98.5 118 ALA B O 1
ATOM 3014 N N . ASP B 1 119 ? -6.684 34.656 11.797 1 98 119 ASP B N 1
ATOM 3015 C CA . ASP B 1 119 ? -7.738 34.719 12.805 1 98 119 ASP B CA 1
ATOM 3016 C C . ASP B 1 119 ? -8.391 33.344 12.984 1 98 119 ASP B C 1
ATOM 3018 O O . ASP B 1 119 ? -9.141 33.125 13.938 1 98 119 ASP B O 1
ATOM 3022 N N . ARG B 1 120 ? -8.133 32.406 12.094 1 98.69 120 ARG B N 1
ATOM 3023 C CA . ARG B 1 120 ? -8.727 31.078 12.148 1 98.69 120 ARG B CA 1
ATOM 3024 C C . ARG B 1 120 ? -7.738 30.047 12.68 1 98.69 120 ARG B C 1
ATOM 3026 O O . ARG B 1 120 ? -7.965 28.844 12.57 1 98.69 120 ARG B O 1
ATOM 3033 N N . ILE B 1 121 ? -6.582 30.5 13.195 1 98.81 121 ILE B N 1
ATOM 3034 C CA . ILE B 1 121 ? -5.547 29.609 13.703 1 98.81 121 ILE B CA 1
ATOM 3035 C C . ILE B 1 121 ? -5.422 29.781 15.219 1 98.81 121 ILE B C 1
ATOM 3037 O O . ILE B 1 121 ? -5.301 30.891 15.719 1 98.81 121 ILE B O 1
ATOM 3041 N N . ASP B 1 122 ? -5.484 28.734 15.914 1 98.56 122 ASP B N 1
ATOM 3042 C CA . ASP B 1 122 ? -5.188 28.703 17.344 1 98.56 122 ASP B CA 1
ATOM 3043 C C . ASP B 1 122 ? -3.904 27.922 17.609 1 98.56 122 ASP B C 1
ATOM 3045 O O . ASP B 1 122 ? -3.541 27.016 16.844 1 98.56 122 ASP B O 1
ATOM 3049 N N . LEU B 1 123 ? -3.236 28.281 18.656 1 98.56 123 LEU B N 1
ATOM 3050 C CA . LEU B 1 123 ? -2.021 27.609 19.078 1 98.56 123 LEU B CA 1
ATOM 3051 C C . LEU B 1 123 ? -2.244 26.875 20.406 1 98.56 123 LEU B C 1
ATOM 3053 O O . LEU B 1 123 ? -2.885 27.422 21.312 1 98.56 123 LEU B O 1
ATOM 3057 N N . LEU B 1 124 ? -1.784 25.688 20.484 1 98.56 124 LEU B N 1
ATOM 3058 C CA . LEU B 1 124 ? -1.909 24.891 21.688 1 98.56 124 LEU B CA 1
ATOM 3059 C C . LEU B 1 124 ? -0.577 24.234 22.062 1 98.56 124 LEU B C 1
ATOM 3061 O O . LEU B 1 124 ? -0.044 23.438 21.281 1 98.56 124 LEU B O 1
ATOM 3065 N N . HIS B 1 125 ? -0 24.641 23.172 1 97.38 125 HIS B N 1
ATOM 3066 C CA . HIS B 1 125 ? 1.197 24 23.703 1 97.38 125 HIS B CA 1
ATOM 3067 C C . HIS B 1 125 ? 0.851 22.719 24.453 1 97.38 125 HIS B C 1
ATOM 3069 O O . HIS B 1 125 ? 0.296 22.766 25.547 1 97.38 125 HIS B O 1
ATOM 3075 N N . ALA B 1 126 ? 1.168 21.578 23.875 1 97.06 126 ALA B N 1
ATOM 3076 C CA . ALA B 1 126 ? 0.821 20.297 24.5 1 97.06 126 ALA B CA 1
ATOM 3077 C C . ALA B 1 126 ? 1.719 19.172 24 1 97.06 126 ALA B C 1
ATOM 3079 O O . ALA B 1 126 ? 2.23 19.234 22.875 1 97.06 126 ALA B O 1
ATOM 3080 N N . ASP B 1 127 ? 1.902 18.188 24.844 1 95.75 127 ASP B N 1
ATOM 3081 C CA . ASP B 1 127 ? 2.537 16.922 24.484 1 95.75 127 ASP B CA 1
ATOM 3082 C C . ASP B 1 127 ? 1.507 15.922 23.969 1 95.75 127 ASP B C 1
ATOM 3084 O O . ASP B 1 127 ? 0.751 15.344 24.75 1 95.75 127 ASP B O 1
ATOM 3088 N N . ILE B 1 128 ? 1.531 15.695 22.688 1 96.12 128 ILE B N 1
ATOM 3089 C CA . ILE B 1 128 ? 0.507 14.859 22.078 1 96.12 128 ILE B CA 1
ATOM 3090 C C . ILE B 1 128 ? 0.716 13.398 22.484 1 96.12 128 ILE B C 1
ATOM 3092 O O . ILE B 1 128 ? -0.174 12.562 22.297 1 96.12 128 ILE B O 1
ATOM 3096 N N . THR B 1 129 ? 1.884 13.023 22.984 1 95 129 THR B N 1
ATOM 3097 C CA . THR B 1 129 ? 2.182 11.641 23.328 1 95 129 THR B CA 1
ATOM 3098 C C . THR B 1 129 ? 1.988 11.391 24.812 1 95 129 THR B C 1
ATOM 3100 O O . THR B 1 129 ? 2.264 10.289 25.312 1 95 129 THR B O 1
ATOM 3103 N N . ALA B 1 130 ? 1.588 12.383 25.562 1 95.31 130 ALA B N 1
ATOM 3104 C CA . ALA B 1 130 ? 1.358 12.266 27 1 95.31 130 ALA B CA 1
ATOM 3105 C C . ALA B 1 130 ? 0.152 11.375 27.281 1 95.31 130 ALA B C 1
ATOM 3107 O O . ALA B 1 130 ? -0.584 11 26.375 1 95.31 130 ALA B O 1
ATOM 3108 N N . LYS B 1 131 ? -0.058 11.102 28.562 1 95.62 131 LYS B N 1
ATOM 3109 C CA . LYS B 1 131 ? -1.241 10.375 29.016 1 95.62 131 LYS B CA 1
ATOM 3110 C C . LYS B 1 131 ? -2.514 11.172 28.734 1 95.62 131 LYS B C 1
ATOM 3112 O O . LYS B 1 131 ? -2.5 12.406 28.766 1 95.62 131 LYS B O 1
ATOM 3117 N N . GLY B 1 132 ? -3.607 10.438 28.578 1 95.75 132 GLY B N 1
ATOM 3118 C CA . GLY B 1 132 ? -4.879 11.047 28.203 1 95.75 132 GLY B CA 1
ATOM 3119 C C . GLY B 1 132 ? -5.297 12.172 29.125 1 95.75 132 GLY B C 1
ATOM 3120 O O . GLY B 1 132 ? -5.695 13.242 28.672 1 95.75 132 GLY B O 1
ATOM 3121 N N . SER B 1 133 ? -5.117 11.93 30.375 1 96.69 133 SER B N 1
ATOM 3122 C CA . SER B 1 133 ? -5.535 12.922 31.359 1 96.69 133 SER B CA 1
ATOM 3123 C C . SER B 1 133 ? -4.734 14.219 31.219 1 96.69 133 SER B C 1
ATOM 3125 O O . SER B 1 133 ? -5.289 15.312 31.344 1 96.69 133 SER B O 1
ATOM 3127 N N . LEU B 1 134 ? -3.492 14.039 30.984 1 96.88 134 LEU B N 1
ATOM 3128 C CA . LEU B 1 134 ? -2.631 15.203 30.812 1 96.88 134 LEU B CA 1
ATOM 3129 C C . LEU B 1 134 ? -2.943 15.93 29.516 1 96.88 134 LEU B C 1
ATOM 3131 O O . LEU B 1 134 ? -2.957 17.156 29.469 1 96.88 134 LEU B O 1
ATOM 3135 N N . ARG B 1 135 ? -3.168 15.18 28.422 1 97.5 135 ARG B N 1
ATOM 3136 C CA . ARG B 1 135 ? -3.553 15.781 27.156 1 97.5 135 ARG B CA 1
ATOM 3137 C C . ARG B 1 135 ? -4.836 16.594 27.297 1 97.5 135 ARG B C 1
ATOM 3139 O O . ARG B 1 135 ? -4.918 17.719 26.812 1 97.5 135 ARG B O 1
ATOM 3146 N N . HIS B 1 136 ? -5.773 16.031 28.047 1 98.06 136 HIS B N 1
ATOM 3147 C CA . HIS B 1 136 ? -7.051 16.703 28.25 1 98.06 136 HIS B CA 1
ATOM 3148 C C . HIS B 1 136 ? -6.879 17.969 29.078 1 98.06 136 HIS B C 1
ATOM 3150 O O . HIS B 1 136 ? -7.457 19.016 28.766 1 98.06 136 HIS B O 1
ATOM 3156 N N . ALA B 1 137 ? -6.059 17.875 30.062 1 97.56 137 ALA B N 1
ATOM 3157 C CA . ALA B 1 137 ? -5.801 19.016 30.922 1 97.56 137 ALA B CA 1
ATOM 3158 C C . ALA B 1 137 ? -5.129 20.156 30.141 1 97.56 137 ALA B C 1
ATOM 3160 O O . ALA B 1 137 ? -5.312 21.328 30.453 1 97.56 137 ALA B O 1
ATOM 3161 N N . ASN B 1 138 ? -4.434 19.719 29.109 1 97.12 138 ASN B N 1
ATOM 3162 C CA . ASN B 1 138 ? -3.703 20.719 28.312 1 97.12 138 ASN B CA 1
ATOM 3163 C C . ASN B 1 138 ? -4.508 21.156 27.094 1 97.12 138 ASN B C 1
ATOM 3165 O O . ASN B 1 138 ? -3.977 21.844 26.219 1 97.12 138 ASN B O 1
ATOM 3169 N N . GLY B 1 139 ? -5.707 20.703 26.969 1 97.62 139 GLY B N 1
ATOM 3170 C CA . GLY B 1 139 ? -6.594 21.312 25.984 1 97.62 139 GLY B CA 1
ATOM 3171 C C . GLY B 1 139 ? -6.887 20.391 24.812 1 97.62 139 GLY B C 1
ATOM 3172 O O . GLY B 1 139 ? -7.676 20.734 23.938 1 97.62 139 GLY B O 1
ATOM 3173 N N . LEU B 1 140 ? -6.199 19.266 24.781 1 98.12 140 LEU B N 1
ATOM 3174 C CA . LEU B 1 140 ? -6.551 18.266 23.781 1 98.12 140 LEU B CA 1
ATOM 3175 C C . LEU B 1 140 ? -7.734 17.422 24.234 1 98.12 140 LEU B C 1
ATOM 3177 O O . LEU B 1 140 ? -7.551 16.375 24.875 1 98.12 140 LEU B O 1
ATOM 3181 N N . LEU B 1 141 ? -8.867 17.828 23.828 1 98.25 141 LEU B N 1
ATOM 3182 C CA . LEU B 1 141 ? -10.086 17.25 24.375 1 98.25 141 LEU B CA 1
ATOM 3183 C C . LEU B 1 141 ? -10.672 16.219 23.422 1 98.25 141 LEU B C 1
ATOM 3185 O O . LEU B 1 141 ? -10.508 16.312 22.203 1 98.25 141 LEU B O 1
ATOM 3189 N N . PRO B 1 142 ? -11.375 15.258 23.969 1 98.31 142 PRO B N 1
ATOM 3190 C CA . PRO B 1 142 ? -12.016 14.25 23.125 1 98.31 142 PRO B CA 1
ATOM 3191 C C . PRO B 1 142 ? -12.992 14.859 22.125 1 98.31 142 PRO B C 1
ATOM 3193 O O . PRO B 1 142 ? -13.75 15.773 22.469 1 98.31 142 PRO B O 1
ATOM 3196 N N . THR B 1 143 ? -12.969 14.445 20.875 1 98.25 143 THR B N 1
ATOM 3197 C CA . THR B 1 143 ? -13.906 14.758 19.797 1 98.25 143 THR B CA 1
ATOM 3198 C C . THR B 1 143 ? -13.906 16.25 19.5 1 98.25 143 THR B C 1
ATOM 3200 O O . THR B 1 143 ? -14.922 16.797 19.047 1 98.25 143 THR B O 1
ATOM 3203 N N . MET B 1 144 ? -12.836 16.938 19.781 1 98.5 144 MET B N 1
ATOM 3204 C CA . MET B 1 144 ? -12.797 18.375 19.562 1 98.5 144 MET B CA 1
ATOM 3205 C C . MET B 1 144 ? -12.586 18.703 18.094 1 98.5 144 MET B C 1
ATOM 3207 O O . MET B 1 144 ? -12.797 19.844 17.672 1 98.5 144 MET B O 1
ATOM 3211 N N . ALA B 1 145 ? -12.125 17.75 17.344 1 98.81 145 ALA B N 1
ATOM 3212 C CA . ALA B 1 145 ? -11.719 18.016 15.961 1 98.81 145 ALA B CA 1
ATOM 3213 C C . ALA B 1 145 ? -12.617 17.281 14.969 1 98.81 145 ALA B C 1
ATOM 3215 O O . ALA B 1 145 ? -13.016 16.141 15.211 1 98.81 145 ALA B O 1
ATOM 3216 N N . ASP B 1 146 ? -12.93 17.938 13.82 1 98.88 146 ASP B N 1
ATOM 3217 C CA . ASP B 1 146 ? -13.508 17.25 12.672 1 98.88 146 ASP B CA 1
ATOM 3218 C C . ASP B 1 146 ? -12.445 16.469 11.898 1 98.88 146 ASP B C 1
ATOM 3220 O O . ASP B 1 146 ? -12.734 15.406 11.344 1 98.88 146 ASP B O 1
ATOM 3224 N N . HIS B 1 147 ? -11.273 16.984 11.859 1 98.75 147 HIS B N 1
ATOM 3225 C CA . HIS B 1 147 ? -10.141 16.406 11.148 1 98.75 147 HIS B CA 1
ATOM 3226 C C . HIS B 1 147 ? -8.844 16.578 11.93 1 98.75 147 HIS B C 1
ATOM 3228 O O . HIS B 1 147 ? -8.688 17.562 12.672 1 98.75 147 HIS B O 1
ATOM 3234 N N . ALA B 1 148 ? -7.977 15.68 11.82 1 98.94 148 ALA B N 1
ATOM 3235 C CA . ALA B 1 148 ? -6.598 15.82 12.289 1 98.94 148 ALA B CA 1
ATOM 3236 C C . ALA B 1 148 ? -5.609 15.586 11.148 1 98.94 148 ALA B C 1
ATOM 3238 O O . ALA B 1 148 ? -5.875 14.805 10.242 1 98.94 148 ALA B O 1
ATOM 3239 N N . ILE B 1 149 ? -4.539 16.297 11.109 1 98.88 149 ILE B N 1
ATOM 3240 C CA . ILE B 1 149 ? -3.436 16.047 10.195 1 98.88 149 ILE B CA 1
ATOM 3241 C C . ILE B 1 149 ? -2.137 15.875 10.977 1 98.88 149 ILE B C 1
ATOM 3243 O O . ILE B 1 149 ? -2.004 16.391 12.086 1 98.88 149 ILE B O 1
ATOM 3247 N N . MET B 1 150 ? -1.229 15.133 10.445 1 97.88 150 MET B N 1
ATOM 3248 C CA . MET B 1 150 ? 0.058 15.008 11.125 1 97.88 150 MET B CA 1
ATOM 3249 C C . MET B 1 150 ? 1.153 14.609 10.141 1 97.88 150 MET B C 1
ATOM 3251 O O . MET B 1 150 ? 0.884 13.93 9.148 1 97.88 150 MET B O 1
ATOM 3255 N N . ASN B 1 151 ? 2.295 15.078 10.32 1 95.81 151 ASN B N 1
ATOM 3256 C CA . ASN B 1 151 ? 3.57 14.734 9.703 1 95.81 151 ASN B CA 1
ATOM 3257 C C . ASN B 1 151 ? 4.586 14.258 10.734 1 95.81 151 ASN B C 1
ATOM 3259 O O . ASN B 1 151 ? 5.539 14.969 11.055 1 95.81 151 ASN B O 1
ATOM 3263 N N . PRO B 1 152 ? 4.355 13.008 11.258 1 93.75 152 PRO B N 1
ATOM 3264 C CA . PRO B 1 152 ? 5.227 12.516 12.328 1 93.75 152 PRO B CA 1
ATOM 3265 C C . PRO B 1 152 ? 6.684 12.391 11.898 1 93.75 152 PRO B C 1
ATOM 3267 O O . PRO B 1 152 ? 6.961 12.172 10.711 1 93.75 152 PRO B O 1
ATOM 3270 N N . PRO B 1 153 ? 7.609 12.609 12.805 1 84 153 PRO B N 1
ATOM 3271 C CA . PRO B 1 153 ? 9.016 12.422 12.453 1 84 153 PRO B CA 1
ATOM 3272 C C . PRO B 1 153 ? 9.336 10.992 12.023 1 84 153 PRO B C 1
ATOM 3274 O O . PRO B 1 153 ? 8.656 10.047 12.445 1 84 153 PRO B O 1
ATOM 3277 N N . TYR B 1 154 ? 10.18 10.797 10.93 1 68.62 154 TYR B N 1
ATOM 3278 C CA . TYR B 1 154 ? 10.477 9.523 10.281 1 68.62 154 TYR B CA 1
ATOM 3279 C C . TYR B 1 154 ? 11.5 8.734 11.086 1 68.62 154 TYR B C 1
ATOM 3281 O O . TYR B 1 154 ? 11.57 7.508 10.977 1 68.62 154 TYR B O 1
ATOM 3289 N N . TYR B 1 155 ? 12.602 9.398 11.586 1 57.06 155 TYR B N 1
ATOM 3290 C CA . TYR B 1 155 ? 13.797 8.68 12.016 1 57.06 155 TYR B CA 1
ATOM 3291 C C . TYR B 1 155 ? 13.523 7.883 13.281 1 57.06 155 TYR B C 1
ATOM 3293 O O . TYR B 1 155 ? 12.883 8.375 14.211 1 57.06 155 TYR B O 1
ATOM 3301 N N . GLU B 1 156 ? 13.461 6.465 13.008 1 50.41 156 GLU B N 1
ATOM 3302 C CA . GLU B 1 156 ? 13.531 5.617 14.195 1 50.41 156 GLU B CA 1
ATOM 3303 C C . GLU B 1 156 ? 14.812 5.867 14.984 1 50.41 156 GLU B C 1
ATOM 3305 O O . GLU B 1 156 ? 15.844 6.207 14.398 1 50.41 156 GLU B O 1
ATOM 3310 N N . ALA B 1 157 ? 14.742 5.934 16.25 1 42.66 157 ALA B N 1
ATOM 3311 C CA . ALA B 1 157 ? 15.891 6.059 17.141 1 42.66 157 ALA B CA 1
ATOM 3312 C C . ALA B 1 157 ? 17.094 5.266 16.625 1 42.66 157 ALA B C 1
ATOM 3314 O O . ALA B 1 157 ? 18.234 5.711 16.734 1 42.66 157 ALA B O 1
ATOM 3315 N N . ASP B 1 158 ? 16.859 4.027 16.141 1 41.12 158 ASP B N 1
ATOM 3316 C CA . ASP B 1 158 ? 18.016 3.15 15.93 1 41.12 158 ASP B CA 1
ATOM 3317 C C . ASP B 1 158 ? 18.766 3.521 14.656 1 41.12 158 ASP B C 1
ATOM 3319 O O . ASP B 1 158 ? 19.891 3.078 14.445 1 41.12 158 ASP B O 1
ATOM 3323 N N . ARG B 1 159 ? 18.156 3.93 13.641 1 40.66 159 ARG B N 1
ATOM 3324 C CA . ARG B 1 159 ? 18.922 4.082 12.414 1 40.66 159 ARG B CA 1
ATOM 3325 C C . ARG B 1 159 ? 19.812 5.328 12.477 1 40.66 159 ARG B C 1
ATOM 3327 O O . ARG B 1 159 ? 20.656 5.531 11.609 1 40.66 159 ARG B O 1
ATOM 3334 N N . PHE B 1 160 ? 19.422 6.43 13.016 1 36.09 160 PHE B N 1
ATOM 3335 C CA . PHE B 1 160 ? 20.344 7.547 13.141 1 36.09 160 PHE B CA 1
ATOM 3336 C C . PHE B 1 160 ? 21.344 7.301 14.273 1 36.09 160 PHE B C 1
ATOM 3338 O O . PHE B 1 160 ? 20.953 7.254 15.445 1 36.09 160 PHE B O 1
ATOM 3345 N N . ARG B 1 161 ? 22.375 6.578 14.047 1 34.72 161 ARG B N 1
ATOM 3346 C CA . ARG B 1 161 ? 23.516 6.891 14.906 1 34.72 161 ARG B CA 1
ATOM 3347 C C . ARG B 1 161 ? 23.656 8.398 15.102 1 34.72 161 ARG B C 1
ATOM 3349 O O . ARG B 1 161 ? 24.109 9.109 14.203 1 34.72 161 ARG B O 1
ATOM 3356 N N . ALA B 1 162 ? 22.719 8.992 15.836 1 34.25 162 ALA B N 1
ATOM 3357 C CA . ALA B 1 162 ? 22.969 10.359 16.281 1 34.25 162 ALA B CA 1
ATOM 3358 C C . ALA B 1 162 ? 24.453 10.578 16.562 1 34.25 162 ALA B C 1
ATOM 3360 O O . ALA B 1 162 ? 25.062 9.789 17.297 1 34.25 162 ALA B O 1
ATOM 3361 N N . SER B 1 163 ? 25.297 11.078 15.812 1 34.75 163 SER B N 1
ATOM 3362 C CA . SER B 1 163 ? 26.547 11.547 16.406 1 34.75 163 SER B CA 1
ATOM 3363 C C . SER B 1 163 ? 26.344 12 17.844 1 34.75 163 SER B C 1
ATOM 3365 O O . SER B 1 163 ? 25.359 12.68 18.156 1 34.75 163 SER B O 1
ATOM 3367 N N . PRO B 1 164 ? 26.984 11.438 18.953 1 35.72 164 PRO B N 1
ATOM 3368 C CA . PRO B 1 164 ? 26.922 11.891 20.344 1 35.72 164 PRO B CA 1
ATOM 3369 C C . PRO B 1 164 ? 26.688 13.391 20.453 1 35.72 164 PRO B C 1
ATOM 3371 O O . PRO B 1 164 ? 26.469 13.898 21.562 1 35.72 164 PRO B O 1
ATOM 3374 N N . LYS B 1 165 ? 27.484 14.148 19.672 1 35.56 165 LYS B N 1
ATOM 3375 C CA . LYS B 1 165 ? 27.688 15.547 20.047 1 35.56 165 LYS B CA 1
ATOM 3376 C C . LYS B 1 165 ? 26.406 16.359 19.922 1 35.56 165 LYS B C 1
ATOM 3378 O O . LYS B 1 165 ? 26.328 17.484 20.406 1 35.56 165 LYS B O 1
ATOM 3383 N N . SER B 1 166 ? 25.594 16.312 18.734 1 36.25 166 SER B N 1
ATOM 3384 C CA . SER B 1 166 ? 24.703 17.469 18.672 1 36.25 166 SER B CA 1
ATOM 3385 C C . SER B 1 166 ? 23.391 17.203 19.406 1 36.25 166 SER B C 1
ATOM 3387 O O . SER B 1 166 ? 22.828 16.125 19.312 1 36.25 166 SER B O 1
ATOM 3389 N N . GLY B 1 167 ? 23.031 17.734 20.547 1 34.97 167 GLY B N 1
ATOM 3390 C CA . GLY B 1 167 ? 21.844 17.922 21.344 1 34.97 167 GLY B CA 1
ATOM 3391 C C . GLY B 1 167 ? 20.562 17.828 20.531 1 34.97 167 GLY B C 1
ATOM 3392 O O . GLY B 1 167 ? 19.469 18.109 21.047 1 34.97 167 GLY B O 1
ATOM 3393 N N . ARG B 1 168 ? 20.688 17.812 19.266 1 40.06 168 ARG B N 1
ATOM 3394 C CA . ARG B 1 168 ? 19.516 18.016 18.438 1 40.06 168 ARG B CA 1
ATOM 3395 C C . ARG B 1 168 ? 18.703 16.734 18.297 1 40.06 168 ARG B C 1
ATOM 3397 O O . ARG B 1 168 ? 17.688 16.703 17.594 1 40.06 168 ARG B O 1
ATOM 3404 N N . ALA B 1 169 ? 19.094 15.617 18.672 1 42.56 169 ALA B N 1
ATOM 3405 C CA . ALA B 1 169 ? 18.516 14.32 18.375 1 42.56 169 ALA B CA 1
ATOM 3406 C C . ALA B 1 169 ? 17.203 14.125 19.125 1 42.56 169 ALA B C 1
ATOM 3408 O O . ALA B 1 169 ? 16.422 13.227 18.812 1 42.56 169 ALA B O 1
ATOM 3409 N N . GLY B 1 170 ? 16.906 14.812 20.234 1 41.28 170 GLY B N 1
ATOM 3410 C CA . GLY B 1 170 ? 15.883 14.406 21.203 1 41.28 170 GLY B CA 1
ATOM 3411 C C . GLY B 1 170 ? 14.469 14.633 20.703 1 41.28 170 GLY B C 1
ATOM 3412 O O . GLY B 1 170 ? 13.609 13.766 20.859 1 41.28 170 GLY B O 1
ATOM 3413 N N . ALA B 1 171 ? 14.07 15.812 20.266 1 44.44 171 ALA B N 1
ATOM 3414 C CA . ALA B 1 171 ? 12.672 16.219 20.109 1 44.44 171 ALA B CA 1
ATOM 3415 C C . ALA B 1 171 ? 12.094 15.703 18.797 1 44.44 171 ALA B C 1
ATOM 3417 O O . ALA B 1 171 ? 10.883 15.727 18.594 1 44.44 171 ALA B O 1
ATOM 3418 N N . HIS B 1 172 ? 12.93 15.242 17.875 1 52.72 172 HIS B N 1
ATOM 3419 C CA . HIS B 1 172 ? 12.477 15.031 16.5 1 52.72 172 HIS B CA 1
ATOM 3420 C C . HIS B 1 172 ? 12.414 13.539 16.172 1 52.72 172 HIS B C 1
ATOM 3422 O O . HIS B 1 172 ? 12.344 13.164 14.992 1 52.72 172 HIS B O 1
ATOM 3428 N N . MET B 1 173 ? 12.508 12.82 17.234 1 60.44 173 MET B N 1
ATOM 3429 C CA . MET B 1 173 ? 12.469 11.383 16.969 1 60.44 173 MET B CA 1
ATOM 3430 C C . MET B 1 173 ? 11.25 10.742 17.625 1 60.44 173 MET B C 1
ATOM 3432 O O . MET B 1 173 ? 10.758 11.234 18.641 1 60.44 173 MET B O 1
ATOM 3436 N N . LEU B 1 174 ? 10.625 9.906 16.797 1 71.69 174 LEU B N 1
ATOM 3437 C CA . LEU B 1 174 ? 9.633 9.062 17.453 1 71.69 174 LEU B CA 1
ATOM 3438 C C . LEU B 1 174 ? 10.242 8.344 18.641 1 71.69 174 LEU B C 1
ATOM 3440 O O . LEU B 1 174 ? 11.383 7.891 18.594 1 71.69 174 LEU B O 1
ATOM 3444 N N . ASP B 1 175 ? 9.555 8.414 19.75 1 71.75 175 ASP B N 1
ATOM 3445 C CA . ASP B 1 175 ? 10.039 7.637 20.891 1 71.75 175 ASP B CA 1
ATOM 3446 C C . ASP B 1 175 ? 9.875 6.141 20.641 1 71.75 175 ASP B C 1
ATOM 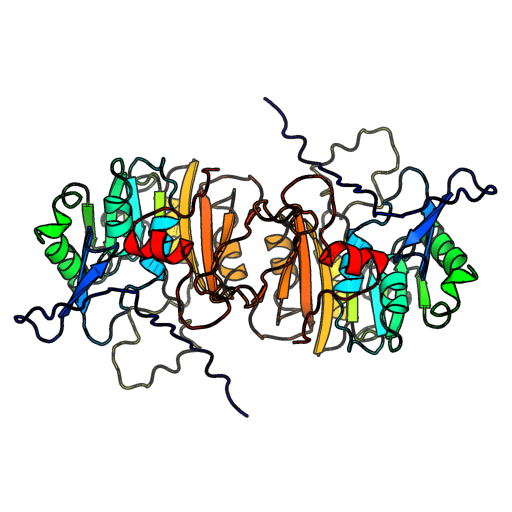3448 O O . ASP B 1 175 ? 9.539 5.723 19.531 1 71.75 175 ASP B O 1
ATOM 3452 N N . GLU B 1 176 ? 10.203 5.336 21.578 1 72.81 176 GLU B N 1
ATOM 3453 C CA . GLU B 1 176 ? 10.234 3.883 21.422 1 72.81 176 GLU B CA 1
ATOM 3454 C C . GLU B 1 176 ? 8.844 3.336 21.094 1 72.81 176 GLU B C 1
ATOM 3456 O O . GLU B 1 176 ? 8.719 2.229 20.562 1 72.81 176 GLU B O 1
ATOM 3461 N N . ARG B 1 177 ? 7.867 4.211 21.422 1 85.81 177 ARG B N 1
ATOM 3462 C CA . ARG B 1 177 ? 6.492 3.771 21.203 1 85.81 177 ARG B CA 1
ATOM 3463 C C . ARG B 1 177 ? 6.074 3.971 19.75 1 85.81 177 ARG B C 1
ATOM 3465 O O . ARG B 1 177 ? 5.023 3.48 19.328 1 85.81 177 ARG B O 1
ATOM 3472 N N . GLY B 1 178 ? 6.875 4.645 19 1 88.94 178 GLY B N 1
ATOM 3473 C CA . GLY B 1 178 ? 6.625 4.828 17.578 1 88.94 178 GLY B CA 1
ATOM 3474 C C . GLY B 1 178 ? 5.41 5.695 17.297 1 88.94 178 GLY B C 1
ATOM 3475 O O . GLY B 1 178 ? 5.23 6.742 17.922 1 88.94 178 GLY B O 1
ATOM 3476 N N . LEU B 1 179 ? 4.586 5.289 16.328 1 94.88 179 LEU B N 1
ATOM 3477 C CA . LEU B 1 179 ? 3.445 6.074 15.867 1 94.88 179 LEU B CA 1
ATOM 3478 C C . LEU B 1 179 ? 2.244 5.883 16.797 1 94.88 179 LEU B C 1
ATOM 3480 O O . LEU B 1 179 ? 1.278 6.648 16.719 1 94.88 179 LEU B O 1
ATOM 3484 N N . GLU B 1 180 ? 2.254 4.953 17.656 1 95.62 180 GLU B N 1
ATOM 3485 C CA . GLU B 1 180 ? 1.095 4.531 18.438 1 95.62 180 GLU B CA 1
ATOM 3486 C C . GLU B 1 180 ? 0.539 5.688 19.266 1 95.62 180 GLU B C 1
ATOM 3488 O O . GLU B 1 180 ? -0.659 5.973 19.219 1 95.62 180 GLU B O 1
ATOM 3493 N N . PRO B 1 181 ? 1.353 6.48 20.047 1 96 181 PRO B N 1
ATOM 3494 C CA . PRO B 1 181 ? 0.781 7.578 20.828 1 96 181 PRO B CA 1
ATOM 3495 C C . PRO B 1 181 ? 0.172 8.672 19.953 1 96 181 PRO B C 1
ATOM 3497 O O . PRO B 1 181 ? -0.795 9.328 20.359 1 96 181 PRO B O 1
ATOM 3500 N N . TRP B 1 182 ? 0.742 8.883 18.781 1 97 182 TRP B N 1
ATOM 3501 C CA . TRP B 1 182 ? 0.218 9.891 17.859 1 97 182 TRP B CA 1
ATOM 3502 C C . TRP B 1 182 ? -1.188 9.523 17.391 1 97 182 TRP B C 1
ATOM 3504 O O . TRP B 1 182 ? -2.102 10.352 17.453 1 97 182 TRP B O 1
ATOM 3514 N N . VAL B 1 183 ? -1.317 8.266 16.984 1 97.81 183 VAL B N 1
ATOM 3515 C CA . VAL B 1 183 ? -2.588 7.809 16.438 1 97.81 183 VAL B CA 1
ATOM 3516 C C . VAL B 1 183 ? -3.621 7.684 17.547 1 97.81 183 VAL B C 1
ATOM 3518 O O . VAL B 1 183 ? -4.805 7.965 17.344 1 97.81 183 VAL B O 1
ATOM 3521 N N . LYS B 1 184 ? -3.166 7.324 18.719 1 97.69 184 LYS B N 1
ATOM 3522 C CA . LYS B 1 184 ? -4.059 7.293 19.875 1 97.69 184 LYS B CA 1
ATOM 3523 C C . LYS B 1 184 ? -4.648 8.672 20.156 1 97.69 184 LYS B C 1
ATOM 3525 O O . LYS B 1 184 ? -5.848 8.797 20.406 1 97.69 184 LYS B O 1
ATOM 3530 N N . THR B 1 185 ? -3.797 9.656 20.125 1 98.44 185 THR B N 1
ATOM 3531 C CA . THR B 1 185 ? -4.262 11.023 20.328 1 98.44 185 THR B CA 1
ATOM 3532 C C . THR B 1 185 ? -5.23 11.43 19.219 1 98.44 185 THR B C 1
ATOM 3534 O O . THR B 1 185 ? -6.297 11.984 19.5 1 98.44 185 THR B O 1
ATOM 3537 N N . ALA B 1 186 ? -4.875 11.125 17.953 1 98.81 186 ALA B N 1
ATOM 3538 C CA . ALA B 1 186 ? -5.762 11.445 16.844 1 98.81 186 ALA B CA 1
ATOM 3539 C C . ALA B 1 186 ? -7.129 10.789 17.016 1 98.81 186 ALA B C 1
ATOM 3541 O O . ALA B 1 186 ? -8.164 11.43 16.812 1 98.81 186 ALA B O 1
ATOM 3542 N N . ALA B 1 187 ? -7.113 9.531 17.406 1 98.75 187 ALA B N 1
ATOM 3543 C CA . ALA B 1 187 ? -8.359 8.797 17.594 1 98.75 187 ALA B CA 1
ATOM 3544 C C . ALA B 1 187 ? -9.195 9.398 18.719 1 98.75 187 ALA B C 1
ATOM 3546 O O . ALA B 1 187 ? -10.43 9.352 18.672 1 98.75 187 ALA B O 1
ATOM 3547 N N . ASP B 1 188 ? -8.523 9.922 19.719 1 98.69 188 ASP B N 1
ATOM 3548 C CA . ASP B 1 188 ? -9.195 10.531 20.859 1 98.69 188 ASP B CA 1
ATOM 3549 C C . ASP B 1 188 ? -9.844 11.859 20.484 1 98.69 188 ASP B C 1
ATOM 3551 O O . ASP B 1 188 ? -11 12.109 20.828 1 98.69 188 ASP B O 1
ATOM 3555 N N . ILE B 1 189 ? -9.188 12.648 19.688 1 98.81 189 ILE B N 1
ATOM 3556 C CA . ILE B 1 189 ? -9.633 14.031 19.516 1 98.81 189 ILE B CA 1
ATOM 3557 C C . ILE B 1 189 ? -10.547 14.125 18.297 1 98.81 189 ILE B C 1
ATOM 3559 O O . ILE B 1 189 ? -11.352 15.047 18.188 1 98.81 189 ILE B O 1
ATOM 3563 N N . VAL B 1 190 ? -10.406 13.242 17.297 1 98.88 190 VAL B N 1
ATOM 3564 C CA . VAL B 1 190 ? -11.219 13.289 16.094 1 98.88 190 VAL B CA 1
ATOM 3565 C C . VAL B 1 190 ? -12.578 12.648 16.359 1 98.88 190 VAL B C 1
ATOM 3567 O O . VAL B 1 190 ? -12.656 11.523 16.859 1 98.88 190 VAL B O 1
ATOM 3570 N N . ARG B 1 191 ? -13.617 13.32 16.016 1 98.75 191 ARG B N 1
ATOM 3571 C CA . ARG B 1 191 ? -14.961 12.773 16.188 1 98.75 191 ARG B CA 1
ATOM 3572 C C . ARG B 1 191 ? -15.188 11.578 15.266 1 98.75 191 ARG B C 1
ATOM 3574 O O . ARG B 1 191 ? -14.539 11.461 14.219 1 98.75 191 ARG B O 1
ATOM 3581 N N . GLU B 1 192 ? -16.141 10.742 15.648 1 98.31 192 GLU B N 1
ATOM 3582 C CA . GLU B 1 192 ? -16.547 9.68 14.727 1 98.31 192 GLU B CA 1
ATOM 3583 C C . GLU B 1 192 ? -17.016 10.25 13.391 1 98.31 192 GLU B C 1
ATOM 3585 O O . GLU B 1 192 ? -17.734 11.25 13.352 1 98.31 192 GLU B O 1
ATOM 3590 N N . GLY B 1 193 ? -16.547 9.688 12.32 1 98.19 193 GLY B N 1
ATOM 3591 C CA . GLY B 1 193 ? -16.891 10.188 11 1 98.19 193 GLY B CA 1
ATOM 3592 C C . GLY B 1 193 ? -15.938 11.273 10.516 1 98.19 193 GLY B C 1
ATOM 3593 O O . GLY B 1 193 ? -15.945 11.625 9.336 1 98.19 193 GLY B O 1
ATOM 3594 N N . GLY B 1 194 ? -15.117 11.805 11.445 1 98.69 194 GLY B N 1
ATOM 3595 C CA . GLY B 1 194 ? -14.07 12.734 11.055 1 98.69 194 GLY B CA 1
ATOM 3596 C C . GLY B 1 194 ? -12.883 12.055 10.391 1 98.69 194 GLY B C 1
ATOM 3597 O O . GLY B 1 194 ? -12.852 10.828 10.281 1 98.69 194 GLY B O 1
ATOM 3598 N N . SER B 1 195 ? -11.898 12.836 9.938 1 98.69 195 SER B N 1
ATOM 3599 C CA . SER B 1 195 ? -10.836 12.227 9.141 1 98.69 195 SER B CA 1
ATOM 3600 C C . SER B 1 195 ? -9.469 12.461 9.773 1 98.69 195 SER B C 1
ATOM 3602 O O . SER B 1 195 ? -9.289 13.391 10.555 1 98.69 195 SER B O 1
ATOM 3604 N N . LEU B 1 196 ? -8.578 11.586 9.531 1 98.88 196 LEU B N 1
ATOM 3605 C CA . LEU B 1 196 ? -7.148 11.703 9.797 1 98.88 196 LEU B CA 1
ATOM 3606 C C . LEU B 1 196 ? -6.352 11.68 8.5 1 98.88 196 LEU B C 1
ATOM 3608 O O . LEU B 1 196 ? -6.562 10.812 7.652 1 98.88 196 LEU B O 1
ATOM 3612 N N . THR B 1 197 ? -5.52 12.625 8.273 1 98.81 197 THR B N 1
ATOM 3613 C CA . THR B 1 197 ? -4.59 12.656 7.148 1 98.81 197 THR B CA 1
ATOM 3614 C C . THR B 1 197 ? -3.146 12.664 7.645 1 98.81 197 THR B C 1
ATOM 3616 O O . THR B 1 197 ? -2.781 13.477 8.5 1 98.81 197 THR B O 1
ATOM 3619 N N . VAL B 1 198 ? -2.336 11.75 7.172 1 98.56 198 VAL B N 1
ATOM 3620 C CA . VAL B 1 198 ? -0.948 11.586 7.594 1 98.56 198 VAL B CA 1
ATOM 3621 C C . VAL B 1 198 ? -0.035 11.57 6.367 1 98.56 198 VAL B C 1
ATOM 3623 O O . VAL B 1 198 ? -0.367 10.961 5.348 1 98.56 198 VAL B O 1
ATOM 3626 N N . ILE B 1 199 ? 1.046 12.273 6.406 1 97.75 199 ILE B N 1
ATOM 3627 C CA . ILE B 1 199 ? 2.119 12.039 5.445 1 97.75 199 ILE B CA 1
ATOM 3628 C C . ILE B 1 199 ? 3.281 11.328 6.133 1 97.75 199 ILE B C 1
ATOM 3630 O O . ILE B 1 199 ? 3.668 11.688 7.25 1 97.75 199 ILE B O 1
ATOM 3634 N N . PHE B 1 200 ? 3.854 10.273 5.562 1 96.44 200 PHE B N 1
ATOM 3635 C CA . PHE B 1 200 ? 4.855 9.406 6.172 1 96.44 200 PHE B CA 1
ATOM 3636 C C . PHE B 1 200 ? 5.754 8.789 5.105 1 96.44 200 PHE B C 1
ATOM 3638 O O . PHE B 1 200 ? 5.477 8.898 3.91 1 96.44 200 PHE B O 1
ATOM 3645 N N . ARG B 1 201 ? 6.832 8.305 5.566 1 95.56 201 ARG B N 1
ATOM 3646 C CA . ARG B 1 201 ? 7.695 7.543 4.668 1 95.56 201 ARG B CA 1
ATOM 3647 C C . ARG B 1 201 ? 6.953 6.348 4.078 1 95.56 201 ARG B C 1
ATOM 3649 O O . ARG B 1 201 ? 6.238 5.641 4.789 1 95.56 201 ARG B O 1
ATOM 3656 N N . ALA B 1 202 ? 7.242 6.066 2.795 1 97.38 202 ALA B N 1
ATOM 3657 C CA . ALA B 1 202 ? 6.52 5.008 2.094 1 97.38 202 ALA B CA 1
ATOM 3658 C C . ALA B 1 202 ? 6.863 3.637 2.672 1 97.38 202 ALA B C 1
ATOM 3660 O O . ALA B 1 202 ? 6.004 2.754 2.74 1 97.38 202 ALA B O 1
ATOM 3661 N N . ASP B 1 203 ? 8.094 3.424 3.088 1 96.56 203 ASP B N 1
ATOM 3662 C CA . ASP B 1 203 ? 8.516 2.121 3.598 1 96.56 203 ASP B CA 1
ATOM 3663 C C . ASP B 1 203 ? 7.938 1.865 4.988 1 96.56 203 ASP B C 1
ATOM 3665 O O . ASP B 1 203 ? 8.109 0.779 5.547 1 96.56 203 ASP B O 1
ATOM 3669 N N . GLY B 1 204 ? 7.25 2.846 5.625 1 95.81 204 GLY B N 1
ATOM 3670 C CA . GLY B 1 204 ? 6.574 2.693 6.902 1 95.81 204 GLY B CA 1
ATOM 3671 C C . GLY B 1 204 ? 5.102 2.363 6.762 1 95.81 204 GLY B C 1
ATOM 3672 O O . GLY B 1 204 ? 4.348 2.424 7.734 1 95.81 204 GLY B O 1
ATOM 3673 N N . LEU B 1 205 ? 4.645 2.004 5.566 1 97.62 205 LEU B N 1
ATOM 3674 C CA . LEU B 1 205 ? 3.238 1.773 5.258 1 97.62 205 LEU B CA 1
ATOM 3675 C C . LEU B 1 205 ? 2.635 0.748 6.211 1 97.62 205 LEU B C 1
ATOM 3677 O O . LEU B 1 205 ? 1.567 0.98 6.785 1 97.62 205 LEU B O 1
ATOM 3681 N N . HIS B 1 206 ? 3.271 -0.37 6.395 1 96.88 206 HIS B N 1
ATOM 3682 C CA . HIS B 1 206 ? 2.732 -1.409 7.266 1 96.88 206 HIS B CA 1
ATOM 3683 C C . HIS B 1 206 ? 2.584 -0.906 8.695 1 96.88 206 HIS B C 1
ATOM 3685 O O . HIS B 1 206 ? 1.579 -1.181 9.352 1 96.88 206 HIS B O 1
ATOM 3691 N N . GLU B 1 207 ? 3.588 -0.21 9.172 1 94.94 207 GLU B N 1
ATOM 3692 C CA . GLU B 1 207 ? 3.549 0.358 10.516 1 94.94 207 GLU B CA 1
ATOM 3693 C C . GLU B 1 207 ? 2.342 1.275 10.695 1 94.94 207 GLU B C 1
ATOM 3695 O O . GLU B 1 207 ? 1.609 1.163 11.68 1 94.94 207 GLU B O 1
ATOM 3700 N N . LEU B 1 208 ? 2.189 2.117 9.758 1 97.25 208 LEU B N 1
ATOM 3701 C CA . LEU B 1 208 ? 1.096 3.082 9.82 1 97.25 208 LEU B CA 1
ATOM 3702 C C . LEU B 1 208 ? -0.255 2.375 9.781 1 97.25 208 LEU B C 1
ATOM 3704 O O . LEU B 1 208 ? -1.134 2.666 10.594 1 97.25 208 LEU B O 1
ATOM 3708 N N . LEU B 1 209 ? -0.44 1.406 8.859 1 98.25 209 LEU B N 1
ATOM 3709 C CA . LEU B 1 209 ? -1.695 0.668 8.766 1 98.25 209 LEU B CA 1
ATOM 3710 C C . LEU B 1 209 ? -1.983 -0.088 10.055 1 98.25 209 LEU B C 1
ATOM 3712 O O . LEU B 1 209 ? -3.135 -0.172 10.484 1 98.25 209 LEU B O 1
ATOM 3716 N N . SER B 1 210 ? -0.986 -0.591 10.688 1 97.25 210 SER B N 1
ATOM 3717 C CA . SER B 1 210 ? -1.137 -1.388 11.898 1 97.25 210 SER B CA 1
ATOM 3718 C C . SER B 1 210 ? -1.671 -0.544 13.055 1 97.25 210 SER B C 1
ATOM 3720 O O . SER B 1 210 ? -2.553 -0.982 13.797 1 97.25 210 SER B O 1
ATOM 3722 N N . VAL B 1 211 ? -1.16 0.688 13.188 1 96.94 211 VAL B N 1
ATOM 3723 C CA . VAL B 1 211 ? -1.562 1.505 14.328 1 96.94 211 VAL B CA 1
ATOM 3724 C C . VAL B 1 211 ? -2.947 2.096 14.078 1 96.94 211 VAL B C 1
ATOM 3726 O O . VAL B 1 211 ? -3.625 2.525 15.016 1 96.94 211 VAL B O 1
ATOM 3729 N N . LEU B 1 212 ? -3.41 2.146 12.828 1 98.19 212 LEU B N 1
ATOM 3730 C CA . LEU B 1 212 ? -4.723 2.688 12.5 1 98.19 212 LEU B CA 1
ATOM 3731 C C . LEU B 1 212 ? -5.816 1.648 12.727 1 98.19 212 LEU B C 1
ATOM 3733 O O . LEU B 1 212 ? -6.992 1.993 12.836 1 98.19 212 LEU B O 1
ATOM 3737 N N . GLN B 1 213 ? -5.391 0.375 12.688 1 96.19 213 GLN B N 1
ATOM 3738 C CA . GLN B 1 213 ? -6.336 -0.732 12.75 1 96.19 213 GLN B CA 1
ATOM 3739 C C . GLN B 1 213 ? -7.238 -0.614 13.977 1 96.19 213 GLN B C 1
ATOM 3741 O O . GLN B 1 213 ? -6.754 -0.416 15.094 1 96.19 213 GLN B O 1
ATOM 3746 N N . GLY B 1 214 ? -8.516 -0.705 13.773 1 96.19 214 GLY B N 1
ATOM 3747 C CA . GLY B 1 214 ? -9.492 -0.663 14.852 1 96.19 214 GLY B CA 1
ATOM 3748 C C . GLY B 1 214 ? -9.914 0.748 15.219 1 96.19 214 GLY B C 1
ATOM 3749 O O . GLY B 1 214 ? -10.859 0.938 15.984 1 96.19 214 GLY B O 1
ATOM 3750 N N . ARG B 1 215 ? -9.234 1.774 14.734 1 98.19 215 ARG B N 1
ATOM 3751 C CA . ARG B 1 215 ? -9.5 3.166 15.086 1 98.19 215 ARG B CA 1
ATOM 3752 C C . ARG B 1 215 ? -10.023 3.945 13.883 1 98.19 215 ARG B C 1
ATOM 3754 O O . ARG B 1 215 ? -10.93 4.77 14.016 1 98.19 215 ARG B O 1
ATOM 3761 N N . PHE B 1 216 ? -9.398 3.654 12.812 1 98.62 216 PHE B N 1
ATOM 3762 C CA . PHE B 1 216 ? -9.727 4.332 11.562 1 98.62 216 PHE B CA 1
ATOM 3763 C C . PHE B 1 216 ? -9.914 3.326 10.438 1 98.62 216 PHE B C 1
ATOM 3765 O O . PHE B 1 216 ? -9.203 2.32 10.367 1 98.62 216 PHE B O 1
ATOM 3772 N N . GLY B 1 217 ? -10.852 3.555 9.586 1 98.12 217 GLY B N 1
ATOM 3773 C CA . GLY B 1 217 ? -11.07 2.805 8.359 1 98.12 217 GLY B CA 1
ATOM 3774 C C . GLY B 1 217 ? -11.234 3.691 7.137 1 98.12 217 GLY B C 1
ATOM 3775 O O . GLY B 1 217 ? -10.727 4.816 7.109 1 98.12 217 GLY B O 1
ATOM 3776 N N . ALA B 1 218 ? -11.82 3.092 6.035 1 98 218 ALA B N 1
ATOM 3777 C CA . ALA B 1 218 ? -11.906 3.861 4.797 1 98 218 ALA B CA 1
ATOM 3778 C C . ALA B 1 218 ? -10.57 4.523 4.469 1 98 218 ALA B C 1
ATOM 3780 O O . ALA B 1 218 ? -10.516 5.727 4.207 1 98 218 ALA B O 1
ATOM 3781 N N . ILE B 1 219 ? -9.562 3.715 4.566 1 98.44 219 ILE B N 1
ATOM 3782 C CA . ILE B 1 219 ? -8.211 4.223 4.41 1 98.44 219 ILE B CA 1
ATOM 3783 C C . ILE B 1 219 ? -7.891 4.395 2.926 1 98.44 219 ILE B C 1
ATOM 3785 O O . ILE B 1 219 ? -7.984 3.438 2.152 1 98.44 219 ILE B O 1
ATOM 3789 N N . ASP B 1 220 ? -7.543 5.559 2.486 1 98.25 220 ASP B N 1
ATOM 3790 C CA . ASP B 1 220 ? -6.957 5.836 1.178 1 98.25 220 ASP B CA 1
ATOM 3791 C C . ASP B 1 220 ? -5.438 5.969 1.272 1 98.25 220 ASP B C 1
ATOM 3793 O O . ASP B 1 220 ? -4.93 6.809 2.016 1 98.25 220 ASP B O 1
ATOM 3797 N N . VAL B 1 221 ? -4.707 5.133 0.593 1 98.62 221 VAL B N 1
ATOM 3798 C CA . VAL B 1 221 ? -3.254 5.234 0.484 1 98.62 221 VAL B CA 1
ATOM 3799 C C . VAL B 1 221 ? -2.883 5.949 -0.812 1 98.62 221 VAL B C 1
ATOM 3801 O O . VAL B 1 221 ? -3.234 5.492 -1.903 1 98.62 221 VAL B O 1
ATOM 3804 N N . ILE B 1 222 ? -2.182 7.039 -0.708 1 98.06 222 ILE B N 1
ATOM 3805 C CA . ILE B 1 222 ? -1.818 7.887 -1.838 1 98.06 222 ILE B CA 1
ATOM 3806 C C . ILE B 1 222 ? -0.298 7.988 -1.939 1 98.06 222 ILE B C 1
ATOM 3808 O O . ILE B 1 222 ? 0.326 8.789 -1.241 1 98.06 222 ILE B O 1
ATOM 3812 N N . PRO B 1 223 ? 0.314 7.215 -2.834 1 98.12 223 PRO B N 1
ATOM 3813 C CA . PRO B 1 223 ? 1.771 7.266 -2.975 1 98.12 223 PRO B CA 1
ATOM 3814 C C . PRO B 1 223 ? 2.258 8.555 -3.631 1 98.12 223 PRO B C 1
ATOM 3816 O O . PRO B 1 223 ? 1.615 9.062 -4.551 1 98.12 223 PRO B O 1
ATOM 3819 N N . LEU B 1 224 ? 3.289 9.117 -3.117 1 96.56 224 LEU B N 1
ATOM 3820 C CA . LEU B 1 224 ? 4.039 10.195 -3.74 1 96.56 224 LEU B CA 1
ATOM 3821 C C . LEU B 1 224 ? 5.375 9.695 -4.277 1 96.56 224 LEU B C 1
ATOM 3823 O O . LEU B 1 224 ? 6.23 9.25 -3.508 1 96.56 224 LEU B O 1
ATOM 3827 N N . ARG B 1 225 ? 5.516 9.789 -5.57 1 95.75 225 ARG B N 1
ATOM 3828 C CA . ARG B 1 225 ? 6.703 9.266 -6.234 1 95.75 225 ARG B CA 1
ATOM 3829 C C . ARG B 1 225 ? 7.562 10.391 -6.793 1 95.75 225 ARG B C 1
ATOM 3831 O O . ARG B 1 225 ? 7.039 11.352 -7.363 1 95.75 225 ARG B O 1
ATOM 3838 N N . PRO B 1 226 ? 8.898 10.297 -6.621 1 93.25 226 PRO B N 1
ATOM 3839 C CA . PRO B 1 226 ? 9.742 11.336 -7.195 1 93.25 226 PRO B CA 1
ATOM 3840 C C . PRO B 1 226 ? 9.703 11.359 -8.727 1 93.25 226 PRO B C 1
ATOM 3842 O O . PRO B 1 226 ? 9.688 12.438 -9.328 1 93.25 226 PRO B O 1
ATOM 3845 N N . ARG B 1 227 ? 9.656 10.164 -9.328 1 92.69 227 ARG B N 1
ATOM 3846 C CA . ARG B 1 227 ? 9.586 9.984 -10.781 1 92.69 227 ARG B CA 1
ATOM 3847 C C . ARG B 1 227 ? 8.57 8.906 -11.148 1 92.69 227 ARG B C 1
ATOM 3849 O O . ARG B 1 227 ? 8.211 8.078 -10.305 1 92.69 227 ARG B O 1
ATOM 3856 N N . PRO B 1 228 ? 8.141 8.922 -12.398 1 90.12 228 PRO B N 1
ATOM 3857 C CA . PRO B 1 228 ? 7.059 8.016 -12.789 1 90.12 228 PRO B CA 1
ATOM 3858 C C . PRO B 1 228 ? 7.395 6.551 -12.523 1 90.12 228 PRO B C 1
ATOM 3860 O O . PRO B 1 228 ? 6.523 5.781 -12.109 1 90.12 228 PRO B O 1
ATOM 3863 N N . ASP B 1 229 ? 8.609 6.133 -12.672 1 91.56 229 ASP B N 1
ATOM 3864 C CA . ASP B 1 229 ? 8.961 4.715 -12.586 1 91.56 229 ASP B CA 1
ATOM 3865 C C . ASP B 1 229 ? 9.617 4.391 -11.25 1 91.56 229 ASP B C 1
ATOM 3867 O O . ASP B 1 229 ? 9.977 3.238 -10.992 1 91.56 229 ASP B O 1
ATOM 3871 N N . ALA B 1 230 ? 9.75 5.348 -10.383 1 94.5 230 ALA B N 1
ATOM 3872 C CA . ALA B 1 230 ? 10.422 5.152 -9.102 1 94.5 230 ALA B CA 1
ATOM 3873 C C . ALA B 1 230 ? 9.438 4.742 -8.016 1 94.5 230 ALA B C 1
ATOM 3875 O O . ALA B 1 230 ? 8.266 5.121 -8.055 1 94.5 230 ALA B O 1
ATOM 3876 N N . PRO B 1 231 ? 9.898 3.963 -7.055 1 96.75 231 PRO B N 1
ATOM 3877 C CA . PRO B 1 231 ? 9.047 3.707 -5.887 1 96.75 231 PRO B CA 1
ATOM 3878 C C . PRO B 1 231 ? 8.648 4.988 -5.156 1 96.75 231 PRO B C 1
ATOM 3880 O O . PRO B 1 231 ? 9.359 5.996 -5.242 1 96.75 231 PRO B O 1
ATOM 3883 N N . ALA B 1 232 ? 7.508 4.887 -4.48 1 98 232 ALA B N 1
ATOM 3884 C CA . ALA B 1 232 ? 7.086 6.012 -3.648 1 98 232 ALA B CA 1
ATOM 3885 C C . ALA B 1 232 ? 8.102 6.281 -2.539 1 98 232 ALA B C 1
ATOM 3887 O O . ALA B 1 232 ? 8.633 5.348 -1.934 1 98 232 ALA B O 1
ATOM 3888 N N . THR B 1 233 ? 8.391 7.516 -2.32 1 96.44 233 THR B N 1
ATOM 3889 C CA . THR B 1 233 ? 9.234 7.887 -1.192 1 96.44 233 THR B CA 1
ATOM 3890 C C . THR B 1 233 ? 8.383 8.289 0.01 1 96.44 233 THR B C 1
ATOM 3892 O O . THR B 1 233 ? 8.797 8.102 1.157 1 96.44 233 THR B O 1
ATOM 3895 N N . ARG B 1 234 ? 7.238 8.875 -0.317 1 96.44 234 ARG B N 1
ATOM 3896 C CA . ARG B 1 234 ? 6.254 9.242 0.696 1 96.44 234 ARG B CA 1
ATOM 3897 C C . ARG B 1 234 ? 4.891 8.633 0.381 1 96.44 234 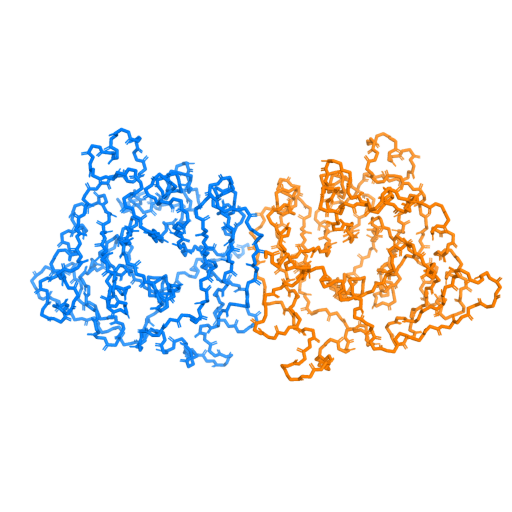ARG B C 1
ATOM 3899 O O . ARG B 1 234 ? 4.633 8.227 -0.755 1 96.44 234 ARG B O 1
ATOM 3906 N N . ILE B 1 235 ? 4.145 8.523 1.434 1 97.94 235 ILE B N 1
ATOM 3907 C CA . ILE B 1 235 ? 2.721 8.234 1.287 1 97.94 235 ILE B CA 1
ATOM 3908 C C . ILE B 1 235 ? 1.901 9.258 2.07 1 97.94 235 ILE B C 1
ATOM 3910 O O . ILE B 1 235 ? 2.312 9.695 3.146 1 97.94 235 ILE B O 1
ATOM 3914 N N . VAL B 1 236 ? 0.836 9.68 1.483 1 98.06 236 VAL B N 1
ATOM 3915 C CA . VAL B 1 236 ? -0.237 10.328 2.23 1 98.06 236 VAL B CA 1
ATOM 3916 C C . VAL B 1 236 ? -1.349 9.32 2.516 1 98.06 236 VAL B C 1
ATOM 3918 O O . VAL B 1 236 ? -1.758 8.57 1.629 1 98.06 236 VAL B O 1
ATOM 3921 N N . LEU B 1 237 ? -1.78 9.227 3.717 1 98.19 237 LEU B N 1
ATOM 3922 C CA . LEU B 1 237 ? -2.891 8.359 4.109 1 98.19 237 LEU B CA 1
ATOM 3923 C C . LEU B 1 237 ? -4.051 9.188 4.66 1 98.19 237 LEU B C 1
ATOM 3925 O O . LEU B 1 237 ? -3.855 10.023 5.547 1 98.19 237 LEU B O 1
ATOM 3929 N N . ARG B 1 238 ? -5.195 9.023 4.129 1 98.38 238 ARG B N 1
ATOM 3930 C CA . ARG B 1 238 ? -6.43 9.578 4.676 1 98.38 238 ARG B CA 1
ATOM 3931 C C . ARG B 1 238 ? -7.332 8.477 5.219 1 98.38 238 ARG B C 1
ATOM 3933 O O . ARG B 1 238 ? -7.516 7.441 4.57 1 98.38 238 ARG B O 1
ATOM 3940 N N . ALA B 1 239 ? -7.898 8.688 6.332 1 98.69 239 ALA B N 1
ATOM 3941 C CA . ALA B 1 239 ? -8.719 7.672 6.984 1 98.69 239 ALA B CA 1
ATOM 3942 C C . ALA B 1 239 ? -9.883 8.305 7.734 1 98.69 239 ALA B C 1
ATOM 3944 O O . ALA B 1 239 ? -9.836 9.492 8.078 1 98.69 239 ALA B O 1
ATOM 3945 N N . ILE B 1 240 ? -10.922 7.535 7.977 1 98.81 240 ILE B N 1
ATOM 3946 C CA . ILE B 1 240 ? -12.125 8.016 8.648 1 98.81 240 ILE B CA 1
ATOM 3947 C C . ILE B 1 240 ? -12.258 7.332 10.016 1 98.81 240 ILE B C 1
ATOM 3949 O O . ILE B 1 240 ? -12.188 6.105 10.109 1 98.81 240 ILE B O 1
ATOM 3953 N N . ARG B 1 241 ? -12.398 8.133 11.023 1 98.81 241 ARG B N 1
ATOM 3954 C CA . ARG B 1 241 ? -12.523 7.633 12.391 1 98.81 241 ARG B CA 1
ATOM 3955 C C . ARG B 1 241 ? -13.695 6.66 12.508 1 98.81 241 ARG B C 1
ATOM 3957 O O . ARG B 1 241 ? -14.805 6.957 12.07 1 98.81 241 ARG B O 1
ATOM 3964 N N . ALA B 1 242 ? -13.461 5.488 13.016 1 98.25 242 ALA B N 1
ATOM 3965 C CA . ALA B 1 242 ? -14.438 4.461 13.367 1 98.25 242 ALA B CA 1
ATOM 3966 C C . ALA B 1 242 ? -15.086 3.867 12.125 1 98.25 242 ALA B C 1
ATOM 3968 O O . ALA B 1 242 ? -16.141 3.24 12.211 1 98.25 242 ALA B O 1
ATOM 3969 N N . SER B 1 243 ? -14.602 4.098 10.953 1 98.12 243 SER B N 1
ATOM 3970 C CA . SER B 1 243 ? -15.133 3.492 9.742 1 98.12 243 SER B CA 1
ATOM 3971 C C . SER B 1 243 ? -14.641 2.057 9.578 1 98.12 243 SER B C 1
ATOM 3973 O O . SER B 1 243 ? -13.531 1.723 9.992 1 98.12 243 SER B O 1
ATOM 3975 N N . LYS B 1 244 ? -15.445 1.288 8.938 1 95.88 244 LYS B N 1
ATOM 3976 C CA . LYS B 1 244 ? -15.062 -0.088 8.633 1 95.88 244 LYS B CA 1
ATOM 3977 C C . LYS B 1 244 ? -14.945 -0.307 7.129 1 95.88 244 LYS B C 1
ATOM 3979 O O . LYS B 1 244 ? -14.742 -1.434 6.676 1 95.88 244 LYS B O 1
ATOM 3984 N N . ALA B 1 245 ? -15.164 0.803 6.344 1 96.56 245 ALA B N 1
ATOM 3985 C CA . ALA B 1 245 ? -15.07 0.694 4.891 1 96.56 245 ALA B CA 1
ATOM 3986 C C . ALA B 1 245 ? -13.68 0.235 4.461 1 96.56 245 ALA B C 1
ATOM 3988 O O . ALA B 1 245 ? -12.695 0.473 5.168 1 96.56 245 ALA B O 1
ATOM 3989 N N . PRO B 1 246 ? -13.547 -0.389 3.32 1 96.38 246 PRO B N 1
ATOM 3990 C CA . PRO B 1 246 ? -12.297 -1.027 2.906 1 96.38 246 PRO B CA 1
ATOM 3991 C C . PRO B 1 246 ? -11.219 -0.016 2.516 1 96.38 246 PRO B C 1
ATOM 3993 O O . PRO B 1 246 ? -11.539 1.12 2.152 1 96.38 246 PRO B O 1
ATOM 3996 N N . LEU B 1 247 ? -10 -0.443 2.596 1 97.94 247 LEU B N 1
ATOM 3997 C CA . LEU B 1 247 ? -8.82 0.302 2.158 1 97.94 247 LEU B CA 1
ATOM 3998 C C . LEU B 1 247 ? -8.82 0.463 0.641 1 97.94 247 LEU B C 1
ATOM 4000 O O . LEU B 1 247 ? -9.188 -0.46 -0.087 1 97.94 247 LEU B O 1
ATOM 4004 N N . LYS B 1 248 ? -8.43 1.624 0.164 1 98.12 248 LYS B N 1
ATOM 4005 C CA . LYS B 1 248 ? -8.18 1.871 -1.253 1 98.12 248 LYS B CA 1
ATOM 4006 C C . LYS B 1 248 ? -6.738 2.301 -1.492 1 98.12 248 LYS B C 1
ATOM 4008 O O . LYS B 1 248 ? -6.207 3.146 -0.768 1 98.12 248 LYS B O 1
ATOM 4013 N N . LEU B 1 249 ? -6.082 1.664 -2.385 1 98.25 249 LEU B N 1
ATOM 4014 C CA . LEU B 1 249 ? -4.781 2.092 -2.887 1 98.25 249 LEU B CA 1
ATOM 4015 C C . LEU B 1 249 ? -4.934 2.928 -4.152 1 98.25 249 LEU B C 1
ATOM 4017 O O . LEU B 1 249 ? -5.258 2.396 -5.219 1 98.25 249 LEU B O 1
ATOM 4021 N N . LEU B 1 250 ? -4.707 4.207 -4.043 1 97.62 250 LEU B N 1
ATOM 4022 C CA . LEU B 1 250 ? -4.957 5.152 -5.125 1 97.62 250 LEU B CA 1
ATOM 4023 C C . LEU B 1 250 ? -3.719 5.312 -6.004 1 97.62 250 LEU B C 1
ATOM 4025 O O . LEU B 1 250 ? -2.621 4.902 -5.617 1 97.62 250 LEU B O 1
ATOM 4029 N N . PRO B 1 251 ? -3.832 5.859 -7.219 1 94.75 251 PRO B N 1
ATOM 4030 C CA . PRO B 1 251 ? -2.711 5.965 -8.148 1 94.75 251 PRO B CA 1
ATOM 4031 C C . PRO B 1 251 ? -1.552 6.785 -7.59 1 94.75 251 PRO B C 1
ATOM 4033 O O . PRO B 1 251 ? -0.388 6.492 -7.875 1 94.75 251 PRO B O 1
ATOM 4036 N N . GLY B 1 252 ? -1.955 7.812 -6.844 1 93.88 252 GLY B N 1
ATOM 4037 C CA . GLY B 1 252 ? -0.936 8.68 -6.281 1 93.88 252 GLY B CA 1
ATOM 4038 C C . GLY B 1 252 ? -0.487 9.773 -7.238 1 93.88 252 GLY B C 1
ATOM 4039 O O . GLY B 1 252 ? -1.218 10.133 -8.164 1 93.88 252 GLY B O 1
ATOM 4040 N N . PHE B 1 253 ? 0.756 10.398 -6.871 1 92.19 253 PHE B N 1
ATOM 4041 C CA . PHE B 1 253 ? 1.237 11.562 -7.605 1 92.19 253 PHE B CA 1
ATOM 4042 C C . PHE B 1 253 ? 2.736 11.461 -7.859 1 92.19 253 PHE B C 1
ATOM 4044 O O . PHE B 1 253 ? 3.471 10.883 -7.051 1 92.19 253 PHE B O 1
ATOM 4051 N N . VAL B 1 254 ? 3.145 12.008 -9.016 1 92.44 254 VAL B N 1
ATOM 4052 C CA . VAL B 1 254 ? 4.555 12.094 -9.383 1 92.44 254 VAL B CA 1
ATOM 4053 C C . VAL B 1 254 ? 5.055 13.523 -9.195 1 92.44 254 VAL B C 1
ATOM 4055 O O . VAL B 1 254 ? 4.449 14.469 -9.695 1 92.44 254 VAL B O 1
ATOM 4058 N N . LEU B 1 255 ? 6.133 13.688 -8.516 1 90.62 255 LEU B N 1
ATOM 4059 C CA . LEU B 1 255 ? 6.613 15.008 -8.125 1 90.62 255 LEU B CA 1
ATOM 4060 C C . LEU B 1 255 ? 7.418 15.656 -9.25 1 90.62 255 LEU B C 1
ATOM 4062 O O . LEU B 1 255 ? 7.289 16.859 -9.492 1 90.62 255 LEU B O 1
ATOM 4066 N N . HIS B 1 256 ? 8.234 14.836 -9.938 1 88.12 256 HIS B N 1
ATOM 4067 C CA . HIS B 1 256 ? 9.133 15.367 -10.961 1 88.12 256 HIS B CA 1
ATOM 4068 C C . HIS B 1 256 ? 8.875 14.703 -12.312 1 88.12 256 HIS B C 1
ATOM 4070 O O . HIS B 1 256 ? 8.445 13.555 -12.367 1 88.12 256 HIS B O 1
ATOM 4076 N N . GLU B 1 257 ? 9.156 15.484 -13.344 1 80.62 257 GLU B N 1
ATOM 4077 C CA . GLU B 1 257 ? 9.086 14.906 -14.68 1 80.62 257 GLU B CA 1
ATOM 4078 C C . GLU B 1 257 ? 10.156 13.836 -14.883 1 80.62 257 GLU B C 1
ATOM 4080 O O . GLU B 1 257 ? 11.109 13.758 -14.102 1 80.62 257 GLU B O 1
ATOM 4085 N N . SER B 1 258 ? 9.93 12.984 -15.898 1 71 258 SER B N 1
ATOM 4086 C CA . SER B 1 258 ? 10.828 11.859 -16.156 1 71 258 SER B CA 1
ATOM 4087 C C . SER B 1 258 ? 12.258 12.344 -16.406 1 71 258 SER B C 1
ATOM 4089 O O . SER B 1 258 ? 13.211 11.766 -15.875 1 71 258 SER B O 1
ATOM 4091 N N . GLU B 1 259 ? 12.273 13.297 -17.234 1 70.06 259 GLU B N 1
ATOM 4092 C CA . GLU B 1 259 ? 13.594 13.844 -17.531 1 70.06 259 GLU B CA 1
ATOM 4093 C C . GLU B 1 259 ? 13.812 15.18 -16.844 1 70.06 259 GLU B C 1
ATOM 4095 O O . GLU B 1 259 ? 12.883 15.992 -16.734 1 70.06 259 GLU B O 1
ATOM 4100 N N . GLY B 1 260 ? 14.961 15.266 -16.031 1 69.5 260 GLY B N 1
ATOM 4101 C CA . GLY B 1 260 ? 15.359 16.531 -15.43 1 69.5 260 GLY B CA 1
ATOM 4102 C C . GLY B 1 260 ? 14.867 16.703 -14 1 69.5 260 GLY B C 1
ATOM 4103 O O . GLY B 1 260 ? 14.391 15.742 -13.391 1 69.5 260 GLY B O 1
ATOM 4104 N N . SER B 1 261 ? 15.047 17.828 -13.414 1 72.44 261 SER B N 1
ATOM 4105 C CA . SER B 1 261 ? 14.719 18.125 -12.023 1 72.44 261 SER B CA 1
ATOM 4106 C C . SER B 1 261 ? 13.453 18.984 -11.922 1 72.44 261 SER B C 1
ATOM 4108 O O . SER B 1 261 ? 13.062 19.406 -10.828 1 72.44 261 SER B O 1
ATOM 4110 N N . ASP B 1 262 ? 12.805 18.969 -13.055 1 78.62 262 ASP B N 1
ATOM 4111 C CA . ASP B 1 262 ? 11.625 19.828 -13.047 1 78.62 262 ASP B CA 1
ATOM 4112 C C . ASP B 1 262 ? 10.438 19.125 -12.406 1 78.62 262 ASP B C 1
ATOM 4114 O O . ASP B 1 262 ? 10.195 17.953 -12.648 1 78.62 262 ASP B O 1
ATOM 4118 N N . PHE B 1 263 ? 9.805 19.922 -11.555 1 80.06 263 PHE B N 1
ATOM 4119 C CA . PHE B 1 263 ? 8.539 19.453 -11 1 80.06 263 PHE B CA 1
ATOM 4120 C C . PHE B 1 263 ? 7.496 19.297 -12.094 1 80.06 263 PHE B C 1
ATOM 4122 O O . PHE B 1 263 ? 7.52 20.016 -13.094 1 80.06 263 PHE B O 1
ATOM 4129 N N . THR B 1 264 ? 6.586 18.328 -11.914 1 83.38 264 THR B N 1
ATOM 4130 C CA . THR B 1 264 ? 5.453 18.188 -12.828 1 83.38 264 THR B CA 1
ATOM 4131 C C . THR B 1 264 ? 4.527 19.391 -12.719 1 83.38 264 THR B C 1
ATOM 4133 O O . THR B 1 264 ? 4.59 20.141 -11.75 1 83.38 264 THR B O 1
ATOM 4136 N N . SER B 1 265 ? 3.752 19.547 -13.727 1 83.25 265 SER B N 1
ATOM 4137 C CA . SER B 1 265 ? 2.771 20.625 -13.695 1 83.25 265 SER B CA 1
ATOM 4138 C C . SER B 1 265 ? 1.842 20.5 -12.492 1 83.25 265 SER B C 1
ATOM 4140 O O . SER B 1 265 ? 1.504 21.484 -11.844 1 83.25 265 SER B O 1
ATOM 4142 N N . GLN B 1 266 ? 1.455 19.328 -12.188 1 85 266 GLN B N 1
ATOM 4143 C CA . GLN B 1 266 ? 0.584 19.078 -11.047 1 85 266 GLN B CA 1
ATOM 4144 C C . GLN B 1 266 ? 1.27 19.453 -9.742 1 85 266 GLN B C 1
ATOM 4146 O O . GLN B 1 266 ? 0.67 20.109 -8.891 1 85 266 GLN B O 1
ATOM 4151 N N . SER B 1 267 ? 2.498 19.109 -9.633 1 85.94 267 SER B N 1
ATOM 4152 C CA . SER B 1 267 ? 3.26 19.438 -8.438 1 85.94 267 SER B CA 1
ATOM 4153 C C . SER B 1 267 ? 3.42 20.953 -8.281 1 85.94 267 SER B C 1
ATOM 4155 O O . SER B 1 267 ? 3.293 21.484 -7.172 1 85.94 267 SER B O 1
ATOM 4157 N N . LYS B 1 268 ? 3.646 21.578 -9.328 1 85.81 268 LYS B N 1
ATOM 4158 C CA . LYS B 1 268 ? 3.781 23.031 -9.297 1 85.81 268 LYS B CA 1
ATOM 4159 C C . LYS B 1 268 ? 2.477 23.688 -8.867 1 85.81 268 LYS B C 1
ATOM 4161 O O . LYS B 1 268 ? 2.484 24.625 -8.062 1 85.81 268 LYS B O 1
ATOM 4166 N N . ASN B 1 269 ? 1.392 23.172 -9.383 1 87.62 269 ASN B N 1
ATOM 4167 C CA . ASN B 1 269 ? 0.089 23.734 -9.039 1 87.62 269 ASN B CA 1
ATOM 4168 C C . ASN B 1 269 ? -0.228 23.562 -7.559 1 87.62 269 ASN B C 1
ATOM 4170 O O . ASN B 1 269 ? -0.855 24.422 -6.945 1 87.62 269 ASN B O 1
ATOM 4174 N N . ILE B 1 270 ? 0.214 22.5 -7.059 1 87.38 270 ILE B N 1
ATOM 4175 C CA . ILE B 1 270 ? 0.005 22.234 -5.641 1 87.38 270 ILE B CA 1
ATOM 4176 C C . ILE B 1 270 ? 0.908 23.125 -4.801 1 87.38 270 ILE B C 1
ATOM 4178 O O . ILE B 1 270 ? 0.436 23.828 -3.9 1 87.38 270 ILE B O 1
ATOM 4182 N N . MET B 1 271 ? 2.16 23.203 -5.145 1 85.56 271 MET B N 1
ATOM 4183 C CA . MET B 1 271 ? 3.166 23.875 -4.324 1 85.56 271 MET B CA 1
ATOM 4184 C C . MET B 1 271 ? 3.061 25.391 -4.461 1 85.56 271 MET B C 1
ATOM 4186 O O . MET B 1 271 ? 3.287 26.125 -3.492 1 85.56 271 MET B O 1
ATOM 4190 N N . ARG B 1 272 ? 2.613 25.844 -5.625 1 84.62 272 ARG B N 1
ATOM 4191 C CA . ARG B 1 272 ? 2.557 27.281 -5.863 1 84.62 272 ARG B CA 1
ATOM 4192 C C . ARG B 1 272 ? 1.118 27.781 -5.832 1 84.62 272 ARG B C 1
ATOM 4194 O O . ARG B 1 272 ? 0.843 28.859 -5.293 1 84.62 272 ARG B O 1
ATOM 4201 N N . GLY B 1 273 ? 0.252 27.016 -6.395 1 84.25 273 GLY B N 1
ATOM 4202 C CA . GLY B 1 273 ? -1.116 27.484 -6.574 1 84.25 273 GLY B CA 1
ATOM 4203 C C . GLY B 1 273 ? -2.033 27.094 -5.43 1 84.25 273 GLY B C 1
ATOM 4204 O O . GLY B 1 273 ? -3.176 27.547 -5.359 1 84.25 273 GLY B O 1
ATOM 4205 N N . GLY B 1 274 ? -1.547 26.234 -4.578 1 86.5 274 GLY B N 1
ATOM 4206 C CA . GLY B 1 274 ? -2.373 25.797 -3.465 1 86.5 274 GLY B CA 1
ATOM 4207 C C . GLY B 1 274 ? -3.484 24.844 -3.883 1 86.5 274 GLY B C 1
ATOM 4208 O O . GLY B 1 274 ? -4.516 24.766 -3.209 1 86.5 274 GLY B O 1
ATOM 4209 N N . GLN B 1 275 ? -3.34 24.25 -5.008 1 88.69 275 GLN B N 1
ATOM 4210 C CA . GLN B 1 275 ? -4.324 23.281 -5.461 1 88.69 275 GLN B CA 1
ATOM 4211 C C . GLN B 1 275 ? -4.285 22.016 -4.602 1 88.69 275 GLN B C 1
ATOM 4213 O O . GLN B 1 275 ? -3.219 21.609 -4.137 1 88.69 275 GLN B O 1
ATOM 4218 N N . GLY B 1 276 ? -5.449 21.438 -4.395 1 93.19 276 GLY B N 1
ATOM 4219 C CA . GLY B 1 276 ? -5.512 20.156 -3.707 1 93.19 276 GLY B CA 1
ATOM 4220 C C . GLY B 1 276 ? -5.082 18.984 -4.578 1 93.19 276 GLY B C 1
ATOM 4221 O O . GLY B 1 276 ? -4.809 19.156 -5.766 1 93.19 276 GLY B O 1
ATOM 4222 N N . LEU B 1 277 ? -4.992 17.859 -3.971 1 92.31 277 LEU B N 1
ATOM 4223 C CA . LEU B 1 277 ? -4.617 16.641 -4.695 1 92.31 277 LEU B CA 1
ATOM 4224 C C . LEU B 1 277 ? -5.797 16.094 -5.492 1 92.31 277 LEU B C 1
ATOM 4226 O O . LEU B 1 277 ? -5.656 15.109 -6.215 1 92.31 277 LEU B O 1
ATOM 4230 N N . GLY B 1 278 ? -6.945 16.75 -5.387 1 89.94 278 GLY B N 1
ATOM 4231 C CA . GLY B 1 278 ? -8.117 16.312 -6.121 1 89.94 278 GLY B CA 1
ATOM 4232 C C . GLY B 1 278 ? -8.75 15.055 -5.551 1 89.94 278 GLY B C 1
ATOM 4233 O O . GLY B 1 278 ? -9.367 14.281 -6.277 1 89.94 278 GLY B O 1
ATOM 4234 N N . LEU B 1 279 ? -8.586 14.844 -4.27 1 90.38 279 LEU B N 1
ATOM 4235 C CA . LEU B 1 279 ? -9.141 13.672 -3.604 1 90.38 279 LEU B CA 1
ATOM 4236 C C . LEU B 1 279 ? -10.602 13.906 -3.232 1 90.38 279 LEU B C 1
ATOM 4238 O O . LEU B 1 279 ? -10.984 15.008 -2.84 1 90.38 279 LEU B O 1
ATOM 4242 N N . THR B 1 280 ? -11.375 12.844 -3.375 1 87.5 280 THR B N 1
ATOM 4243 C CA . THR B 1 280 ? -12.781 12.891 -2.979 1 87.5 280 THR B CA 1
ATOM 4244 C C . THR B 1 280 ? -12.961 12.344 -1.567 1 87.5 280 THR B C 1
ATOM 4246 O O . THR B 1 280 ? -12.359 11.328 -1.207 1 87.5 280 THR B O 1
ATOM 4249 N N . PRO B 1 281 ? -13.812 13.094 -0.821 1 86.31 281 PRO B N 1
ATOM 4250 C CA . PRO B 1 281 ? -14.078 12.57 0.521 1 86.31 281 PRO B CA 1
ATOM 4251 C C . PRO B 1 281 ? -14.727 11.188 0.499 1 86.31 281 PRO B C 1
ATOM 4253 O O . PRO B 1 281 ? -15.477 10.867 -0.428 1 86.31 281 PRO B O 1
ATOM 4256 N N . ARG B 1 282 ? -14.359 10.375 1.477 1 87.25 282 ARG B N 1
ATOM 4257 C CA . ARG B 1 282 ? -14.953 9.047 1.621 1 87.25 282 ARG B CA 1
ATOM 4258 C C . ARG B 1 282 ? -16.266 9.117 2.408 1 87.25 282 ARG B C 1
ATOM 4260 O O . ARG B 1 282 ? -16.422 9.969 3.287 1 87.25 282 ARG B O 1
#

Organism: NCBI:txid2562239

Sequence (564 aa):
MLAWNTNCDLQETIPDMTEVQDPSSGDVTHDAFLGGRVYVYQPKKGRHRAGLDAVFLAAALPVETTGRIVDLGSGVGTAGFCAAARLPDISVTLVEIDEAVLSLAQKALQDPENTHFADRIDLLHADITAKGSLRHANGLLPTMADHAIMNPPYYEADRFRASPKSGRAGAHMLDERGLEPWVKTAADIVREGGSLTVIFRADGLHELLSVLQGRFGAIDVIPLRPRPDAPATRIVLRAIRASKAPLKLLPGFVLHESEGSDFTSQSKNIMRGGQGLGLTPRMLAWNTNCDLQETIPDMTEVQDPSSGDVTHDAFLGGRVYVYQPKKGRHRAGLDAVFLAAALPVETTGRIVDLGSGVGTAGFCAAARLPDISVTLVEIDEAVLSLAQKALQDPENTHFADRIDLLHADITAKGSLRHANGLLPTMADHAIMNPPYYEADRFRASPKSGRAGAHMLDERGLEPWVKTAADIVREGGSLTVIFRADGLHELLSVLQGRFGAIDVIPLRPRPDAPATRIVLRAIRASKAPLKLLPGFVLHESEGSDFTSQSKNIMRGGQGLGLTPR